Protein AF-A0A9N9MI35-F1 (afdb_monomer)

Structure (mmCIF, N/CA/C/O backbone):
data_AF-A0A9N9MI35-F1
#
_entry.id   AF-A0A9N9MI35-F1
#
loop_
_atom_site.group_PDB
_atom_site.id
_atom_site.type_symbol
_atom_site.label_atom_id
_atom_site.label_alt_id
_atom_site.label_comp_id
_atom_site.label_asym_id
_atom_site.label_entity_id
_atom_site.label_seq_id
_atom_site.pdbx_PDB_ins_code
_atom_site.Cartn_x
_atom_site.Cartn_y
_atom_site.Cartn_z
_atom_site.occupancy
_atom_site.B_iso_or_equiv
_atom_site.auth_seq_id
_atom_site.auth_comp_id
_atom_site.auth_asym_id
_atom_site.auth_atom_id
_atom_site.pdbx_PDB_model_num
ATOM 1 N N . MET A 1 1 ? 12.259 -37.736 10.407 1.00 40.69 1 MET A N 1
ATOM 2 C CA . MET A 1 1 ? 12.952 -36.653 11.135 1.00 40.69 1 MET A CA 1
ATOM 3 C C . MET A 1 1 ? 13.592 -35.749 10.094 1.00 40.69 1 MET A C 1
ATOM 5 O O . MET A 1 1 ? 14.554 -36.170 9.468 1.00 40.69 1 MET A O 1
ATOM 9 N N . ALA A 1 2 ? 12.995 -34.592 9.800 1.00 45.25 2 ALA A N 1
ATOM 10 C CA . ALA A 1 2 ? 13.574 -33.649 8.844 1.00 45.25 2 ALA A CA 1
ATOM 11 C C . ALA A 1 2 ? 14.770 -32.943 9.503 1.00 45.25 2 ALA A C 1
ATOM 13 O O . ALA A 1 2 ? 14.651 -32.440 10.617 1.00 45.25 2 ALA A O 1
ATOM 14 N N . SER A 1 3 ? 15.927 -32.971 8.840 1.00 60.53 3 SER A N 1
ATOM 15 C CA . SER A 1 3 ? 17.161 -32.325 9.295 1.00 60.53 3 SER A CA 1
ATOM 16 C C . SER A 1 3 ? 16.957 -30.808 9.330 1.00 60.53 3 SER A C 1
ATOM 18 O O . SER A 1 3 ? 16.676 -30.190 8.302 1.00 60.53 3 SER A O 1
ATOM 20 N N . VAL A 1 4 ? 17.048 -30.218 10.526 1.00 69.19 4 VAL A N 1
ATOM 21 C CA . VAL A 1 4 ? 16.998 -28.765 10.721 1.00 69.19 4 VAL A CA 1
ATOM 22 C C . VAL A 1 4 ? 18.174 -28.144 9.952 1.00 69.19 4 VAL A C 1
ATOM 24 O O . VAL A 1 4 ? 19.313 -28.545 10.193 1.00 69.19 4 VAL A O 1
ATOM 27 N N . PRO A 1 5 ? 17.936 -27.198 9.022 1.00 63.09 5 PRO A N 1
ATOM 28 C CA . PRO A 1 5 ? 19.008 -26.592 8.239 1.00 63.09 5 PRO A CA 1
ATOM 29 C C . PRO A 1 5 ? 19.981 -25.867 9.162 1.00 63.09 5 PRO A C 1
ATOM 31 O O . PRO A 1 5 ? 19.540 -25.048 9.976 1.00 63.09 5 PRO A O 1
ATOM 34 N N . SER A 1 6 ? 21.278 -26.138 9.009 1.00 79.94 6 SER A N 1
ATOM 35 C CA . SER A 1 6 ? 22.301 -25.485 9.819 1.00 79.94 6 SER A CA 1
ATOM 36 C C . SER A 1 6 ? 22.276 -23.974 9.581 1.00 79.94 6 SER A C 1
ATOM 38 O O . SER A 1 6 ? 21.866 -23.480 8.523 1.00 79.94 6 SER A O 1
ATOM 40 N N . GLU A 1 7 ? 22.721 -23.208 10.568 1.00 79.12 7 GLU A N 1
ATOM 41 C CA . GLU A 1 7 ? 22.787 -21.751 10.474 1.00 79.12 7 GLU A CA 1
ATOM 42 C C . GLU A 1 7 ? 23.645 -21.276 9.287 1.00 79.12 7 GLU A C 1
ATOM 44 O O . GLU A 1 7 ? 23.303 -20.305 8.601 1.00 79.12 7 GLU A O 1
ATOM 49 N N . ASN A 1 8 ? 24.673 -22.055 8.939 1.00 83.06 8 ASN A N 1
ATOM 50 C CA . ASN A 1 8 ? 25.465 -21.860 7.730 1.00 83.06 8 ASN A CA 1
ATOM 51 C C . ASN A 1 8 ? 24.627 -21.981 6.451 1.00 83.06 8 ASN A C 1
ATOM 53 O O . ASN A 1 8 ? 24.761 -21.138 5.564 1.00 83.06 8 ASN A O 1
ATOM 57 N N . ASP A 1 9 ? 23.712 -22.946 6.359 1.00 77.06 9 ASP A N 1
ATOM 58 C CA . ASP A 1 9 ? 22.869 -23.133 5.171 1.00 77.06 9 ASP A CA 1
ATOM 59 C C . ASP A 1 9 ? 21.912 -21.958 4.964 1.00 77.06 9 ASP A C 1
ATOM 61 O O . ASP A 1 9 ? 21.671 -21.522 3.835 1.00 77.06 9 ASP A O 1
ATOM 65 N N . ARG A 1 10 ? 21.386 -21.389 6.056 1.00 77.56 10 ARG A N 1
ATOM 66 C CA . ARG A 1 10 ? 20.548 -20.180 5.999 1.00 77.56 10 ARG A CA 1
ATOM 67 C C . ARG A 1 10 ? 21.352 -18.979 5.510 1.00 77.56 10 ARG A C 1
ATOM 69 O O . ARG A 1 10 ? 20.865 -18.201 4.685 1.00 77.56 10 ARG A O 1
ATOM 76 N N . ASN A 1 11 ? 22.587 -18.843 5.982 1.00 81.50 11 ASN A N 1
ATOM 77 C CA . ASN A 1 11 ? 23.458 -17.733 5.618 1.00 81.50 11 ASN A CA 1
ATOM 78 C C . ASN A 1 11 ? 23.934 -17.837 4.156 1.00 81.50 11 ASN A C 1
ATOM 80 O O . ASN A 1 11 ? 23.905 -16.856 3.411 1.00 81.50 11 ASN A O 1
ATOM 84 N N . ILE A 1 12 ? 24.265 -19.048 3.701 1.00 82.56 12 ILE A N 1
ATOM 85 C CA . ILE A 1 12 ? 24.601 -19.344 2.302 1.00 82.56 12 ILE A CA 1
ATOM 86 C C . ILE A 1 12 ? 23.404 -19.050 1.392 1.00 82.56 12 ILE A C 1
ATOM 88 O O . ILE A 1 12 ? 23.557 -18.345 0.394 1.00 82.56 12 ILE A O 1
ATOM 92 N N . LYS A 1 13 ? 22.190 -19.481 1.763 1.00 75.38 13 LYS A N 1
ATOM 93 C CA . LYS A 1 13 ? 20.966 -19.160 1.009 1.00 75.38 13 LYS A CA 1
ATOM 94 C C . LYS A 1 13 ? 20.755 -17.652 0.877 1.00 75.38 13 LYS A C 1
ATOM 96 O O . LYS A 1 13 ? 20.490 -17.185 -0.228 1.00 75.38 13 LYS A O 1
ATOM 101 N N . LYS A 1 14 ? 20.929 -16.875 1.954 1.00 75.50 14 LYS A N 1
ATOM 102 C CA . LYS A 1 14 ? 20.838 -15.401 1.910 1.00 75.50 14 LYS A CA 1
ATOM 103 C C . LYS A 1 14 ? 21.874 -14.791 0.958 1.00 75.50 14 LYS A C 1
ATOM 105 O O . LYS A 1 14 ? 21.517 -13.932 0.151 1.00 75.50 14 LYS A O 1
ATOM 110 N N . LYS A 1 15 ? 23.128 -15.259 1.000 1.00 83.25 15 LYS A N 1
ATOM 111 C CA . LYS A 1 15 ? 24.202 -14.802 0.098 1.00 83.25 15 LYS A CA 1
ATOM 112 C C . LYS A 1 15 ? 23.883 -15.098 -1.369 1.00 83.25 15 LYS A C 1
ATOM 114 O O . LYS A 1 15 ? 23.993 -14.200 -2.198 1.00 83.25 15 LYS A O 1
ATOM 119 N N . ILE A 1 16 ? 23.407 -16.306 -1.674 1.00 81.50 16 ILE A N 1
ATOM 120 C CA . ILE A 1 16 ? 22.999 -16.702 -3.031 1.00 81.50 16 ILE A CA 1
ATOM 121 C C . ILE A 1 16 ? 21.844 -15.824 -3.528 1.00 81.50 16 ILE A C 1
ATOM 123 O O . ILE A 1 16 ? 21.878 -15.325 -4.651 1.00 81.50 16 ILE A O 1
ATOM 127 N N . LEU A 1 17 ? 20.842 -15.572 -2.682 1.00 76.12 17 LEU A N 1
ATOM 128 C CA . LEU A 1 17 ? 19.680 -14.752 -3.040 1.00 76.12 17 LEU A CA 1
ATOM 129 C C . LEU A 1 17 ? 20.052 -13.285 -3.296 1.00 76.12 17 LEU A C 1
ATOM 131 O O . LEU A 1 17 ? 19.470 -12.640 -4.169 1.00 76.12 17 LEU A O 1
ATOM 135 N N . ASN A 1 18 ? 21.028 -12.762 -2.552 1.00 69.00 18 ASN A N 1
ATOM 136 C CA . ASN A 1 18 ? 21.556 -11.414 -2.747 1.00 69.00 18 ASN A CA 1
ATOM 137 C C . ASN A 1 18 ? 22.414 -11.319 -4.017 1.00 69.00 18 ASN A C 1
ATOM 139 O O . ASN A 1 18 ? 22.245 -10.378 -4.790 1.00 69.00 18 ASN A O 1
ATOM 143 N N . ALA A 1 19 ? 23.268 -12.313 -4.280 1.00 77.44 19 ALA A N 1
ATOM 144 C CA . ALA A 1 19 ? 24.051 -12.386 -5.513 1.00 77.44 19 ALA A CA 1
ATOM 145 C C . ALA A 1 19 ? 23.141 -12.464 -6.749 1.00 77.44 19 ALA A C 1
ATOM 147 O O . ALA A 1 19 ? 23.314 -11.698 -7.695 1.00 77.44 19 ALA A O 1
ATOM 148 N N . ALA A 1 20 ? 22.103 -13.305 -6.705 1.00 69.81 20 ALA A N 1
ATOM 149 C CA . ALA A 1 20 ? 21.116 -13.416 -7.776 1.00 69.81 20 ALA A CA 1
ATOM 150 C C . ALA A 1 20 ? 20.374 -12.092 -8.032 1.00 69.81 20 ALA A C 1
ATOM 152 O O . ALA A 1 20 ? 20.161 -11.720 -9.187 1.00 69.81 20 ALA A O 1
ATOM 153 N N . ARG A 1 21 ? 20.018 -11.349 -6.972 1.00 62.38 21 ARG A N 1
ATOM 154 C CA . ARG A 1 21 ? 19.421 -10.007 -7.096 1.00 62.38 21 ARG A CA 1
ATOM 155 C C . ARG A 1 21 ? 20.367 -9.017 -7.770 1.00 62.38 21 ARG A C 1
ATOM 157 O O . ARG A 1 21 ? 19.941 -8.298 -8.669 1.00 62.38 21 ARG A O 1
ATOM 164 N N . SER A 1 22 ? 21.639 -9.016 -7.380 1.00 65.19 22 SER A N 1
ATOM 165 C CA . SER A 1 22 ? 22.645 -8.118 -7.955 1.00 65.19 22 SER A CA 1
ATOM 166 C C . SER A 1 22 ? 22.891 -8.410 -9.443 1.00 65.19 22 SER A C 1
ATOM 168 O O . SER A 1 22 ? 22.906 -7.496 -10.265 1.00 65.19 22 SER A O 1
ATOM 170 N N . ILE A 1 23 ? 22.973 -9.694 -9.815 1.00 82.50 23 ILE A N 1
ATOM 171 C CA . ILE A 1 23 ? 23.137 -10.128 -11.212 1.00 82.50 23 ILE A CA 1
ATOM 172 C C . ILE A 1 23 ? 21.943 -9.699 -12.069 1.00 82.50 23 ILE A C 1
ATOM 174 O O . ILE A 1 23 ? 22.142 -9.127 -13.137 1.00 82.50 23 ILE A O 1
ATOM 178 N N . ARG A 1 24 ? 20.705 -9.926 -11.607 1.00 69.12 24 ARG A N 1
ATOM 179 C CA . ARG A 1 24 ? 19.506 -9.516 -12.361 1.00 69.12 24 ARG A CA 1
ATOM 180 C C . ARG A 1 24 ? 19.428 -8.008 -12.536 1.00 69.12 24 ARG A C 1
ATOM 182 O O . ARG A 1 24 ? 19.121 -7.549 -13.628 1.00 69.12 24 ARG A O 1
ATOM 189 N N . LYS A 1 25 ? 19.747 -7.246 -11.488 1.00 61.69 25 LYS A N 1
ATOM 190 C CA . LYS A 1 25 ? 19.750 -5.783 -11.553 1.00 61.69 25 LYS A CA 1
ATOM 191 C C . LYS A 1 25 ? 20.775 -5.277 -12.572 1.00 61.69 25 LYS A C 1
ATOM 193 O O . LYS A 1 25 ? 20.436 -4.445 -13.405 1.00 61.69 25 LYS A O 1
ATOM 198 N N . LYS A 1 26 ? 21.990 -5.838 -12.568 1.00 79.31 26 LYS A N 1
ATOM 199 C CA . LYS A 1 26 ? 23.025 -5.510 -13.561 1.00 79.31 26 LYS A CA 1
ATOM 200 C C . LYS A 1 26 ? 22.618 -5.916 -14.980 1.00 79.31 26 LYS A C 1
ATOM 202 O O . LYS A 1 26 ? 22.870 -5.174 -15.919 1.00 79.31 26 LYS A O 1
ATOM 207 N N . TYR A 1 27 ? 21.973 -7.069 -15.141 1.00 84.81 27 TYR A N 1
ATOM 208 C CA . TYR A 1 27 ? 21.456 -7.512 -16.435 1.00 84.81 27 TYR A CA 1
ATOM 209 C C . TYR A 1 27 ? 20.386 -6.561 -16.987 1.00 84.81 27 TYR A C 1
ATOM 211 O O . TYR A 1 27 ? 20.421 -6.250 -18.171 1.00 84.81 27 TYR A O 1
ATOM 219 N N . LEU A 1 28 ? 19.470 -6.082 -16.140 1.00 69.75 28 LEU A N 1
ATOM 220 C CA . LEU A 1 28 ? 18.447 -5.116 -16.543 1.00 69.75 28 LEU A CA 1
ATOM 221 C C . LEU A 1 28 ? 19.067 -3.776 -16.945 1.00 69.75 28 LEU A C 1
ATOM 223 O O . LEU A 1 28 ? 18.742 -3.285 -18.019 1.00 69.75 28 LEU A O 1
ATOM 227 N N . ALA A 1 29 ? 20.013 -3.252 -16.159 1.00 65.62 29 ALA A N 1
ATOM 228 C CA . ALA A 1 29 ? 20.746 -2.033 -16.507 1.00 65.62 29 ALA A CA 1
ATOM 229 C C . ALA A 1 29 ? 21.446 -2.162 -17.872 1.00 65.62 29 ALA A C 1
ATOM 231 O O . ALA A 1 29 ? 21.197 -1.368 -18.766 1.00 65.62 29 ALA A O 1
ATOM 232 N N . LEU A 1 30 ? 22.194 -3.251 -18.093 1.00 75.44 30 LEU A N 1
ATOM 233 C CA . LEU A 1 30 ? 22.870 -3.523 -19.371 1.00 75.44 30 LEU A CA 1
ATOM 234 C C . LEU A 1 30 ? 21.921 -3.821 -20.542 1.00 75.44 30 LEU A C 1
ATOM 236 O O . LEU A 1 30 ? 22.351 -3.851 -21.694 1.00 75.44 30 LEU A O 1
ATOM 240 N N . LYS A 1 31 ? 20.664 -4.181 -20.271 1.00 77.62 31 LYS A N 1
ATOM 241 C CA . LYS A 1 31 ? 19.644 -4.398 -21.303 1.00 77.62 31 LYS A CA 1
ATOM 242 C C . LYS A 1 31 ? 18.965 -3.084 -21.681 1.00 77.62 31 LYS A C 1
ATOM 244 O O . LYS A 1 31 ? 18.553 -2.951 -22.824 1.00 77.62 31 LYS A O 1
ATOM 249 N N . LEU A 1 32 ? 18.852 -2.154 -20.738 1.00 70.56 32 LEU A N 1
ATOM 250 C CA . LEU A 1 32 ? 18.337 -0.806 -20.964 1.00 70.56 32 LEU A CA 1
ATOM 251 C C . LEU A 1 32 ? 19.387 0.069 -21.655 1.00 70.56 32 LEU A C 1
ATOM 253 O O . LEU A 1 32 ? 19.088 0.610 -22.709 1.00 70.56 32 LEU A O 1
ATOM 257 N N . GLU A 1 33 ? 20.634 0.077 -21.172 1.00 69.19 33 GLU A N 1
ATOM 258 C CA . GLU A 1 33 ? 21.749 0.775 -21.835 1.00 69.19 33 GLU A CA 1
ATOM 259 C C . GLU A 1 33 ? 21.932 0.297 -23.279 1.00 69.19 33 GLU A C 1
ATOM 261 O O . GLU A 1 33 ? 22.078 1.109 -24.182 1.00 69.19 33 GLU A O 1
ATOM 266 N N . ARG A 1 34 ? 21.821 -1.015 -23.539 1.00 68.00 34 ARG A N 1
ATOM 267 C CA . ARG A 1 34 ? 21.859 -1.526 -24.918 1.00 68.00 34 ARG A CA 1
ATOM 268 C C . ARG A 1 34 ? 20.708 -1.035 -25.783 1.00 68.00 34 ARG A C 1
ATOM 270 O O . ARG A 1 34 ? 20.929 -0.792 -26.955 1.00 68.00 34 ARG A O 1
ATOM 277 N N . LYS A 1 35 ? 19.503 -0.873 -25.234 1.00 70.69 35 LYS A N 1
ATOM 278 C CA . LYS A 1 35 ? 18.389 -0.297 -25.999 1.00 70.69 35 LYS A CA 1
ATOM 279 C C . LYS A 1 35 ? 18.644 1.168 -26.331 1.00 70.69 35 LYS A C 1
ATOM 281 O O . LYS A 1 35 ? 18.356 1.575 -27.445 1.00 70.69 35 LYS A O 1
ATOM 286 N N . GLU A 1 36 ? 19.205 1.936 -25.402 1.00 70.00 36 GLU A N 1
ATOM 287 C CA . GLU A 1 36 ? 19.570 3.334 -25.654 1.00 70.00 36 GLU A CA 1
ATOM 288 C C . GLU A 1 36 ? 20.699 3.452 -26.687 1.00 70.00 36 GLU A C 1
ATOM 290 O O . GLU A 1 36 ? 20.628 4.296 -27.580 1.00 70.00 36 GLU A O 1
ATOM 295 N N . GLU A 1 37 ? 21.717 2.590 -26.608 1.00 70.50 37 GLU A N 1
ATOM 296 C CA . GLU A 1 37 ? 22.793 2.506 -27.601 1.00 70.50 37 GLU A CA 1
ATOM 297 C C . GLU A 1 37 ? 22.260 2.089 -28.978 1.00 70.50 37 GLU A C 1
ATOM 299 O O . GLU A 1 37 ? 22.614 2.716 -29.976 1.00 70.50 37 GLU A O 1
ATOM 304 N N . ASP A 1 38 ? 21.382 1.084 -29.036 1.00 74.38 38 ASP A N 1
ATOM 305 C CA . ASP A 1 38 ? 20.747 0.616 -30.271 1.00 74.38 38 ASP A CA 1
ATOM 306 C C . ASP A 1 38 ? 19.851 1.715 -30.876 1.00 74.38 38 ASP A C 1
ATOM 308 O O . ASP A 1 38 ? 19.936 1.989 -32.070 1.00 74.38 38 ASP A O 1
ATOM 312 N N . GLU A 1 39 ? 19.067 2.433 -30.065 1.00 79.94 39 GLU A N 1
ATOM 313 C CA . GLU A 1 39 ? 18.259 3.573 -30.519 1.00 79.94 39 GLU A CA 1
ATOM 314 C C . GLU A 1 39 ? 19.119 4.758 -30.987 1.00 79.94 39 GLU A C 1
ATOM 316 O O . GLU A 1 39 ? 18.777 5.441 -31.958 1.00 79.94 39 GLU A O 1
ATOM 321 N N . ALA A 1 40 ? 20.239 5.034 -30.315 1.00 75.88 40 ALA A N 1
ATOM 322 C CA . ALA A 1 40 ? 21.181 6.070 -30.727 1.00 75.88 40 ALA A CA 1
ATOM 323 C C . ALA A 1 40 ? 21.882 5.699 -32.041 1.00 75.88 40 ALA A C 1
ATOM 325 O O . ALA A 1 40 ? 22.038 6.553 -32.920 1.00 75.88 40 ALA A O 1
ATOM 326 N N . LEU A 1 41 ? 22.260 4.430 -32.203 1.00 80.81 41 LEU A N 1
ATOM 327 C CA . LEU A 1 41 ? 22.804 3.898 -33.447 1.00 80.81 41 LEU A CA 1
ATOM 328 C C . LEU A 1 41 ? 21.773 3.963 -34.570 1.00 80.81 41 LEU A C 1
ATOM 330 O O . LEU A 1 41 ? 22.107 4.455 -35.645 1.00 80.81 41 LEU A O 1
ATOM 334 N N . ASP A 1 42 ? 20.522 3.583 -34.322 1.00 80.81 42 ASP A N 1
ATOM 335 C CA . ASP A 1 42 ? 19.438 3.687 -35.298 1.00 80.81 42 ASP A CA 1
ATOM 336 C C . ASP A 1 42 ? 19.232 5.141 -35.746 1.00 80.81 42 ASP A C 1
ATOM 338 O O . ASP A 1 42 ? 19.115 5.410 -36.939 1.00 80.81 42 ASP A O 1
ATOM 342 N N . ARG A 1 43 ? 19.298 6.128 -34.844 1.00 84.38 43 ARG A N 1
ATOM 343 C CA . ARG A 1 43 ? 19.222 7.555 -35.226 1.00 84.38 43 ARG A CA 1
ATOM 344 C C . ARG A 1 43 ? 20.371 8.007 -36.131 1.00 84.38 43 ARG A C 1
ATOM 346 O O . ARG A 1 43 ? 20.169 8.886 -36.966 1.00 84.38 43 ARG A O 1
ATOM 353 N N . ILE A 1 44 ? 21.564 7.435 -35.968 1.00 86.75 44 ILE A N 1
ATOM 354 C CA . ILE A 1 44 ? 22.752 7.774 -36.770 1.00 86.75 44 ILE A CA 1
ATOM 355 C C . ILE A 1 44 ? 22.746 7.024 -38.107 1.00 86.75 44 ILE A C 1
ATOM 357 O O . ILE A 1 44 ? 23.144 7.577 -39.134 1.00 86.75 44 ILE A O 1
ATOM 361 N N . ILE A 1 45 ? 22.305 5.769 -38.099 1.00 87.94 45 ILE A N 1
ATOM 362 C CA . ILE A 1 45 ? 22.403 4.847 -39.230 1.00 87.94 45 ILE A CA 1
ATOM 363 C C . ILE A 1 45 ? 21.190 4.980 -40.161 1.00 87.94 45 ILE A C 1
ATOM 365 O O . ILE A 1 45 ? 21.377 4.968 -41.379 1.00 87.94 45 ILE A O 1
ATOM 369 N N . ASN A 1 46 ? 19.978 5.197 -39.633 1.00 87.06 46 ASN A N 1
ATOM 370 C CA . ASN A 1 46 ? 18.741 5.296 -40.423 1.00 87.06 46 ASN A CA 1
ATOM 371 C C . ASN A 1 46 ? 18.766 6.369 -41.525 1.00 87.06 46 ASN A C 1
ATOM 373 O O . ASN A 1 46 ? 18.336 6.065 -42.638 1.00 87.06 46 ASN A O 1
ATOM 377 N N . PRO A 1 47 ? 19.329 7.578 -41.319 1.00 90.81 47 PRO A N 1
ATOM 378 C CA . PRO A 1 47 ? 19.460 8.570 -42.390 1.00 90.81 47 PRO A CA 1
ATOM 379 C C . PRO A 1 47 ? 20.281 8.090 -43.596 1.00 90.81 47 PRO A C 1
ATOM 381 O O . PRO A 1 47 ? 20.172 8.661 -44.678 1.00 90.81 47 PRO A O 1
ATOM 384 N N . ILE A 1 48 ? 21.116 7.061 -43.415 1.00 88.69 48 ILE A N 1
ATOM 385 C CA . ILE A 1 48 ? 21.971 6.482 -44.455 1.00 88.69 48 ILE A CA 1
ATOM 386 C C . ILE A 1 48 ? 21.351 5.193 -45.005 1.00 88.69 48 ILE A C 1
ATOM 388 O O . ILE A 1 48 ? 21.366 4.971 -46.215 1.00 88.69 48 ILE A O 1
ATOM 392 N N . THR A 1 49 ? 20.806 4.328 -44.150 1.00 86.94 49 THR A N 1
ATOM 393 C CA . THR A 1 49 ? 20.280 3.017 -44.560 1.00 86.94 49 THR A CA 1
ATOM 394 C C . THR A 1 49 ? 18.923 3.098 -45.244 1.00 86.94 49 THR A C 1
ATOM 396 O O . THR A 1 49 ? 18.696 2.340 -46.187 1.00 86.94 49 THR A O 1
ATOM 399 N N . GLU A 1 50 ? 18.052 4.025 -44.844 1.00 85.94 50 GLU A N 1
ATOM 400 C CA . GLU A 1 50 ? 16.736 4.223 -45.464 1.00 85.94 50 GLU A CA 1
ATOM 401 C C . GLU A 1 50 ? 16.814 4.642 -46.943 1.00 85.94 50 GLU A C 1
ATOM 403 O O . GLU A 1 50 ? 16.241 3.939 -47.781 1.00 85.94 50 GLU A O 1
ATOM 408 N N . PRO A 1 51 ? 17.581 5.680 -47.345 1.00 89.94 51 PRO A N 1
ATOM 409 C CA . PRO A 1 51 ? 17.694 6.011 -48.765 1.00 89.94 51 PRO A CA 1
ATOM 410 C C . PRO A 1 51 ? 18.329 4.870 -49.571 1.00 89.94 51 PRO A C 1
ATOM 412 O O . PRO A 1 51 ? 17.934 4.618 -50.708 1.00 89.94 51 PRO A O 1
ATOM 415 N N . LEU A 1 52 ? 19.282 4.129 -48.994 1.00 85.12 52 LEU A N 1
ATOM 416 C CA . LEU A 1 52 ? 19.888 2.971 -49.658 1.00 85.12 52 LEU A CA 1
ATOM 417 C C . LEU A 1 52 ? 18.891 1.819 -49.855 1.00 85.12 52 LEU A C 1
ATOM 419 O O . LEU A 1 52 ? 18.915 1.189 -50.915 1.00 85.12 52 LEU A O 1
ATOM 423 N N . ARG A 1 53 ? 17.992 1.565 -48.895 1.00 85.00 53 ARG A N 1
ATOM 424 C CA . ARG A 1 53 ? 16.883 0.608 -49.060 1.00 85.00 53 ARG A CA 1
ATOM 425 C C . ARG A 1 53 ? 15.948 1.033 -50.184 1.00 85.00 53 ARG A C 1
ATOM 427 O O . ARG A 1 53 ? 15.652 0.221 -51.057 1.00 85.00 53 ARG A O 1
ATOM 434 N N . GLU A 1 54 ? 15.586 2.311 -50.232 1.00 87.06 54 GLU A N 1
ATOM 435 C CA . GLU A 1 54 ? 14.732 2.862 -51.285 1.00 87.06 54 GLU A CA 1
ATOM 436 C C . GLU A 1 54 ? 15.364 2.703 -52.684 1.00 87.06 54 GLU A C 1
ATOM 438 O O . GLU A 1 54 ? 14.685 2.365 -53.659 1.00 87.06 54 GLU A O 1
ATOM 443 N N . PHE A 1 55 ? 16.687 2.877 -52.803 1.00 85.25 55 PHE A N 1
ATOM 444 C CA . PHE A 1 55 ? 17.410 2.616 -54.053 1.00 85.25 55 PHE A CA 1
ATOM 445 C C . PHE A 1 55 ? 17.409 1.134 -54.446 1.00 85.25 55 PHE A C 1
ATOM 447 O O . PHE A 1 55 ? 17.275 0.814 -55.632 1.00 85.25 55 PHE A O 1
ATOM 454 N N . VAL A 1 56 ? 17.544 0.219 -53.485 1.00 86.38 56 VAL A N 1
ATOM 455 C CA . VAL A 1 56 ? 17.487 -1.227 -53.746 1.00 86.38 56 VAL A CA 1
ATOM 456 C C . VAL A 1 56 ? 16.088 -1.630 -54.218 1.00 86.38 56 VAL A C 1
ATOM 458 O O . VAL A 1 56 ? 15.954 -2.288 -55.247 1.00 86.38 56 VAL A O 1
ATOM 461 N N . GLU A 1 57 ? 15.033 -1.160 -53.560 1.00 82.44 57 GLU A N 1
ATOM 462 C CA . GLU A 1 57 ? 13.652 -1.461 -53.955 1.00 82.44 57 GLU A CA 1
ATOM 463 C C . GLU A 1 57 ? 13.314 -0.914 -55.352 1.00 82.44 57 GLU A C 1
ATOM 465 O O . GLU A 1 57 ? 12.725 -1.615 -56.181 1.00 82.44 57 GLU A O 1
ATOM 470 N N . LYS A 1 58 ? 13.790 0.295 -55.683 1.00 80.38 58 LYS A N 1
ATOM 471 C CA . LYS A 1 58 ? 13.631 0.895 -57.020 1.00 80.38 58 LYS A CA 1
ATOM 472 C C . LYS A 1 58 ? 14.426 0.179 -58.116 1.00 80.38 58 LYS A C 1
ATOM 474 O O . LYS A 1 58 ? 14.031 0.214 -59.283 1.00 80.38 58 LYS A O 1
ATOM 479 N N . THR A 1 59 ? 15.544 -0.464 -57.780 1.00 68.75 59 THR A N 1
ATOM 480 C CA . THR A 1 59 ? 16.395 -1.162 -58.761 1.00 68.75 59 THR A CA 1
ATOM 481 C C . THR A 1 59 ? 15.985 -2.616 -58.979 1.00 68.75 59 THR A C 1
ATOM 483 O O . THR A 1 59 ? 16.097 -3.104 -60.103 1.00 68.75 59 THR A O 1
ATOM 486 N N . VAL A 1 60 ? 15.404 -3.288 -57.980 1.00 61.19 60 VAL A N 1
ATOM 487 C CA . VAL A 1 60 ? 14.882 -4.662 -58.118 1.00 61.19 60 VAL A CA 1
ATOM 488 C C . VAL A 1 60 ? 13.691 -4.731 -59.094 1.00 61.19 60 VAL A C 1
ATOM 490 O O . VAL A 1 60 ? 13.523 -5.733 -59.792 1.00 61.19 60 VAL A O 1
ATOM 493 N N . GLY A 1 61 ? 12.927 -3.643 -59.257 1.00 55.94 61 GLY A N 1
ATOM 494 C CA . GLY A 1 61 ? 11.868 -3.527 -60.272 1.00 55.94 61 GLY A CA 1
ATOM 495 C C . GLY A 1 61 ? 12.354 -3.269 -61.709 1.00 55.94 61 GLY A C 1
ATOM 496 O O . GLY A 1 61 ? 11.586 -3.432 -62.659 1.00 55.94 61 GLY A O 1
ATOM 497 N N . ARG A 1 62 ? 13.626 -2.896 -61.915 1.00 51.72 62 ARG A N 1
ATOM 498 C CA . ARG A 1 62 ? 14.176 -2.575 -63.240 1.00 51.72 62 ARG A CA 1
ATOM 499 C C . ARG A 1 62 ? 15.242 -3.602 -63.605 1.00 51.72 62 ARG A C 1
ATOM 501 O O . ARG A 1 62 ? 16.420 -3.419 -63.324 1.00 51.72 62 ARG A O 1
ATOM 508 N N . LYS A 1 63 ? 14.832 -4.677 -64.290 1.00 51.25 63 LYS A N 1
ATOM 509 C CA . LYS A 1 63 ? 15.752 -5.612 -64.964 1.00 51.25 63 LYS A CA 1
ATOM 510 C C . LYS A 1 63 ? 16.557 -4.867 -66.035 1.00 51.25 63 LYS A C 1
ATOM 512 O O . LYS A 1 63 ? 16.215 -4.892 -67.214 1.00 51.25 63 LYS A O 1
ATOM 517 N N . VAL A 1 64 ? 17.631 -4.200 -65.631 1.00 51.97 64 VAL A N 1
ATOM 518 C CA . VAL A 1 64 ? 18.662 -3.718 -66.545 1.00 51.97 64 VAL A CA 1
ATOM 519 C C . VAL A 1 64 ? 19.657 -4.857 -66.711 1.00 51.97 64 VAL A C 1
ATOM 521 O O . VAL A 1 64 ? 20.370 -5.226 -65.782 1.00 51.97 64 VAL A O 1
ATOM 524 N N . GLN A 1 65 ? 19.677 -5.443 -67.906 1.00 49.62 65 GLN A N 1
ATOM 525 C CA . GLN A 1 65 ? 20.724 -6.372 -68.314 1.00 49.62 65 GLN A CA 1
ATOM 526 C C . GLN A 1 65 ? 22.032 -5.589 -68.464 1.00 49.62 65 GLN A C 1
ATOM 528 O O . GLN A 1 65 ? 22.303 -5.014 -69.518 1.00 49.62 65 GLN A O 1
ATOM 533 N N . VAL A 1 66 ? 22.845 -5.537 -67.411 1.00 48.69 66 VAL A N 1
ATOM 534 C CA . VAL A 1 66 ? 24.213 -5.026 -67.517 1.00 48.69 66 VAL A CA 1
ATOM 535 C C . VAL A 1 66 ? 25.100 -6.171 -67.997 1.00 48.69 66 VAL A C 1
ATOM 537 O O . VAL A 1 66 ? 25.276 -7.181 -67.318 1.00 48.69 66 VAL A O 1
ATOM 540 N N . LYS A 1 67 ? 25.636 -6.031 -69.213 1.00 50.84 67 LYS A N 1
ATOM 541 C CA . LYS A 1 67 ? 26.683 -6.909 -69.744 1.00 50.84 67 LYS A CA 1
ATOM 542 C C . LYS A 1 67 ? 27.923 -6.761 -68.861 1.00 50.84 67 LYS A C 1
ATOM 544 O O . LYS A 1 67 ? 28.546 -5.706 -68.852 1.00 50.84 67 LYS A O 1
ATOM 549 N N . HIS A 1 68 ? 28.282 -7.816 -68.137 1.00 45.41 68 HIS A N 1
ATOM 550 C CA . HIS A 1 68 ? 29.554 -7.880 -67.427 1.00 45.41 68 HIS A CA 1
ATOM 551 C C . HIS A 1 68 ? 30.695 -8.047 -68.440 1.00 45.41 68 HIS A C 1
ATOM 553 O O . HIS A 1 68 ? 30.879 -9.125 -69.010 1.00 45.41 68 HIS A O 1
ATOM 559 N N . GLU A 1 69 ? 31.466 -6.984 -68.657 1.00 46.72 69 GLU A N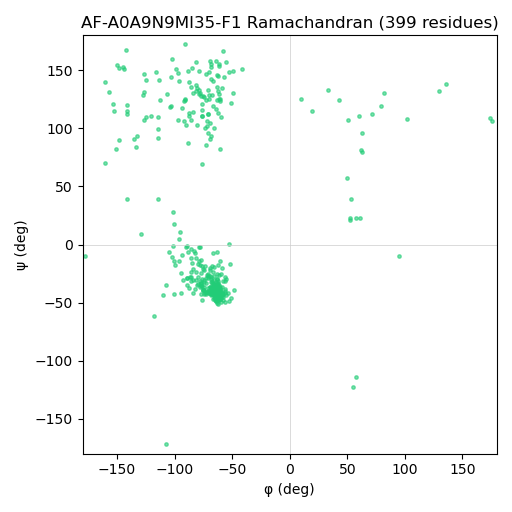 1
ATOM 560 C CA . GLU A 1 69 ? 32.790 -7.072 -69.266 1.00 46.72 69 GLU A CA 1
ATOM 561 C C . GLU A 1 69 ? 33.770 -7.608 -68.214 1.00 46.72 69 GLU A C 1
ATOM 563 O O . GLU A 1 69 ? 33.903 -7.073 -67.112 1.00 46.72 69 GLU A O 1
ATOM 568 N N . LYS A 1 70 ? 34.399 -8.744 -68.524 1.00 46.38 70 LYS A N 1
ATOM 569 C CA . LYS A 1 70 ? 35.328 -9.442 -67.633 1.00 46.38 70 LYS A CA 1
ATOM 570 C C . LYS A 1 70 ? 36.629 -8.646 -67.522 1.00 46.38 70 LYS A C 1
ATOM 572 O O . LYS A 1 70 ? 37.531 -8.834 -68.333 1.00 46.38 70 LYS A O 1
ATOM 577 N N . VAL A 1 71 ? 36.762 -7.821 -66.488 1.00 44.69 71 VAL A N 1
ATOM 578 C CA . VAL A 1 71 ? 38.064 -7.272 -66.090 1.00 44.69 71 VAL A CA 1
ATOM 579 C C . VAL A 1 71 ? 38.729 -8.247 -65.122 1.00 44.69 71 VAL A C 1
ATOM 581 O O . VAL A 1 71 ? 38.258 -8.488 -64.012 1.00 44.69 71 VAL A O 1
ATOM 584 N N . LYS A 1 72 ? 39.829 -8.846 -65.582 1.00 51.50 72 LYS A N 1
ATOM 585 C CA . LYS A 1 72 ? 40.731 -9.687 -64.795 1.00 51.50 72 LYS A CA 1
ATOM 586 C C . LYS A 1 72 ? 41.542 -8.778 -63.866 1.00 51.50 72 LYS A C 1
ATOM 588 O O . LYS A 1 72 ? 42.496 -8.150 -64.311 1.00 51.50 72 LYS A O 1
ATOM 593 N N . LEU A 1 73 ? 41.152 -8.696 -62.596 1.00 49.59 73 LEU A N 1
ATOM 594 C CA . LEU A 1 73 ? 41.964 -8.082 -61.545 1.00 49.59 73 LEU A CA 1
ATOM 595 C C . LEU A 1 73 ? 42.777 -9.180 -60.857 1.00 49.59 73 LEU A C 1
ATOM 597 O O . LEU A 1 73 ? 42.220 -10.122 -60.294 1.00 49.59 73 LEU A O 1
ATOM 601 N N . GLU A 1 74 ? 44.101 -9.081 -60.960 1.00 49.47 74 GLU A N 1
ATOM 602 C CA . GLU A 1 74 ? 45.027 -9.923 -60.210 1.00 49.47 74 GLU A CA 1
ATOM 603 C C . GLU A 1 74 ? 45.011 -9.526 -58.731 1.00 49.47 74 GLU A C 1
ATOM 605 O O . GLU A 1 74 ? 45.050 -8.347 -58.380 1.00 49.47 74 GLU A O 1
ATOM 610 N N . ALA A 1 75 ? 44.916 -10.534 -57.866 1.00 44.62 75 ALA A N 1
ATOM 611 C CA . ALA A 1 75 ? 44.816 -10.372 -56.426 1.00 44.62 75 ALA A CA 1
ATOM 612 C C . ALA A 1 75 ? 46.143 -9.872 -55.816 1.00 44.62 75 ALA A C 1
ATOM 614 O O . ALA A 1 75 ? 47.179 -10.516 -56.016 1.00 44.62 75 ALA A O 1
ATOM 615 N N . PRO A 1 76 ? 46.138 -8.798 -55.007 1.00 43.25 76 PRO A N 1
ATOM 616 C CA . PRO A 1 76 ? 47.255 -8.494 -54.129 1.00 43.25 76 PRO A CA 1
ATOM 617 C C . PRO A 1 76 ? 47.269 -9.494 -52.965 1.00 43.25 76 PRO A C 1
ATOM 619 O O . PRO A 1 76 ? 46.290 -9.658 -52.241 1.00 43.25 76 PRO A O 1
ATOM 622 N N . LYS A 1 77 ? 48.401 -10.184 -52.797 1.00 46.66 77 LYS A N 1
ATOM 623 C CA . LYS A 1 77 ? 48.678 -11.045 -51.642 1.00 46.66 77 LYS A CA 1
ATOM 624 C C . LYS A 1 77 ? 48.854 -10.168 -50.402 1.00 46.66 77 LYS A C 1
ATOM 626 O O . LYS A 1 77 ? 49.909 -9.561 -50.233 1.00 46.66 77 LYS A O 1
ATOM 631 N N . THR A 1 78 ? 47.857 -10.134 -49.530 1.00 37.12 78 THR A N 1
ATOM 632 C CA . THR A 1 78 ? 47.996 -9.628 -48.162 1.00 37.12 78 THR A CA 1
ATOM 633 C C . THR A 1 78 ? 47.973 -10.796 -47.182 1.00 37.12 78 THR A C 1
ATOM 635 O O . THR A 1 78 ? 47.153 -11.709 -47.266 1.00 37.12 78 THR A O 1
ATOM 638 N N . TYR A 1 79 ? 48.976 -10.793 -46.309 1.00 43.78 79 TYR A N 1
ATOM 639 C CA . TYR A 1 79 ? 49.214 -11.771 -45.259 1.00 43.78 79 TYR A CA 1
ATOM 640 C C . TYR A 1 79 ? 48.043 -11.782 -44.267 1.00 43.78 79 TYR A C 1
ATOM 642 O O . TYR A 1 79 ? 47.710 -10.748 -43.696 1.00 43.78 79 TYR A O 1
ATOM 650 N N . PHE A 1 80 ? 47.450 -12.957 -44.048 1.00 40.38 80 PHE A N 1
ATOM 651 C CA . PHE A 1 80 ? 46.602 -13.217 -42.889 1.00 40.38 80 PHE A CA 1
ATOM 652 C C . PHE A 1 80 ? 47.499 -13.423 -41.667 1.00 40.38 80 PHE A C 1
ATOM 654 O O . PHE A 1 80 ? 48.275 -14.378 -41.613 1.00 40.38 80 PHE A O 1
ATOM 661 N N . GLU A 1 81 ? 47.378 -12.526 -40.695 1.00 47.47 81 GLU A N 1
ATOM 662 C CA . GLU A 1 81 ? 47.844 -12.744 -39.332 1.00 47.47 81 GLU A CA 1
ATOM 663 C C . GLU A 1 81 ? 46.778 -13.565 -38.590 1.00 47.47 81 GLU A C 1
ATOM 665 O O . GLU A 1 81 ? 45.575 -13.346 -38.729 1.00 47.47 81 GLU A O 1
ATOM 670 N N . SER A 1 82 ? 47.228 -14.608 -37.904 1.00 45.34 82 SER A N 1
ATOM 671 C CA . SER A 1 82 ? 46.413 -15.691 -37.361 1.00 45.34 82 SER A CA 1
ATOM 672 C C . SER A 1 82 ? 45.538 -15.262 -36.181 1.00 45.34 82 SER A C 1
ATOM 674 O O . SER A 1 82 ? 46.061 -14.847 -35.148 1.00 45.34 82 SER A O 1
ATOM 676 N N . GLU A 1 83 ? 44.228 -15.491 -36.283 1.00 51.69 83 GLU A N 1
ATOM 677 C CA . GLU A 1 83 ? 43.318 -15.483 -35.135 1.00 51.69 83 GLU A CA 1
ATOM 678 C C . GLU A 1 83 ? 43.581 -16.679 -34.189 1.00 51.69 83 GLU A C 1
ATOM 680 O O . GLU A 1 83 ? 43.844 -17.801 -34.649 1.00 51.69 83 GLU A O 1
ATOM 685 N N . PRO A 1 84 ? 43.482 -16.485 -32.860 1.00 44.75 84 PRO A N 1
ATOM 686 C CA . PRO A 1 84 ? 43.591 -17.561 -31.885 1.00 44.75 84 PRO A CA 1
ATOM 687 C C . PRO A 1 84 ? 42.314 -18.417 -31.852 1.00 44.75 84 PRO A C 1
ATOM 689 O O . PRO A 1 84 ? 41.199 -17.930 -31.679 1.00 44.75 84 PRO A O 1
ATOM 692 N N . LYS A 1 85 ? 42.491 -19.735 -31.981 1.00 42.91 85 LYS A N 1
ATOM 693 C CA . LYS A 1 85 ? 41.423 -20.744 -31.923 1.00 42.91 85 LYS A CA 1
ATOM 694 C C . LYS A 1 85 ? 40.804 -20.818 -30.521 1.00 42.91 85 LYS A C 1
ATOM 696 O O . LYS A 1 85 ? 41.477 -21.224 -29.577 1.00 42.91 85 LYS A O 1
ATOM 701 N N . LEU A 1 86 ? 39.505 -20.541 -30.411 1.00 47.47 86 LEU A N 1
ATOM 702 C CA . LEU A 1 86 ? 38.674 -20.943 -29.269 1.00 47.47 86 LEU A CA 1
ATOM 703 C C . LEU A 1 86 ? 38.218 -22.412 -29.423 1.00 47.47 86 LEU A C 1
ATOM 705 O O . LEU A 1 86 ? 37.807 -22.812 -30.518 1.00 47.47 86 LEU A O 1
ATOM 709 N N . PRO A 1 87 ? 38.253 -23.239 -28.360 1.00 52.12 87 PRO A N 1
ATOM 710 C CA . PRO A 1 87 ? 37.715 -24.593 -28.409 1.00 52.12 87 PRO A CA 1
ATOM 711 C C . PRO A 1 87 ? 36.175 -24.618 -28.347 1.00 52.12 87 PRO A C 1
ATOM 713 O O . PRO A 1 87 ? 35.552 -24.315 -27.337 1.00 52.12 87 PRO A O 1
ATOM 716 N N . ARG A 1 88 ? 35.605 -24.997 -29.493 1.00 42.81 88 ARG A N 1
ATOM 717 C CA . ARG A 1 88 ? 34.507 -25.949 -29.762 1.00 42.81 88 ARG A CA 1
ATOM 718 C C . ARG A 1 88 ? 33.682 -26.500 -28.566 1.00 42.81 88 ARG A C 1
ATOM 720 O O . ARG A 1 88 ? 34.214 -27.211 -27.724 1.00 42.81 88 ARG A O 1
ATOM 727 N N . ASN A 1 89 ? 32.359 -26.309 -28.679 1.00 43.66 89 ASN A N 1
ATOM 728 C CA . ASN A 1 89 ? 31.214 -27.062 -28.126 1.00 43.66 89 ASN A CA 1
ATOM 729 C C . ASN A 1 89 ? 31.164 -27.390 -26.623 1.00 43.66 89 ASN A C 1
ATOM 731 O O . ASN A 1 89 ? 31.704 -28.400 -26.182 1.00 43.66 89 ASN A O 1
ATOM 735 N N . VAL A 1 90 ? 30.278 -26.685 -25.912 1.00 38.19 90 VAL A N 1
ATOM 736 C CA . VAL A 1 90 ? 29.374 -27.331 -24.949 1.00 38.19 90 VAL A CA 1
ATOM 737 C C . VAL A 1 90 ? 27.951 -26.903 -25.300 1.00 38.19 90 VAL A C 1
ATOM 739 O O . VAL A 1 90 ? 27.565 -25.751 -25.123 1.00 38.19 90 VAL A O 1
ATOM 742 N N . GLU A 1 91 ? 27.204 -27.842 -25.864 1.00 39.06 91 GLU A N 1
ATOM 743 C CA . GLU A 1 91 ? 25.768 -27.763 -26.104 1.00 39.06 91 GLU A CA 1
ATOM 744 C C . GLU A 1 91 ? 25.061 -27.729 -24.741 1.00 39.06 91 GLU A C 1
ATOM 746 O O . GLU A 1 91 ? 24.959 -28.739 -24.048 1.00 39.06 91 GLU A O 1
ATOM 751 N N . PHE A 1 92 ? 24.652 -26.539 -24.301 1.00 37.53 92 PHE A N 1
ATOM 752 C CA . PHE A 1 92 ? 23.858 -26.380 -23.086 1.00 37.53 92 PHE A CA 1
ATOM 753 C C . PHE A 1 92 ? 22.395 -26.685 -23.416 1.00 37.53 92 PHE A C 1
ATOM 755 O O . PHE A 1 92 ? 21.697 -25.857 -23.997 1.00 37.53 92 PHE A O 1
ATOM 762 N N . GLN A 1 93 ? 21.929 -27.874 -23.037 1.00 43.06 93 GLN A N 1
ATOM 763 C CA . GLN A 1 93 ? 20.497 -28.150 -22.951 1.00 43.06 93 GLN A CA 1
ATOM 764 C C . GLN A 1 93 ? 19.942 -27.558 -21.643 1.00 43.06 93 GLN A C 1
ATOM 766 O O . GLN A 1 93 ? 20.548 -27.759 -20.585 1.00 43.06 93 GLN A O 1
ATOM 771 N N . PRO A 1 94 ? 18.812 -26.829 -21.670 1.00 41.97 94 PRO A N 1
ATOM 772 C CA . PRO A 1 94 ? 18.169 -26.360 -20.455 1.00 41.97 94 PRO A CA 1
ATOM 773 C C . PRO A 1 94 ? 17.439 -27.536 -19.802 1.00 41.97 94 PRO A C 1
ATOM 775 O O . PRO A 1 94 ? 16.438 -28.027 -20.317 1.00 41.97 94 PRO A O 1
ATOM 778 N N . ALA A 1 95 ? 17.942 -28.000 -18.661 1.00 39.66 95 ALA A N 1
ATOM 779 C CA . ALA A 1 95 ? 17.193 -28.912 -17.811 1.00 39.66 95 ALA A CA 1
ATOM 780 C C . ALA A 1 95 ? 16.049 -28.140 -17.126 1.00 39.66 95 ALA A C 1
ATOM 782 O O . ALA A 1 95 ? 16.261 -27.411 -16.155 1.00 39.66 95 ALA A O 1
ATOM 783 N N . GLU A 1 96 ? 14.833 -28.304 -17.648 1.00 45.41 96 GLU A N 1
ATOM 784 C CA . GLU A 1 96 ? 13.618 -28.386 -16.827 1.00 45.41 96 GLU A CA 1
ATOM 785 C C . GLU A 1 96 ? 13.751 -29.560 -15.830 1.00 45.41 96 GLU A C 1
ATOM 787 O O . GLU A 1 96 ? 14.615 -30.407 -16.046 1.00 45.41 96 GLU A O 1
ATOM 792 N N . ILE A 1 97 ? 12.874 -29.641 -14.803 1.00 36.94 97 ILE A N 1
ATOM 793 C CA . ILE A 1 97 ? 12.816 -30.614 -13.664 1.00 36.94 97 ILE A CA 1
ATOM 794 C C . ILE A 1 97 ? 13.399 -29.933 -12.388 1.00 36.94 97 ILE A C 1
ATOM 796 O O . ILE A 1 97 ? 14.591 -29.675 -12.320 1.00 36.94 97 ILE A O 1
ATOM 800 N N . ILE A 1 98 ? 12.681 -29.525 -11.321 1.00 37.88 98 ILE A N 1
ATOM 801 C CA . ILE A 1 98 ? 11.449 -29.999 -10.655 1.00 37.88 98 ILE A CA 1
ATOM 802 C C . ILE A 1 98 ? 10.764 -28.816 -9.950 1.00 37.88 98 ILE A C 1
ATOM 804 O O . ILE A 1 98 ? 11.318 -28.221 -9.024 1.00 37.88 98 ILE A O 1
ATOM 808 N N . ALA A 1 99 ? 9.523 -28.530 -10.334 1.00 38.88 99 ALA A N 1
ATOM 809 C CA . ALA A 1 99 ? 8.518 -28.069 -9.389 1.00 38.88 99 ALA A CA 1
ATOM 810 C C . ALA A 1 99 ? 7.962 -29.304 -8.668 1.00 38.88 99 ALA A C 1
ATOM 812 O O . ALA A 1 99 ? 7.662 -30.284 -9.344 1.00 38.88 99 ALA A O 1
ATOM 813 N N . GLN A 1 100 ? 7.831 -29.221 -7.338 1.00 34.91 100 GLN A N 1
ATOM 814 C CA . GLN A 1 100 ? 6.978 -29.999 -6.415 1.00 34.91 100 GLN A CA 1
ATOM 815 C C . GLN A 1 100 ? 7.730 -30.445 -5.150 1.00 34.91 100 GLN A C 1
ATOM 817 O O . GLN A 1 100 ? 8.858 -30.924 -5.207 1.00 34.91 100 GLN A O 1
ATOM 822 N N . THR A 1 101 ? 7.019 -30.332 -4.021 1.00 31.02 101 THR A N 1
ATOM 823 C CA . THR A 1 101 ? 7.394 -30.583 -2.612 1.00 31.02 101 THR A CA 1
ATOM 824 C C . THR A 1 101 ? 8.200 -29.438 -1.971 1.00 31.02 101 THR A C 1
ATOM 826 O O . THR A 1 101 ? 9.250 -29.057 -2.461 1.00 31.02 101 THR A O 1
ATOM 829 N N . SER A 1 102 ? 7.765 -28.762 -0.908 1.00 35.53 102 SER A N 1
ATOM 830 C CA . SER A 1 102 ? 6.858 -29.151 0.173 1.00 35.53 102 SER A CA 1
ATOM 831 C C . SER A 1 102 ? 6.216 -27.922 0.830 1.00 35.53 102 SER A C 1
ATOM 833 O O . SER A 1 102 ? 6.908 -26.983 1.230 1.00 35.53 102 SER A O 1
ATOM 835 N N . GLU A 1 103 ? 4.898 -27.983 0.989 1.00 32.22 103 GLU A N 1
ATOM 836 C CA . GLU A 1 103 ? 4.151 -27.260 2.014 1.00 32.22 103 GLU A CA 1
ATOM 837 C C . GLU A 1 103 ? 4.551 -27.730 3.427 1.00 32.22 103 GLU A C 1
ATOM 839 O O . GLU A 1 103 ? 4.972 -28.871 3.610 1.00 32.22 103 GLU A O 1
ATOM 844 N N . ASN A 1 104 ? 4.304 -26.853 4.407 1.00 36.81 104 ASN A N 1
ATOM 845 C CA . ASN A 1 104 ? 4.151 -27.106 5.847 1.00 36.81 104 ASN A CA 1
ATOM 846 C C . ASN A 1 104 ? 5.394 -27.483 6.680 1.00 36.81 104 ASN A C 1
ATOM 848 O O . ASN A 1 104 ? 5.936 -28.577 6.566 1.00 36.81 104 ASN A O 1
ATOM 852 N N . LEU A 1 105 ? 5.786 -26.571 7.588 1.00 32.72 105 LEU A N 1
ATOM 853 C CA . LEU A 1 105 ? 5.706 -26.673 9.068 1.00 32.72 105 LEU A CA 1
ATOM 854 C C . LEU A 1 105 ? 6.385 -25.409 9.680 1.00 32.72 105 LEU A C 1
ATOM 856 O O . LEU A 1 105 ? 7.554 -25.159 9.404 1.00 32.72 105 LEU A O 1
ATOM 860 N N . ILE A 1 106 ? 5.608 -24.447 10.216 1.00 35.41 106 ILE A N 1
ATOM 861 C CA . ILE A 1 106 ? 5.399 -24.158 11.667 1.00 35.41 106 ILE A CA 1
ATOM 862 C C . ILE A 1 106 ? 6.720 -23.734 12.350 1.00 35.41 106 ILE A C 1
ATOM 864 O O . ILE A 1 106 ? 7.640 -24.533 12.457 1.00 35.41 106 ILE A O 1
ATOM 868 N N . SER A 1 107 ? 6.975 -22.423 12.484 1.00 40.50 107 SER A N 1
ATOM 869 C CA . SER A 1 107 ? 6.865 -21.614 13.724 1.00 40.50 107 SER A CA 1
ATOM 870 C C . SER A 1 107 ? 7.422 -22.290 14.973 1.00 40.50 107 SER A C 1
ATOM 872 O O . SER A 1 107 ? 6.930 -23.348 15.320 1.00 40.50 107 SER A O 1
ATOM 874 N N . ASP A 1 108 ? 8.358 -21.640 15.660 1.00 33.88 108 ASP A N 1
ATOM 875 C CA . ASP A 1 108 ? 8.273 -21.431 17.107 1.00 33.88 108 ASP A CA 1
ATOM 876 C C . ASP A 1 108 ? 9.208 -20.281 17.501 1.00 33.88 108 ASP A C 1
ATOM 878 O O . ASP A 1 108 ? 10.266 -20.069 16.898 1.00 33.88 108 ASP A O 1
ATOM 882 N N . ASP A 1 109 ? 8.682 -19.485 18.424 1.00 45.41 109 ASP A N 1
ATOM 883 C CA . ASP A 1 109 ? 9.275 -18.339 19.093 1.00 45.41 109 ASP A CA 1
ATOM 884 C C . ASP A 1 109 ? 10.488 -18.761 19.935 1.00 45.41 109 ASP A C 1
ATOM 886 O O . ASP A 1 109 ? 10.459 -19.833 20.527 1.00 45.41 109 ASP A O 1
ATOM 890 N N . ASP A 1 110 ? 11.497 -17.895 20.030 1.00 41.84 110 ASP A N 1
ATOM 891 C CA . ASP A 1 110 ? 12.280 -17.708 21.255 1.00 41.84 110 ASP A CA 1
ATOM 892 C C . ASP A 1 110 ? 12.822 -16.270 21.255 1.00 41.84 110 ASP A C 1
ATOM 894 O O . ASP A 1 110 ? 13.581 -15.854 20.372 1.00 41.84 110 ASP A O 1
ATOM 898 N N . ASP A 1 111 ? 12.340 -15.501 22.229 1.00 48.34 111 ASP A N 1
ATOM 899 C CA . ASP A 1 111 ? 12.987 -14.301 22.737 1.00 48.34 111 ASP A CA 1
ATOM 900 C C . ASP A 1 111 ? 14.331 -14.729 23.359 1.00 48.34 111 ASP A C 1
ATOM 902 O O . ASP A 1 111 ? 14.342 -15.587 24.241 1.00 48.34 111 ASP A O 1
ATOM 906 N N . ASP A 1 112 ? 15.451 -14.152 22.914 1.00 43.34 112 ASP A N 1
ATOM 907 C CA . ASP A 1 112 ? 16.675 -14.128 23.722 1.00 43.34 112 ASP A CA 1
ATOM 908 C C . ASP A 1 112 ? 17.401 -12.790 23.557 1.00 43.34 112 ASP A C 1
ATOM 910 O O . ASP A 1 112 ? 17.841 -12.364 22.483 1.00 43.34 112 ASP A O 1
ATOM 914 N N . ASP A 1 113 ? 17.426 -12.107 24.683 1.00 47.53 113 ASP A N 1
ATOM 915 C CA . ASP A 1 113 ? 17.973 -10.819 25.008 1.00 47.53 113 ASP A CA 1
ATOM 916 C C . ASP A 1 113 ? 19.359 -10.995 25.636 1.00 47.53 113 ASP A C 1
ATOM 918 O O . ASP A 1 113 ? 19.494 -11.311 26.811 1.00 47.53 113 ASP A O 1
ATOM 922 N N . GLY A 1 114 ? 20.404 -10.653 24.876 1.00 41.84 114 GLY A N 1
ATOM 923 C CA . GLY A 1 114 ? 21.668 -10.191 25.452 1.00 41.84 114 GLY A CA 1
ATOM 924 C C . GLY A 1 114 ? 22.943 -10.871 24.950 1.00 41.84 114 GLY A C 1
ATOM 925 O O . GLY A 1 114 ? 23.085 -12.083 25.014 1.00 41.84 114 GLY A O 1
ATOM 926 N N . ALA A 1 115 ? 23.916 -10.009 24.613 1.00 37.66 115 ALA A N 1
ATOM 927 C CA . ALA A 1 115 ? 25.349 -10.278 24.415 1.00 37.66 115 ALA A CA 1
ATOM 928 C C . ALA A 1 115 ? 25.727 -10.861 23.024 1.00 37.66 115 ALA A C 1
ATOM 930 O O . ALA A 1 115 ? 25.107 -11.791 22.541 1.00 37.66 115 ALA A O 1
ATOM 931 N N . GLU A 1 116 ? 26.710 -10.377 22.259 1.00 36.84 116 GLU A N 1
ATOM 932 C CA . GLU A 1 116 ? 27.794 -9.427 22.498 1.00 36.84 116 GLU A CA 1
ATOM 933 C C . GLU A 1 116 ? 28.077 -8.557 21.262 1.00 36.84 116 GLU A C 1
ATOM 935 O O . GLU A 1 116 ? 27.926 -8.963 20.108 1.00 36.84 116 GLU A O 1
ATOM 940 N N . ASP A 1 117 ? 28.549 -7.352 21.558 1.00 45.59 117 ASP A N 1
ATOM 941 C CA . ASP A 1 117 ? 29.094 -6.358 20.649 1.00 45.59 117 ASP A CA 1
ATOM 942 C C . ASP A 1 117 ? 30.442 -6.831 20.079 1.00 45.59 117 ASP A C 1
ATOM 944 O O . ASP A 1 117 ? 31.498 -6.622 20.676 1.00 45.59 117 ASP A O 1
ATOM 948 N N . VAL A 1 118 ? 30.421 -7.521 18.934 1.00 40.38 118 VAL A N 1
ATOM 949 C CA . VAL A 1 118 ? 31.646 -7.842 18.189 1.00 40.38 118 VAL A CA 1
ATOM 950 C C . VAL A 1 118 ? 31.448 -7.588 16.690 1.00 40.38 118 VAL A C 1
ATOM 952 O O . VAL A 1 118 ? 31.077 -8.463 15.912 1.00 40.38 118 VAL A O 1
ATOM 955 N N . PHE A 1 119 ? 31.786 -6.358 16.298 1.00 42.94 119 PHE A N 1
ATOM 956 C CA . PHE A 1 119 ? 32.486 -6.028 15.050 1.00 42.94 119 PHE A CA 1
ATOM 957 C C . PHE A 1 119 ? 31.757 -6.362 13.726 1.00 42.94 119 PHE A C 1
ATOM 959 O O . PHE A 1 119 ? 32.086 -7.326 13.034 1.00 42.94 119 PHE A O 1
ATOM 966 N N . TYR A 1 120 ? 30.809 -5.508 13.314 1.00 43.88 120 TYR A N 1
ATOM 967 C CA . TYR A 1 120 ? 30.115 -5.622 12.015 1.00 43.88 120 TYR A CA 1
ATOM 968 C C . TYR A 1 120 ? 29.843 -4.277 11.308 1.00 43.88 120 TYR A C 1
ATOM 970 O O . TYR A 1 120 ? 28.804 -4.103 10.682 1.00 43.88 120 TYR A O 1
ATOM 978 N N . GLU A 1 121 ? 30.765 -3.315 11.349 1.00 45.94 121 GLU A N 1
ATOM 979 C CA . GLU A 1 121 ? 30.548 -2.004 10.700 1.00 45.94 121 GLU A CA 1
ATOM 980 C C . GLU A 1 121 ? 30.916 -1.863 9.199 1.00 45.94 121 GLU A C 1
ATOM 982 O O . GLU A 1 121 ? 30.249 -1.090 8.513 1.00 45.94 121 GLU A O 1
ATOM 987 N N . PRO A 1 122 ? 31.871 -2.590 8.579 1.00 44.91 122 PRO A N 1
ATOM 988 C CA . PRO A 1 122 ? 32.299 -2.214 7.215 1.00 44.91 122 PRO A CA 1
ATOM 989 C C . PRO A 1 122 ? 31.349 -2.577 6.052 1.00 44.91 122 PRO A C 1
ATOM 991 O O . PRO A 1 122 ? 31.486 -2.037 4.956 1.00 44.91 122 PRO A O 1
ATOM 994 N N . LEU A 1 123 ? 30.404 -3.511 6.233 1.00 42.94 123 LEU A N 1
ATOM 995 C CA . LEU A 1 123 ? 29.596 -4.070 5.127 1.00 42.94 123 LEU A CA 1
ATOM 996 C C . LEU A 1 123 ? 28.193 -3.464 4.978 1.00 42.94 123 LEU A C 1
ATOM 998 O O . LEU A 1 123 ? 27.584 -3.613 3.917 1.00 42.94 123 LEU A O 1
ATOM 1002 N N . GLN A 1 124 ? 27.673 -2.793 6.008 1.00 44.12 124 GLN A N 1
ATOM 1003 C CA . GLN A 1 124 ? 26.378 -2.107 5.923 1.00 44.12 124 GLN A CA 1
ATOM 1004 C C . GLN A 1 124 ? 26.521 -0.792 5.146 1.00 44.12 124 GLN A C 1
ATOM 1006 O O . GLN A 1 124 ? 25.769 -0.569 4.197 1.00 44.12 124 GLN A O 1
ATOM 1011 N N . HIS A 1 125 ? 27.593 -0.038 5.411 1.00 41.72 125 HIS A N 1
ATOM 1012 C CA . HIS A 1 125 ? 27.940 1.174 4.668 1.00 41.72 125 HIS A CA 1
ATOM 1013 C C . HIS A 1 125 ? 28.132 0.926 3.163 1.00 41.72 125 HIS A C 1
ATOM 1015 O O . HIS A 1 125 ? 27.559 1.640 2.354 1.00 41.72 125 HIS A O 1
ATOM 1021 N N . LEU A 1 126 ? 28.805 -0.157 2.750 1.00 39.97 126 LEU A N 1
ATOM 1022 C CA . LEU A 1 126 ? 29.037 -0.433 1.322 1.00 39.97 126 LEU A CA 1
ATOM 1023 C C . LEU A 1 126 ? 27.751 -0.792 0.545 1.00 39.97 126 LEU A C 1
ATOM 1025 O O . LEU A 1 126 ? 27.638 -0.536 -0.655 1.00 39.97 126 LEU A O 1
ATOM 1029 N N . LYS A 1 127 ? 26.768 -1.399 1.221 1.00 52.16 127 LYS A N 1
ATOM 1030 C CA . LYS A 1 127 ? 25.459 -1.722 0.638 1.00 52.16 127 LYS A CA 1
ATOM 1031 C C . LYS A 1 127 ? 24.591 -0.468 0.517 1.00 52.16 127 LYS A C 1
ATOM 1033 O O . LYS A 1 127 ? 23.910 -0.298 -0.493 1.00 52.16 127 LYS A O 1
ATOM 1038 N N . GLU A 1 128 ? 24.650 0.403 1.517 1.00 53.22 128 GLU A N 1
ATOM 1039 C CA . GLU A 1 128 ? 23.980 1.701 1.510 1.00 53.22 128 GLU A CA 1
ATOM 1040 C C . GLU A 1 128 ? 24.591 2.648 0.476 1.00 53.22 128 GLU A C 1
ATOM 1042 O O . GLU A 1 128 ? 23.841 3.279 -0.260 1.00 53.22 128 GLU A O 1
ATOM 1047 N N . ASP A 1 129 ? 25.914 2.677 0.327 1.00 47.53 129 ASP A N 1
ATOM 1048 C CA . ASP A 1 129 ? 26.617 3.538 -0.630 1.00 47.53 129 ASP A CA 1
ATOM 1049 C C . ASP A 1 129 ? 26.359 3.115 -2.085 1.00 47.53 129 ASP A C 1
ATOM 1051 O O . ASP A 1 129 ? 26.135 3.961 -2.949 1.00 47.53 129 ASP A O 1
ATOM 1055 N N . LEU A 1 130 ? 26.276 1.807 -2.364 1.00 48.31 130 LEU A N 1
ATOM 1056 C CA . LEU A 1 130 ? 25.953 1.290 -3.701 1.00 48.31 130 LEU A CA 1
ATOM 1057 C C . LEU A 1 130 ? 24.454 1.419 -4.044 1.00 48.31 130 LEU A C 1
ATOM 1059 O O . LEU A 1 130 ? 24.091 1.564 -5.211 1.00 48.31 130 LEU A O 1
ATOM 1063 N N . GLN A 1 131 ? 23.560 1.371 -3.046 1.00 52.91 131 GLN A N 1
ATOM 1064 C CA . GLN A 1 131 ? 22.127 1.622 -3.250 1.00 52.91 131 GLN A CA 1
ATOM 1065 C C . GLN A 1 131 ? 21.814 3.118 -3.373 1.00 52.91 131 GLN A C 1
ATOM 1067 O O . GLN A 1 131 ? 20.982 3.460 -4.213 1.00 52.91 131 GLN A O 1
ATOM 1072 N N . LYS A 1 132 ? 22.512 3.987 -2.626 1.00 53.31 132 LYS A N 1
ATOM 1073 C CA . LYS A 1 132 ? 22.468 5.454 -2.761 1.00 53.31 132 LYS A CA 1
ATOM 1074 C C . LYS A 1 132 ? 23.027 5.905 -4.115 1.00 53.31 132 LYS A C 1
ATOM 1076 O O . LYS A 1 132 ? 22.361 6.663 -4.804 1.00 53.31 132 LYS A O 1
ATOM 1081 N N . SER A 1 133 ? 24.148 5.335 -4.567 1.00 51.03 133 SER A N 1
ATOM 1082 C CA . SER A 1 133 ? 24.772 5.650 -5.867 1.00 51.03 133 SER A CA 1
ATOM 1083 C C . SER A 1 133 ? 23.914 5.313 -7.098 1.00 51.03 133 SER A C 1
ATOM 1085 O O . SER A 1 133 ? 24.123 5.918 -8.143 1.00 51.03 133 SER A O 1
ATOM 1087 N N . ILE A 1 134 ? 22.975 4.361 -7.008 1.00 50.69 134 ILE A N 1
ATOM 1088 C CA . ILE A 1 134 ? 22.043 4.021 -8.107 1.00 50.69 134 ILE A CA 1
ATOM 1089 C C . ILE A 1 134 ? 20.710 4.782 -7.966 1.00 50.69 134 ILE A C 1
ATOM 1091 O O . ILE A 1 134 ? 20.012 4.987 -8.955 1.00 50.69 134 ILE A O 1
ATOM 1095 N N . HIS A 1 135 ? 20.348 5.191 -6.743 1.00 53.25 135 HIS A N 1
ATOM 1096 C CA . HIS A 1 135 ? 19.178 6.038 -6.476 1.00 53.25 135 HIS A CA 1
ATOM 1097 C C . HIS A 1 135 ? 19.414 7.518 -6.795 1.00 53.25 135 HIS A C 1
ATOM 1099 O O . HIS A 1 135 ? 18.447 8.262 -6.952 1.00 53.25 135 HIS A O 1
ATOM 1105 N N . ASP A 1 136 ? 20.670 7.952 -6.912 1.00 51.53 136 ASP A N 1
ATOM 1106 C CA . ASP A 1 136 ? 21.007 9.269 -7.440 1.00 51.53 136 ASP A CA 1
ATOM 1107 C C . ASP A 1 136 ? 20.784 9.301 -8.965 1.00 51.53 136 ASP A C 1
ATOM 1109 O O . ASP A 1 136 ? 21.693 9.077 -9.757 1.00 51.53 136 ASP A O 1
ATOM 1113 N N . ARG A 1 137 ? 19.535 9.592 -9.360 1.00 56.41 137 ARG A N 1
ATOM 1114 C CA . ARG A 1 137 ? 19.145 10.184 -10.658 1.00 56.41 137 ARG A CA 1
ATOM 1115 C C . ARG A 1 137 ? 19.734 9.516 -11.911 1.00 56.41 137 ARG A C 1
ATOM 1117 O O . ARG A 1 137 ? 20.336 10.175 -12.755 1.00 56.41 137 ARG A O 1
ATOM 1124 N N . SER A 1 138 ? 19.500 8.215 -12.082 1.00 64.19 138 SER A N 1
ATOM 1125 C CA . SER A 1 138 ? 19.514 7.639 -13.437 1.00 64.19 138 SER A CA 1
ATOM 1126 C C . SER A 1 138 ? 18.126 7.803 -14.065 1.00 64.19 138 SER A C 1
ATOM 1128 O O . SER A 1 138 ? 17.129 7.532 -13.394 1.00 64.19 138 SER A O 1
ATOM 1130 N N . GLY A 1 139 ? 18.049 8.222 -15.334 1.00 72.88 139 GLY A N 1
ATOM 1131 C CA . GLY A 1 139 ? 16.771 8.385 -16.049 1.00 72.88 139 GLY A CA 1
ATOM 1132 C C . GLY A 1 139 ? 15.914 7.112 -16.051 1.00 72.88 139 GLY A C 1
ATOM 1133 O O . GLY A 1 139 ? 14.696 7.185 -15.952 1.00 72.88 139 GLY A O 1
ATOM 1134 N N . ALA A 1 140 ? 16.550 5.937 -16.008 1.00 75.88 140 ALA A N 1
ATOM 1135 C CA . ALA A 1 140 ? 15.874 4.644 -15.908 1.00 75.88 140 ALA A CA 1
ATOM 1136 C C . ALA A 1 140 ? 15.070 4.444 -14.605 1.00 75.88 140 ALA A C 1
ATOM 1138 O O . ALA A 1 140 ? 14.088 3.704 -14.594 1.00 75.88 140 ALA A O 1
ATOM 1139 N N . TYR A 1 141 ? 15.476 5.062 -13.487 1.00 80.88 141 TYR A N 1
ATOM 1140 C CA . TYR A 1 141 ? 14.704 4.987 -12.239 1.00 80.88 141 TYR A CA 1
ATOM 1141 C C . TYR A 1 141 ? 13.483 5.912 -12.277 1.00 80.88 141 TYR A C 1
ATOM 1143 O O . TYR A 1 141 ? 12.423 5.544 -11.777 1.00 80.88 141 TYR A O 1
ATOM 1151 N N . GLU A 1 142 ? 13.616 7.080 -12.906 1.00 85.19 142 GLU A N 1
ATOM 1152 C CA . GLU A 1 142 ? 12.492 7.992 -13.135 1.00 85.19 142 GLU A CA 1
ATOM 1153 C C . GLU A 1 142 ? 11.463 7.353 -14.082 1.00 85.19 142 GLU A C 1
ATOM 1155 O O . GLU A 1 142 ? 10.287 7.293 -13.737 1.00 85.19 142 GLU A O 1
ATOM 1160 N N . GLU A 1 143 ? 11.906 6.733 -15.182 1.00 87.06 143 GLU A N 1
ATOM 1161 C CA . GLU A 1 143 ? 11.029 5.995 -16.107 1.00 87.06 143 GLU A CA 1
ATOM 1162 C C . GLU A 1 143 ? 10.317 4.810 -15.426 1.00 87.06 143 GLU A C 1
ATOM 1164 O O . GLU A 1 143 ? 9.159 4.506 -15.712 1.00 87.06 143 GLU A O 1
ATOM 1169 N N . PHE A 1 144 ? 10.985 4.138 -14.482 1.00 88.12 144 PHE A N 1
ATOM 1170 C CA . PHE A 1 144 ? 10.351 3.105 -13.664 1.00 88.12 144 PHE A CA 1
ATOM 1171 C C . PHE A 1 144 ? 9.231 3.673 -12.780 1.00 88.12 144 PHE A C 1
ATOM 1173 O O . PHE A 1 144 ? 8.162 3.070 -12.685 1.00 88.12 144 PHE A O 1
ATOM 1180 N N . LEU A 1 145 ? 9.451 4.827 -12.143 1.00 91.00 145 LEU A N 1
ATOM 1181 C CA . LEU A 1 145 ? 8.421 5.484 -11.338 1.00 91.00 145 LEU A CA 1
ATOM 1182 C C . LEU A 1 145 ? 7.267 6.004 -12.206 1.00 91.00 145 LEU A C 1
ATOM 1184 O O . LEU A 1 145 ? 6.117 5.929 -11.778 1.00 91.00 145 LEU A O 1
ATOM 1188 N N . ASP A 1 146 ? 7.533 6.439 -13.437 1.00 91.88 146 ASP A N 1
ATOM 1189 C CA . ASP A 1 146 ? 6.510 6.920 -14.375 1.00 91.88 146 ASP A CA 1
ATOM 1190 C C . ASP A 1 146 ? 5.469 5.859 -14.768 1.00 91.88 146 ASP A C 1
ATOM 1192 O O . ASP A 1 146 ? 4.365 6.202 -15.194 1.00 91.88 146 ASP A O 1
ATOM 1196 N N . GLN A 1 147 ? 5.757 4.574 -14.544 1.00 91.12 147 GLN A N 1
ATOM 1197 C CA . GLN A 1 147 ? 4.781 3.488 -14.708 1.00 91.12 147 GLN A CA 1
ATOM 1198 C C . GLN A 1 147 ? 3.673 3.521 -13.647 1.00 91.12 147 GLN A C 1
ATOM 1200 O O . GLN A 1 147 ? 2.601 2.942 -13.838 1.00 91.12 147 GLN A O 1
ATOM 1205 N N . TYR A 1 148 ? 3.921 4.188 -12.520 1.00 94.44 148 TYR A N 1
ATOM 1206 C CA . TYR A 1 148 ? 2.981 4.301 -11.418 1.00 94.44 148 TYR A CA 1
ATOM 1207 C C . TYR A 1 148 ? 2.210 5.623 -11.484 1.00 94.44 148 TYR A C 1
ATOM 1209 O O . TYR A 1 148 ? 2.763 6.657 -11.867 1.00 94.44 148 TYR A O 1
ATOM 1217 N N . PRO A 1 149 ? 0.942 5.644 -11.036 1.00 95.81 149 PRO A N 1
ATOM 1218 C CA . PRO A 1 149 ? 0.197 6.888 -10.880 1.00 95.81 149 PRO A CA 1
ATOM 1219 C C . PRO A 1 149 ? 0.931 7.850 -9.947 1.00 95.81 149 PRO A C 1
ATOM 1221 O O . PRO A 1 149 ? 1.486 7.419 -8.937 1.00 95.81 149 PRO A O 1
ATOM 1224 N N . LYS A 1 150 ? 0.861 9.158 -10.220 1.00 94.62 150 LYS A N 1
ATOM 1225 C CA . LYS A 1 150 ? 1.597 10.199 -9.471 1.00 94.62 150 LYS A CA 1
ATOM 1226 C C . LYS A 1 150 ? 1.477 10.088 -7.948 1.00 94.62 150 LYS A C 1
ATOM 1228 O O . LYS A 1 150 ? 2.459 10.287 -7.247 1.00 94.62 150 LYS A O 1
ATOM 1233 N N . VAL A 1 151 ? 0.291 9.742 -7.439 1.00 94.88 151 VAL A N 1
ATOM 1234 C CA . VAL A 1 151 ? 0.060 9.552 -5.994 1.00 94.88 151 VAL A CA 1
ATOM 1235 C C . VAL A 1 151 ? 0.868 8.370 -5.451 1.00 94.88 151 VAL A C 1
ATOM 1237 O O . VAL A 1 151 ? 1.447 8.469 -4.379 1.00 94.88 151 VAL A O 1
ATOM 1240 N N . ALA A 1 152 ? 0.955 7.266 -6.195 1.00 96.00 152 ALA A N 1
ATOM 1241 C CA . ALA A 1 152 ? 1.681 6.066 -5.789 1.00 96.00 152 ALA A CA 1
ATOM 1242 C C . ALA A 1 152 ? 3.206 6.228 -5.891 1.00 96.00 152 ALA A C 1
ATOM 1244 O O . ALA A 1 152 ? 3.921 5.616 -5.099 1.00 96.00 152 ALA A O 1
ATOM 1245 N N . GLN A 1 153 ? 3.702 7.048 -6.826 1.00 94.81 153 GLN A N 1
ATOM 1246 C CA . GLN A 1 153 ? 5.137 7.232 -7.088 1.00 94.81 153 GLN A CA 1
ATOM 1247 C C . GLN A 1 153 ? 5.934 7.550 -5.821 1.00 94.81 153 GLN A C 1
ATOM 1249 O O . GLN A 1 153 ? 6.953 6.915 -5.567 1.00 94.81 153 GLN A O 1
ATOM 1254 N N . GLU A 1 154 ? 5.443 8.474 -4.991 1.00 92.94 154 GLU A N 1
ATOM 1255 C CA . GLU A 1 154 ? 6.106 8.857 -3.740 1.00 92.94 154 GLU A CA 1
ATOM 1256 C C . GLU A 1 154 ? 6.267 7.663 -2.785 1.00 92.94 154 GLU A C 1
ATOM 1258 O O . GLU A 1 154 ? 7.322 7.461 -2.183 1.00 92.94 154 GLU A O 1
ATOM 1263 N N . TYR A 1 155 ? 5.231 6.837 -2.655 1.00 95.50 155 TYR A N 1
ATOM 1264 C CA . TYR A 1 155 ? 5.246 5.682 -1.761 1.00 95.50 155 TYR A CA 1
ATOM 1265 C C . TYR A 1 155 ? 6.095 4.539 -2.304 1.00 95.50 155 TYR A C 1
ATOM 1267 O O . TYR A 1 155 ? 6.808 3.883 -1.543 1.00 95.50 155 TYR A O 1
ATOM 1275 N N . VAL A 1 156 ? 6.034 4.313 -3.616 1.00 94.44 156 VAL A N 1
ATOM 1276 C CA . VAL A 1 156 ? 6.853 3.325 -4.319 1.00 94.44 156 VAL A CA 1
ATOM 1277 C C . VAL A 1 156 ? 8.331 3.695 -4.201 1.00 94.44 156 VAL A C 1
ATOM 1279 O O . VAL A 1 156 ? 9.149 2.850 -3.838 1.00 94.44 156 VAL A O 1
ATOM 1282 N N . ASP A 1 157 ? 8.669 4.969 -4.390 1.00 92.25 157 ASP A N 1
ATOM 1283 C CA . ASP A 1 157 ? 10.023 5.481 -4.203 1.00 92.25 157 ASP A CA 1
ATOM 1284 C C . ASP A 1 157 ? 10.518 5.262 -2.763 1.00 92.25 157 ASP A C 1
ATOM 1286 O O . ASP A 1 157 ? 11.570 4.656 -2.541 1.00 92.25 157 ASP A O 1
ATOM 1290 N N . ARG A 1 158 ? 9.718 5.638 -1.756 1.00 92.75 158 ARG A N 1
ATOM 1291 C CA . ARG A 1 158 ? 10.043 5.368 -0.341 1.00 92.75 158 ARG A CA 1
ATOM 1292 C C . ARG A 1 158 ? 10.207 3.872 -0.045 1.00 92.75 158 ARG A C 1
ATOM 1294 O O . ARG A 1 158 ? 11.075 3.499 0.750 1.00 92.75 158 ARG A O 1
ATOM 1301 N N . TYR A 1 159 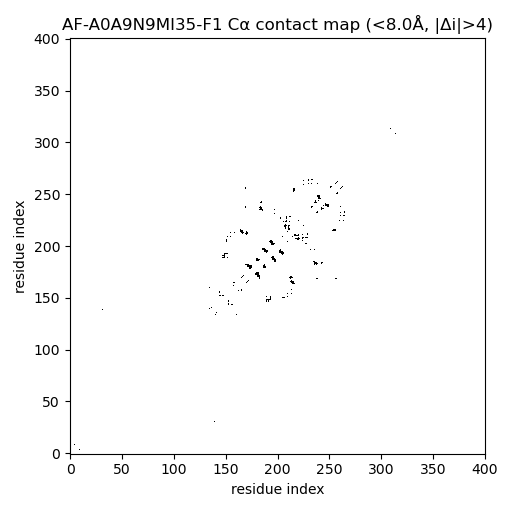? 9.405 3.015 -0.683 1.00 93.31 159 TYR A N 1
ATOM 1302 C CA . TYR A 1 159 ? 9.488 1.559 -0.550 1.00 93.31 159 TYR A CA 1
ATOM 1303 C C . TYR A 1 159 ? 10.840 1.025 -1.041 1.00 93.31 159 TYR A C 1
ATOM 1305 O O . TYR A 1 159 ? 11.496 0.258 -0.329 1.00 93.31 159 TYR A O 1
ATOM 1313 N N . TYR A 1 160 ? 11.308 1.454 -2.217 1.00 87.50 160 TYR A N 1
ATOM 1314 C CA . TYR A 1 160 ? 12.596 1.005 -2.765 1.00 87.50 160 TYR A CA 1
ATOM 1315 C C . TYR A 1 160 ? 13.813 1.663 -2.119 1.00 87.50 160 TYR A C 1
ATOM 1317 O O . TYR A 1 160 ? 14.871 1.025 -2.051 1.00 87.50 160 TYR A O 1
ATOM 1325 N N . LYS A 1 161 ? 13.650 2.862 -1.551 1.00 85.81 161 LYS A N 1
ATOM 1326 C CA . LYS A 1 161 ? 14.629 3.479 -0.644 1.00 85.81 161 LYS A CA 1
ATOM 1327 C C . LYS A 1 161 ? 14.783 2.722 0.677 1.00 85.81 161 LYS A C 1
ATOM 1329 O O . LYS A 1 161 ? 15.690 3.035 1.440 1.00 85.81 161 LYS A O 1
ATOM 1334 N N . GLN A 1 162 ? 13.942 1.710 0.931 1.00 78.69 162 GLN A N 1
ATOM 1335 C CA . GLN A 1 162 ? 13.927 0.911 2.161 1.00 78.69 162 GLN A CA 1
ATOM 1336 C C . GLN A 1 162 ? 13.827 1.785 3.411 1.00 78.69 162 GLN A C 1
ATOM 1338 O O . GLN A 1 162 ? 14.466 1.499 4.421 1.00 78.69 162 GLN A O 1
ATOM 1343 N N . SER A 1 163 ? 13.016 2.844 3.337 1.00 82.75 163 SER A N 1
ATOM 1344 C CA . SER A 1 163 ? 12.772 3.692 4.494 1.00 82.75 163 SER A CA 1
ATOM 1345 C C . SER A 1 163 ? 12.178 2.864 5.632 1.00 82.75 163 SER A C 1
ATOM 1347 O O . SER A 1 163 ? 11.232 2.090 5.463 1.00 82.75 163 SER A O 1
ATOM 1349 N N . ASP A 1 164 ? 12.704 3.071 6.828 1.00 88.50 164 ASP A N 1
ATOM 1350 C CA . ASP A 1 164 ? 12.226 2.513 8.083 1.00 88.50 164 ASP A CA 1
ATOM 1351 C C . ASP A 1 164 ? 10.802 2.982 8.445 1.00 88.50 164 ASP A C 1
ATOM 1353 O O . ASP A 1 164 ? 10.176 2.413 9.346 1.00 88.50 164 ASP A O 1
ATOM 1357 N N . GLU A 1 165 ? 10.235 3.920 7.682 1.00 92.12 165 GLU A N 1
ATOM 1358 C CA . GLU A 1 165 ? 8.830 4.327 7.725 1.00 92.12 165 GLU A CA 1
ATOM 1359 C C . GLU A 1 165 ? 7.873 3.305 7.090 1.00 92.12 165 GLU A C 1
ATOM 1361 O O . GLU A 1 165 ? 6.690 3.303 7.434 1.00 92.12 165 GLU A O 1
ATOM 1366 N N . ILE A 1 166 ? 8.351 2.423 6.205 1.00 94.69 166 ILE A N 1
ATOM 1367 C CA . ILE A 1 166 ? 7.506 1.514 5.415 1.00 94.69 166 ILE A CA 1
ATOM 1368 C C . ILE A 1 166 ? 7.045 0.309 6.239 1.00 94.69 166 ILE A C 1
ATOM 1370 O O . ILE A 1 166 ? 7.832 -0.392 6.877 1.00 94.69 166 ILE A O 1
ATOM 1374 N N . ASP A 1 167 ? 5.745 0.028 6.223 1.00 95.06 167 ASP A N 1
ATOM 1375 C CA . ASP A 1 167 ? 5.144 -1.092 6.935 1.00 95.06 167 ASP A CA 1
ATOM 1376 C C . ASP A 1 167 ? 5.048 -2.357 6.081 1.00 95.06 167 ASP A C 1
ATOM 1378 O O . ASP A 1 167 ? 4.143 -2.527 5.272 1.00 95.06 167 ASP A O 1
ATOM 1382 N N . HIS A 1 168 ? 5.910 -3.324 6.373 1.00 91.38 168 HIS A N 1
ATOM 1383 C CA . HIS A 1 168 ? 5.859 -4.648 5.752 1.00 91.38 168 HIS A CA 1
ATOM 1384 C C . HIS A 1 168 ? 4.971 -5.662 6.501 1.00 91.38 168 HIS A C 1
ATOM 1386 O O . HIS A 1 168 ? 4.872 -6.816 6.085 1.00 91.38 168 HIS A O 1
ATOM 1392 N N . SER A 1 169 ? 4.356 -5.298 7.632 1.00 92.50 169 SER A N 1
ATOM 1393 C CA . SER A 1 169 ? 3.565 -6.236 8.452 1.00 92.50 169 SER A CA 1
ATOM 1394 C C . SER A 1 169 ? 2.075 -6.214 8.123 1.00 92.50 169 SER A C 1
ATOM 1396 O O . SER A 1 169 ? 1.433 -7.273 8.087 1.00 92.50 169 SER A O 1
ATOM 1398 N N . TYR A 1 170 ? 1.535 -5.012 7.919 1.00 94.88 170 TYR A N 1
ATOM 1399 C CA . TYR A 1 170 ? 0.137 -4.753 7.568 1.00 94.88 170 TYR A CA 1
ATOM 1400 C C . TYR A 1 170 ? 0.006 -3.840 6.348 1.00 94.88 170 TYR A C 1
ATOM 1402 O O . TYR A 1 170 ? -1.094 -3.373 6.066 1.00 94.88 170 TYR A O 1
ATOM 1410 N N . GLY A 1 171 ? 1.108 -3.562 5.658 1.00 95.31 171 GLY A N 1
ATOM 1411 C CA . GLY A 1 171 ? 1.122 -2.821 4.413 1.00 95.31 171 GLY A CA 1
ATOM 1412 C C . GLY A 1 171 ? 1.405 -3.700 3.203 1.00 95.31 171 GLY A C 1
ATOM 1413 O O . GLY A 1 171 ? 1.436 -4.935 3.285 1.00 95.31 171 GLY A O 1
ATOM 1414 N N . LEU A 1 172 ? 1.592 -3.026 2.075 1.00 96.56 172 LEU A N 1
ATOM 1415 C CA . LEU A 1 172 ? 1.867 -3.635 0.785 1.00 96.56 172 LEU A CA 1
ATOM 1416 C C . LEU A 1 172 ? 3.262 -4.262 0.727 1.00 96.56 172 LEU A C 1
ATOM 1418 O O . LEU A 1 172 ? 4.222 -3.803 1.349 1.00 96.56 172 LEU A O 1
ATOM 1422 N N . LYS A 1 173 ? 3.364 -5.335 -0.055 1.00 95.25 173 LYS A N 1
ATOM 1423 C CA . LYS A 1 173 ? 4.608 -6.039 -0.348 1.00 95.25 173 LYS A CA 1
ATOM 1424 C C . LYS A 1 173 ? 4.772 -6.177 -1.848 1.00 95.25 173 LYS A C 1
ATOM 1426 O O . LYS A 1 173 ? 3.881 -6.690 -2.519 1.00 95.25 173 LYS A O 1
ATOM 1431 N N . HIS A 1 174 ? 5.933 -5.778 -2.338 1.00 94.19 174 HIS A N 1
ATOM 1432 C CA . HIS A 1 174 ? 6.347 -6.022 -3.713 1.00 94.19 174 HIS A CA 1
ATOM 1433 C C . HIS A 1 174 ? 7.125 -7.335 -3.809 1.00 94.19 174 HIS A C 1
ATOM 1435 O O . HIS A 1 174 ? 8.126 -7.521 -3.105 1.00 94.19 174 HIS A O 1
ATOM 1441 N N . ASP A 1 175 ? 6.664 -8.253 -4.657 1.00 90.12 175 ASP A N 1
ATOM 1442 C CA . ASP A 1 175 ? 7.415 -9.451 -5.020 1.00 90.12 175 ASP A CA 1
ATOM 1443 C C . ASP A 1 175 ? 8.281 -9.172 -6.250 1.00 90.12 175 ASP A C 1
ATOM 1445 O O . ASP A 1 175 ? 7.834 -9.211 -7.391 1.00 90.12 175 ASP A O 1
ATOM 1449 N N . MET A 1 176 ? 9.577 -8.986 -6.012 1.00 80.50 176 MET A N 1
ATOM 1450 C CA . MET A 1 176 ? 10.561 -8.692 -7.056 1.00 80.50 176 MET A CA 1
ATOM 1451 C C . MET A 1 176 ? 10.699 -9.778 -8.138 1.00 80.50 176 MET A C 1
ATOM 1453 O O . MET A 1 176 ? 11.402 -9.560 -9.123 1.00 80.50 176 MET A O 1
ATOM 1457 N N . LYS A 1 177 ? 10.168 -10.992 -7.932 1.00 82.62 177 LYS A N 1
ATOM 1458 C CA . LYS A 1 177 ? 10.250 -12.065 -8.940 1.00 82.62 177 LYS A CA 1
ATOM 1459 C C . LYS A 1 177 ? 9.146 -11.963 -9.979 1.00 82.62 177 LYS A C 1
ATOM 1461 O O . LYS A 1 177 ? 9.404 -12.238 -11.145 1.00 82.62 177 LYS A O 1
ATOM 1466 N N . THR A 1 178 ? 7.942 -11.667 -9.516 1.00 85.81 178 THR A N 1
ATOM 1467 C CA . THR A 1 178 ? 6.727 -11.579 -10.330 1.00 85.81 178 THR A CA 1
ATOM 1468 C C . THR A 1 178 ? 6.430 -10.147 -10.749 1.00 85.81 178 THR A C 1
ATOM 1470 O O . THR A 1 178 ? 5.645 -9.949 -11.664 1.00 85.81 178 THR A O 1
ATOM 1473 N N . ASP A 1 179 ? 7.101 -9.184 -10.114 1.00 85.50 179 ASP A N 1
ATOM 1474 C CA . ASP A 1 179 ? 6.835 -7.752 -10.214 1.00 85.50 179 ASP A CA 1
ATOM 1475 C C . ASP A 1 179 ? 5.427 -7.362 -9.731 1.00 85.50 179 ASP A C 1
ATOM 1477 O O . ASP A 1 179 ? 4.897 -6.308 -10.065 1.00 85.50 179 ASP A O 1
ATOM 1481 N N . ASP A 1 180 ? 4.825 -8.209 -8.889 1.00 92.19 180 ASP A N 1
ATOM 1482 C CA . ASP A 1 180 ? 3.474 -8.015 -8.382 1.00 92.19 180 ASP A CA 1
ATOM 1483 C C . ASP A 1 180 ? 3.474 -7.349 -7.002 1.00 92.19 180 ASP A C 1
ATOM 1485 O O . ASP A 1 180 ? 4.240 -7.702 -6.094 1.00 92.19 180 ASP A O 1
ATOM 1489 N N . TRP A 1 181 ? 2.521 -6.443 -6.797 1.00 96.50 181 TRP A N 1
ATOM 1490 C CA . TRP A 1 181 ? 2.175 -5.940 -5.474 1.00 96.50 181 TRP A CA 1
ATOM 1491 C C . TRP A 1 181 ? 1.125 -6.839 -4.821 1.00 96.50 181 TRP A C 1
ATOM 1493 O O . TRP A 1 181 ? 0.183 -7.323 -5.449 1.00 96.50 181 TRP A O 1
ATOM 1503 N N . SER A 1 182 ? 1.282 -7.087 -3.526 1.00 96.44 182 SER A N 1
ATOM 1504 C CA . SER A 1 182 ? 0.392 -7.961 -2.768 1.00 96.44 182 SER A CA 1
ATOM 1505 C C . SER A 1 182 ? 0.194 -7.477 -1.342 1.00 96.44 182 SER A C 1
ATOM 1507 O O . SER A 1 182 ? 1.050 -6.823 -0.742 1.00 96.44 182 SER A O 1
ATOM 1509 N N . MET A 1 183 ? -0.960 -7.823 -0.785 1.00 96.12 183 MET A N 1
ATOM 1510 C CA . MET A 1 183 ? -1.294 -7.599 0.610 1.00 96.12 183 MET A CA 1
ATOM 1511 C C . MET A 1 183 ? -2.071 -8.805 1.121 1.00 96.12 183 MET A C 1
ATOM 1513 O O . MET A 1 183 ? -3.133 -9.148 0.603 1.00 96.12 183 MET A O 1
ATOM 1517 N N . GLY A 1 184 ? -1.528 -9.464 2.145 1.00 95.38 184 GLY A N 1
ATOM 1518 C CA . GLY A 1 184 ? -2.087 -10.711 2.661 1.00 95.38 184 GLY A CA 1
ATOM 1519 C C . GLY A 1 184 ? -2.239 -11.768 1.564 1.00 95.38 184 GLY A C 1
ATOM 1520 O O . GLY A 1 184 ? -1.266 -12.126 0.909 1.00 95.38 184 GLY A O 1
ATOM 1521 N N . SER A 1 185 ? -3.467 -12.250 1.376 1.00 95.00 185 SER A N 1
ATOM 1522 C CA . SER A 1 185 ? -3.824 -13.268 0.377 1.00 95.00 185 SER A CA 1
ATOM 1523 C C . SER A 1 185 ? -4.141 -12.717 -1.021 1.00 95.00 185 SER A C 1
ATOM 1525 O O . SER A 1 185 ? -4.393 -13.502 -1.932 1.00 95.00 185 SER A O 1
ATOM 1527 N N . GLN A 1 186 ? -4.159 -11.394 -1.213 1.00 97.25 186 GLN A N 1
ATOM 1528 C CA . GLN A 1 186 ? -4.617 -10.770 -2.458 1.00 97.25 186 GLN A CA 1
ATOM 1529 C C . GLN A 1 186 ? -3.497 -10.016 -3.172 1.00 97.25 186 GLN A C 1
ATOM 1531 O O . GLN A 1 186 ? -2.620 -9.418 -2.541 1.00 97.25 186 GLN A O 1
ATOM 1536 N N . LYS A 1 187 ? -3.581 -9.991 -4.504 1.00 96.50 187 LYS A N 1
ATOM 1537 C CA . LYS A 1 187 ? -2.797 -9.078 -5.340 1.00 96.50 187 LYS A CA 1
ATOM 1538 C C . LYS A 1 187 ? -3.419 -7.687 -5.339 1.00 96.50 187 LYS A C 1
ATOM 1540 O O . LYS A 1 187 ? -4.640 -7.539 -5.215 1.00 96.50 187 LYS A O 1
ATOM 1545 N N . VAL A 1 188 ? -2.563 -6.687 -5.484 1.00 97.69 188 VAL A N 1
ATOM 1546 C CA . VAL A 1 188 ? -2.927 -5.276 -5.498 1.00 97.69 188 VAL A CA 1
ATOM 1547 C C . VAL A 1 188 ? -2.355 -4.641 -6.751 1.00 97.69 188 VAL A C 1
ATOM 1549 O O . VAL A 1 188 ? -1.184 -4.825 -7.043 1.00 97.69 188 VAL A O 1
ATOM 1552 N N . ASN A 1 189 ? -3.179 -3.893 -7.475 1.00 96.88 189 ASN A N 1
ATOM 1553 C CA . ASN A 1 189 ? -2.771 -3.175 -8.676 1.00 96.88 189 ASN A CA 1
ATOM 1554 C C . ASN A 1 189 ? -3.111 -1.694 -8.530 1.00 96.88 189 ASN A C 1
ATOM 1556 O O . ASN A 1 189 ? -4.180 -1.349 -8.018 1.00 96.88 189 ASN A O 1
ATOM 1560 N N . PHE A 1 190 ? -2.228 -0.833 -9.025 1.00 96.94 190 PHE A N 1
ATOM 1561 C CA . PHE A 1 190 ? -2.471 0.603 -9.114 1.00 96.94 190 PHE A CA 1
ATOM 1562 C C . PHE A 1 190 ? -3.087 0.916 -10.476 1.00 96.94 190 PHE A C 1
ATOM 1564 O O . PHE A 1 190 ? -2.544 0.539 -11.513 1.00 96.94 190 PHE A O 1
ATOM 1571 N N . LEU A 1 191 ? -4.252 1.555 -10.474 1.00 96.69 191 LEU A N 1
ATOM 1572 C CA . LEU A 1 191 ? -4.952 1.955 -11.689 1.00 96.69 191 LEU A CA 1
ATOM 1573 C C . LEU A 1 191 ? -4.418 3.308 -12.181 1.00 96.69 191 LEU A C 1
ATOM 1575 O O . LEU A 1 191 ? -4.022 4.123 -11.350 1.00 96.69 191 LEU A O 1
ATOM 1579 N N . PRO A 1 192 ? -4.455 3.609 -13.494 1.00 95.56 192 PRO A N 1
ATOM 1580 C CA . PRO A 1 192 ? -3.882 4.846 -14.041 1.00 95.56 192 PRO A CA 1
ATOM 1581 C C . PRO A 1 192 ? -4.425 6.142 -13.419 1.00 95.56 192 PRO A C 1
ATOM 1583 O O . PRO A 1 192 ? -3.720 7.144 -13.353 1.00 95.56 192 PRO A O 1
ATOM 1586 N N . ASN A 1 193 ? -5.668 6.124 -12.930 1.00 95.69 193 ASN A N 1
ATOM 1587 C CA . ASN A 1 193 ? -6.303 7.257 -12.253 1.00 95.69 193 ASN A CA 1
ATOM 1588 C C . ASN A 1 193 ? -5.842 7.452 -10.792 1.00 95.69 193 ASN A C 1
ATOM 1590 O O . ASN A 1 193 ? -6.288 8.390 -10.139 1.00 95.69 193 ASN A O 1
ATOM 1594 N N . GLY A 1 194 ? -4.968 6.583 -10.276 1.00 96.31 194 GLY A N 1
ATOM 1595 C CA . GLY A 1 194 ? -4.496 6.587 -8.892 1.00 96.31 194 GLY A CA 1
ATOM 1596 C C . GLY A 1 194 ? -5.267 5.654 -7.962 1.00 96.31 194 GLY A C 1
ATOM 1597 O O . GLY A 1 194 ? -4.799 5.417 -6.849 1.00 96.31 194 GLY A O 1
ATOM 1598 N N . ASP A 1 195 ? -6.391 5.086 -8.399 1.00 98.12 195 ASP A N 1
ATOM 1599 C CA . ASP A 1 195 ? -7.183 4.158 -7.592 1.00 98.12 195 ASP A CA 1
ATOM 1600 C C . ASP A 1 195 ? -6.466 2.824 -7.380 1.00 98.12 195 ASP A C 1
ATOM 1602 O O . ASP A 1 195 ? -5.589 2.411 -8.141 1.00 98.12 195 ASP A O 1
ATOM 1606 N N . ILE A 1 196 ? -6.861 2.123 -6.323 1.00 98.19 196 ILE A N 1
ATOM 1607 C CA . ILE A 1 196 ? -6.213 0.886 -5.896 1.00 98.19 196 ILE A CA 1
ATOM 1608 C C . ILE A 1 196 ? -7.185 -0.265 -6.103 1.00 98.19 196 ILE A C 1
ATOM 1610 O O . ILE A 1 196 ? -8.287 -0.262 -5.560 1.00 98.19 196 ILE A O 1
ATOM 1614 N N . LYS A 1 197 ? -6.777 -1.285 -6.856 1.00 98.12 197 LYS A N 1
ATOM 1615 C CA . LYS A 1 197 ? -7.560 -2.505 -7.053 1.00 98.12 197 LYS A CA 1
ATOM 1616 C C . LYS A 1 197 ? -6.991 -3.634 -6.205 1.00 98.12 197 LYS A C 1
ATOM 1618 O O . LYS A 1 197 ? -5.852 -4.038 -6.409 1.00 98.12 197 LYS A O 1
ATOM 1623 N N . VAL A 1 198 ? -7.792 -4.172 -5.289 1.00 97.75 198 VAL A N 1
ATOM 1624 C CA . VAL A 1 198 ? -7.434 -5.322 -4.445 1.00 97.75 198 VAL A CA 1
ATOM 1625 C C . VAL A 1 198 ? -8.335 -6.494 -4.819 1.00 97.75 198 VAL A C 1
ATOM 1627 O O . VAL A 1 198 ? -9.543 -6.479 -4.565 1.00 97.75 198 VAL A O 1
ATOM 1630 N N . GLY A 1 199 ? -7.756 -7.513 -5.455 1.00 93.44 199 GLY A N 1
ATOM 1631 C CA . GLY A 1 199 ? -8.527 -8.606 -6.048 1.00 93.44 199 GLY A CA 1
ATOM 1632 C C . GLY A 1 199 ? -9.545 -8.089 -7.076 1.00 93.44 199 GLY A C 1
ATOM 1633 O O . GLY A 1 199 ? -9.172 -7.554 -8.122 1.00 93.44 199 GLY A O 1
ATOM 1634 N N . ALA A 1 200 ? -10.838 -8.246 -6.782 1.00 93.44 200 ALA A N 1
ATOM 1635 C CA . ALA A 1 200 ? -11.931 -7.837 -7.668 1.00 93.44 200 ALA A CA 1
ATOM 1636 C C . ALA A 1 200 ? -12.481 -6.424 -7.400 1.00 93.44 200 ALA A C 1
ATOM 1638 O O . ALA A 1 200 ? -13.287 -5.946 -8.194 1.00 93.44 200 ALA A O 1
ATOM 1639 N N . VAL A 1 201 ? -12.077 -5.758 -6.311 1.00 97.19 201 VAL A N 1
ATOM 1640 C CA . VAL A 1 201 ? -12.688 -4.487 -5.891 1.00 97.19 201 VAL A CA 1
ATOM 1641 C C . VAL A 1 201 ? -11.709 -3.326 -5.995 1.00 97.19 201 VAL A C 1
ATOM 1643 O O . VAL A 1 201 ? -10.530 -3.472 -5.674 1.00 97.19 201 VAL A O 1
ATOM 1646 N N . SER A 1 202 ? -12.223 -2.177 -6.428 1.00 98.00 202 SER A N 1
ATOM 1647 C CA . SER A 1 202 ? -11.483 -0.923 -6.551 1.00 98.00 202 SER A CA 1
ATOM 1648 C C . SER A 1 202 ? -11.813 0.036 -5.407 1.00 98.00 202 SER A C 1
ATOM 1650 O O . SER A 1 202 ? -12.956 0.111 -4.955 1.00 98.00 202 SER A O 1
ATOM 1652 N N . TYR A 1 203 ? -10.804 0.781 -4.974 1.00 98.06 203 TYR A N 1
ATOM 1653 C CA . TYR A 1 203 ? -10.841 1.758 -3.892 1.00 98.06 203 TYR A CA 1
ATOM 1654 C C . TYR A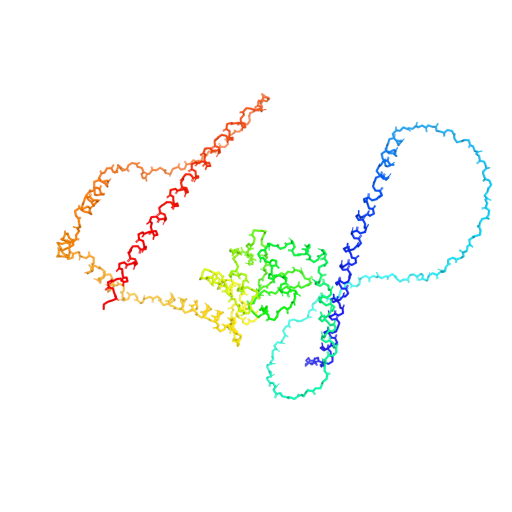 1 203 ? -10.321 3.095 -4.391 1.00 98.06 203 TYR A C 1
ATOM 1656 O O . TYR A 1 203 ? -9.405 3.125 -5.217 1.00 98.06 203 TYR A O 1
ATOM 1664 N N . LYS A 1 204 ? -10.871 4.189 -3.861 1.00 97.69 204 LYS A N 1
ATOM 1665 C CA . LYS A 1 204 ? -10.434 5.527 -4.255 1.00 97.69 204 LYS A CA 1
ATOM 1666 C C . LYS A 1 204 ? -9.006 5.775 -3.779 1.00 97.69 204 LYS A C 1
ATOM 1668 O O . LYS A 1 204 ? -8.698 5.600 -2.604 1.00 97.69 204 LYS A O 1
ATOM 1673 N N . GLY A 1 205 ? -8.148 6.203 -4.695 1.00 95.94 205 GLY A N 1
ATOM 1674 C CA . GLY A 1 205 ? -6.726 6.443 -4.469 1.00 95.94 205 GLY A CA 1
ATOM 1675 C C . GLY A 1 205 ? -6.427 7.734 -3.717 1.00 95.94 205 GLY A C 1
ATOM 1676 O O . GLY A 1 205 ? -5.888 8.672 -4.297 1.00 95.94 205 GLY A O 1
ATOM 1677 N N . THR A 1 206 ? -6.777 7.810 -2.435 1.00 97.12 206 THR A N 1
ATOM 1678 C CA . THR A 1 206 ? -6.507 8.987 -1.594 1.00 97.12 206 THR A CA 1
ATOM 1679 C C . THR A 1 206 ? -5.133 8.897 -0.927 1.00 97.12 206 THR A C 1
ATOM 1681 O O . THR A 1 206 ? -4.681 7.812 -0.559 1.00 97.12 206 THR A O 1
ATOM 1684 N N . GLN A 1 207 ? -4.481 10.040 -0.683 1.00 96.75 207 GLN A N 1
ATOM 1685 C CA . GLN A 1 207 ? -3.209 10.083 0.058 1.00 96.75 207 GLN A CA 1
ATOM 1686 C C . GLN A 1 207 ? -3.319 9.374 1.422 1.00 96.75 207 GLN A C 1
ATOM 1688 O O . GLN A 1 207 ? -2.444 8.604 1.803 1.00 96.75 207 GLN A O 1
ATOM 1693 N N . GLY A 1 208 ? -4.431 9.573 2.141 1.00 96.94 208 GLY A N 1
ATOM 1694 C CA . GLY A 1 208 ? -4.678 8.932 3.434 1.00 96.94 208 GLY A CA 1
ATOM 1695 C C . GLY A 1 208 ? -4.774 7.405 3.352 1.00 96.94 208 GLY A C 1
ATOM 1696 O O . GLY A 1 208 ? -4.285 6.705 4.243 1.00 96.94 208 GLY A O 1
ATOM 1697 N N . LEU A 1 209 ? -5.347 6.866 2.271 1.00 97.62 209 LEU A N 1
ATOM 1698 C CA . LEU A 1 209 ? -5.380 5.424 2.046 1.00 97.62 209 LEU A CA 1
ATOM 1699 C C . LEU A 1 209 ? -3.997 4.877 1.667 1.00 97.62 209 LEU A C 1
ATOM 1701 O O . LEU A 1 209 ? -3.598 3.835 2.187 1.00 97.62 209 LEU A O 1
ATOM 1705 N N . TYR A 1 210 ? -3.236 5.580 0.823 1.00 97.88 210 TYR A N 1
ATOM 1706 C CA . TYR A 1 210 ? -1.856 5.197 0.509 1.00 97.88 210 TYR A CA 1
ATOM 1707 C C . TYR A 1 210 ? -0.958 5.211 1.758 1.00 97.88 210 TYR A C 1
ATOM 1709 O O . TYR A 1 210 ? -0.235 4.241 1.995 1.00 97.88 210 TYR A O 1
ATOM 1717 N N . ASP A 1 211 ? -1.077 6.223 2.622 1.00 96.75 211 ASP A N 1
ATOM 1718 C CA . ASP A 1 211 ? -0.429 6.272 3.939 1.00 96.75 211 ASP A CA 1
ATOM 1719 C C . ASP A 1 211 ? -0.730 5.007 4.758 1.00 96.75 211 ASP A C 1
ATOM 1721 O O . ASP A 1 211 ? 0.174 4.367 5.304 1.00 96.75 211 ASP A O 1
ATOM 1725 N N . LEU A 1 212 ? -2.006 4.615 4.827 1.00 96.94 212 LEU A N 1
ATOM 1726 C CA . LEU A 1 212 ? -2.442 3.415 5.542 1.00 96.94 212 LEU A CA 1
ATOM 1727 C C . LEU A 1 212 ? -1.908 2.125 4.910 1.00 96.94 212 LEU A C 1
ATOM 1729 O O . LEU A 1 212 ? -1.656 1.158 5.631 1.00 96.94 212 LEU A O 1
ATOM 1733 N N . LEU A 1 213 ? -1.700 2.085 3.597 1.00 97.31 213 LEU A N 1
ATOM 1734 C CA . LEU A 1 213 ? -1.205 0.905 2.890 1.00 97.31 213 LEU A CA 1
ATOM 1735 C C . LEU A 1 213 ? 0.320 0.775 2.910 1.00 97.31 213 LEU A C 1
ATOM 1737 O O . LEU A 1 213 ? 0.817 -0.348 2.923 1.00 97.31 213 LEU A O 1
ATOM 1741 N N . PHE A 1 214 ? 1.066 1.876 2.958 1.00 97.06 214 PHE A N 1
ATOM 1742 C CA . PHE A 1 214 ? 2.527 1.849 2.864 1.00 97.06 214 PHE A CA 1
ATOM 1743 C C . PHE A 1 214 ? 3.243 2.147 4.178 1.00 97.06 214 PHE A C 1
ATOM 1745 O O . PHE A 1 214 ? 4.289 1.558 4.428 1.00 97.06 214 PHE A O 1
ATOM 1752 N N . LEU A 1 215 ? 2.718 3.023 5.039 1.00 96.12 215 LEU A N 1
ATOM 1753 C CA . LEU A 1 215 ? 3.476 3.561 6.174 1.00 96.12 215 LEU A CA 1
ATOM 1754 C C . LEU A 1 215 ? 3.166 2.840 7.495 1.00 96.12 215 LEU A C 1
ATOM 1756 O O . LEU A 1 215 ? 2.061 2.342 7.734 1.00 96.12 215 LEU A O 1
ATOM 1760 N N . LYS A 1 216 ? 4.148 2.815 8.404 1.00 94.81 216 LYS A N 1
ATOM 1761 C CA . LYS A 1 216 ? 4.004 2.362 9.803 1.00 94.81 216 LYS A CA 1
ATOM 1762 C C . LYS A 1 216 ? 3.234 3.365 10.657 1.00 94.81 216 LYS A C 1
ATOM 1764 O O . LYS A 1 216 ? 2.615 2.974 11.647 1.00 94.81 216 LYS A O 1
ATOM 1769 N N . LYS A 1 217 ? 3.320 4.649 10.309 1.00 93.62 217 LYS A N 1
ATOM 1770 C CA . LYS A 1 217 ? 2.702 5.772 11.020 1.00 93.62 217 LYS A CA 1
ATOM 1771 C C . LYS A 1 217 ? 2.004 6.677 9.996 1.00 93.62 217 LYS A C 1
ATOM 1773 O O . LYS A 1 217 ? 2.626 7.623 9.527 1.00 93.62 217 LYS A O 1
ATOM 1778 N N . PRO A 1 218 ? 0.763 6.352 9.608 1.00 93.56 218 PRO A N 1
ATOM 1779 C CA . PRO A 1 218 ? 0.000 7.169 8.667 1.00 93.56 218 PRO A CA 1
ATOM 1780 C C . PRO A 1 218 ? -0.342 8.530 9.297 1.00 93.56 218 PRO A C 1
ATOM 1782 O O . PRO A 1 218 ? -0.630 8.597 10.502 1.00 93.56 218 PRO A O 1
ATOM 1785 N N . ILE A 1 219 ? -0.278 9.601 8.498 1.00 90.38 219 ILE A N 1
ATOM 1786 C CA . ILE A 1 219 ? -0.465 10.987 8.959 1.00 90.38 219 ILE A CA 1
ATOM 1787 C C . ILE A 1 219 ? -1.782 11.568 8.430 1.00 90.38 219 ILE A C 1
ATOM 1789 O O . ILE A 1 219 ? -2.504 12.222 9.186 1.00 90.38 219 ILE A O 1
ATOM 1793 N N . TYR A 1 220 ? -2.105 11.336 7.155 1.00 86.19 220 TYR A N 1
ATOM 1794 C CA . TYR A 1 220 ? -3.162 12.061 6.438 1.00 86.19 220 TYR A CA 1
ATOM 1795 C C . TYR A 1 220 ? -4.490 11.296 6.285 1.00 86.19 220 TYR A C 1
ATOM 1797 O O . TYR A 1 220 ? -5.238 11.529 5.340 1.00 86.19 220 TYR A O 1
ATOM 1805 N N . GLN A 1 221 ? -4.810 10.385 7.205 1.00 90.94 221 GLN A N 1
ATOM 1806 C CA . GLN A 1 221 ? -6.009 9.543 7.129 1.00 90.94 221 GLN A CA 1
ATOM 1807 C C . GLN A 1 221 ? -7.305 10.258 7.543 1.00 90.94 221 GLN A C 1
ATOM 1809 O O . GLN A 1 221 ? -7.418 10.812 8.641 1.00 90.94 221 GLN A O 1
ATOM 1814 N N . THR A 1 222 ? -8.329 10.141 6.700 1.00 95.75 222 THR A N 1
ATOM 1815 C CA . THR A 1 222 ? -9.722 10.491 7.004 1.00 95.75 222 THR A CA 1
ATOM 1816 C C . THR A 1 222 ? -10.492 9.289 7.572 1.00 95.75 222 THR A C 1
ATOM 1818 O O . THR A 1 222 ? -9.987 8.165 7.610 1.00 95.75 222 THR A O 1
ATOM 1821 N N . GLU A 1 223 ? -11.726 9.498 8.044 1.00 94.81 223 GLU A N 1
ATOM 1822 C CA . GLU A 1 223 ? -12.583 8.380 8.476 1.00 94.81 223 GLU A CA 1
ATOM 1823 C C . GLU A 1 223 ? -13.000 7.477 7.305 1.00 94.81 223 GLU A C 1
ATOM 1825 O O . GLU A 1 223 ? -13.075 6.262 7.478 1.00 94.81 223 GLU A O 1
ATOM 1830 N N . ASP A 1 224 ? -13.194 8.035 6.106 1.00 96.44 224 ASP A N 1
ATOM 1831 C CA . ASP A 1 224 ? -13.496 7.245 4.905 1.00 96.44 224 ASP A CA 1
ATOM 1832 C C . ASP A 1 224 ? -12.326 6.316 4.546 1.00 96.44 224 ASP A C 1
ATOM 1834 O O . ASP A 1 224 ? -12.519 5.115 4.346 1.00 96.44 224 ASP A O 1
ATOM 1838 N N . ASP A 1 225 ? -11.090 6.824 4.609 1.00 97.06 225 ASP A N 1
ATOM 1839 C CA . ASP A 1 225 ? -9.886 6.019 4.357 1.00 97.06 225 ASP A CA 1
ATOM 1840 C C . ASP A 1 225 ? -9.769 4.853 5.344 1.00 97.06 225 ASP A C 1
ATOM 1842 O O . ASP A 1 225 ? -9.392 3.742 4.968 1.00 97.06 225 ASP A O 1
ATOM 1846 N N . LYS A 1 226 ? -10.134 5.067 6.616 1.00 95.69 226 LYS A N 1
ATOM 1847 C CA . LYS A 1 226 ? -10.153 4.000 7.626 1.00 95.69 226 LYS A CA 1
ATOM 1848 C C . LYS A 1 226 ? -11.204 2.942 7.311 1.00 95.69 226 LYS A C 1
ATOM 1850 O O . LYS A 1 226 ? -10.931 1.758 7.517 1.00 95.69 226 LYS A O 1
ATOM 1855 N N . LEU A 1 227 ? -12.383 3.329 6.822 1.00 95.50 227 LEU A N 1
ATOM 1856 C CA . LEU A 1 227 ? -13.425 2.384 6.414 1.00 95.50 227 LEU A CA 1
ATOM 1857 C C . LEU A 1 227 ? -12.962 1.544 5.220 1.00 95.50 227 LEU A C 1
ATOM 1859 O O . LEU A 1 227 ? -13.036 0.313 5.277 1.00 95.50 227 LEU A O 1
ATOM 1863 N N . GLN A 1 228 ? -12.401 2.186 4.194 1.00 97.50 228 GLN A N 1
ATOM 1864 C CA . GLN A 1 228 ? -11.840 1.501 3.029 1.00 97.50 228 GLN A CA 1
ATOM 1865 C C . GLN A 1 228 ? -10.693 0.565 3.431 1.00 97.50 228 GLN A C 1
ATOM 1867 O O . GLN A 1 228 ? -10.693 -0.614 3.078 1.00 97.50 228 GLN A O 1
ATOM 1872 N N . PHE A 1 229 ? -9.763 1.039 4.261 1.00 97.25 229 PHE A N 1
ATOM 1873 C CA . PHE A 1 229 ? -8.666 0.225 4.774 1.00 97.25 229 PHE A CA 1
ATOM 1874 C C . PHE A 1 229 ? -9.162 -0.960 5.612 1.00 97.25 229 PHE A C 1
ATOM 1876 O O . PHE A 1 229 ? -8.644 -2.066 5.480 1.00 97.25 229 PHE A O 1
ATOM 1883 N N . THR A 1 230 ? -10.200 -0.778 6.434 1.00 96.50 230 THR A N 1
ATOM 1884 C CA . THR A 1 230 ? -10.825 -1.871 7.202 1.00 96.50 230 THR A CA 1
ATOM 1885 C C . THR A 1 230 ? -11.352 -2.961 6.282 1.00 96.50 230 THR A C 1
ATOM 1887 O O . THR A 1 230 ? -11.167 -4.153 6.531 1.00 96.50 230 THR A O 1
ATOM 1890 N N . ASP A 1 231 ? -12.018 -2.563 5.210 1.00 96.81 231 ASP A N 1
ATOM 1891 C CA . ASP A 1 231 ? -12.545 -3.486 4.223 1.00 96.81 231 ASP A CA 1
ATOM 1892 C C . ASP A 1 231 ? -11.415 -4.206 3.452 1.00 96.81 231 ASP A C 1
ATOM 1894 O O . ASP A 1 231 ? -11.459 -5.433 3.333 1.00 96.81 231 ASP A O 1
ATOM 1898 N N . ILE A 1 232 ? -10.329 -3.511 3.084 1.00 97.62 232 ILE A N 1
ATOM 1899 C CA . ILE A 1 232 ? -9.107 -4.131 2.530 1.00 97.62 232 ILE A CA 1
ATOM 1900 C C . ILE A 1 232 ? -8.517 -5.156 3.508 1.00 97.62 232 ILE A C 1
ATOM 1902 O O . ILE A 1 232 ? -8.221 -6.290 3.121 1.00 97.62 232 ILE A O 1
ATOM 1906 N N . LEU A 1 233 ? -8.369 -4.812 4.792 1.00 96.56 233 LEU A N 1
ATOM 1907 C CA . LEU A 1 233 ? -7.848 -5.727 5.815 1.00 96.56 233 LEU A CA 1
ATOM 1908 C C . LEU A 1 233 ? -8.673 -7.018 5.897 1.00 96.56 233 LEU A C 1
ATOM 1910 O O . LEU A 1 233 ? -8.102 -8.094 6.092 1.00 96.56 233 LEU A O 1
ATOM 1914 N N . ASN A 1 234 ? -9.997 -6.911 5.760 1.00 95.31 234 ASN A N 1
ATOM 1915 C CA . ASN A 1 234 ? -10.914 -8.048 5.785 1.00 95.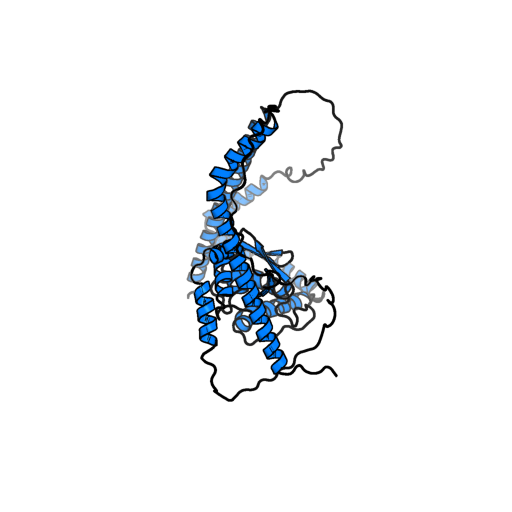31 234 ASN A CA 1
ATOM 1916 C C . ASN A 1 234 ? -10.841 -8.888 4.508 1.00 95.31 234 ASN A C 1
ATOM 1918 O O . ASN A 1 234 ? -10.815 -10.110 4.600 1.00 95.31 234 ASN A O 1
ATOM 1922 N N . ARG A 1 235 ? -10.753 -8.265 3.329 1.00 95.94 235 ARG A N 1
ATOM 1923 C CA . ARG A 1 235 ? -10.655 -8.991 2.049 1.00 95.94 235 ARG A CA 1
ATOM 1924 C C . ARG A 1 235 ? -9.329 -9.714 1.872 1.00 95.94 235 ARG A C 1
ATOM 1926 O O . ARG A 1 235 ? -9.285 -10.811 1.327 1.00 95.94 235 ARG A O 1
ATOM 1933 N N . THR A 1 236 ? -8.248 -9.104 2.344 1.00 96.94 236 THR A N 1
ATOM 1934 C CA . THR A 1 236 ? -6.895 -9.664 2.244 1.00 96.94 236 THR A CA 1
ATOM 1935 C C . THR A 1 236 ? -6.559 -10.641 3.362 1.00 96.94 236 THR A C 1
ATOM 1937 O O . THR A 1 236 ? -5.577 -11.379 3.253 1.00 96.94 236 THR A O 1
ATOM 1940 N N . ASN A 1 237 ? -7.339 -10.637 4.449 1.00 96.81 237 ASN A N 1
ATOM 1941 C CA . ASN A 1 237 ? -7.065 -11.368 5.686 1.00 96.81 237 ASN A CA 1
ATOM 1942 C C . ASN A 1 237 ? -5.665 -11.095 6.264 1.00 96.81 237 ASN A C 1
ATOM 1944 O O . ASN A 1 237 ? -5.153 -11.886 7.052 1.00 96.81 237 ASN A O 1
ATOM 1948 N N . VAL A 1 238 ? -5.031 -9.961 5.932 1.00 96.19 238 VAL A N 1
ATOM 1949 C CA . VAL A 1 238 ? -3.645 -9.663 6.349 1.00 96.19 238 VAL A CA 1
ATOM 1950 C C . VAL A 1 238 ? -3.470 -9.637 7.873 1.00 96.19 238 VAL A C 1
ATOM 1952 O O . VAL A 1 238 ? -2.379 -9.869 8.399 1.00 96.19 238 VAL A O 1
ATOM 1955 N N . HIS A 1 239 ? -4.556 -9.351 8.590 1.00 95.06 239 HIS A N 1
ATOM 1956 C CA . HIS A 1 239 ? -4.618 -9.280 10.043 1.00 95.06 239 HIS A CA 1
ATOM 1957 C C . HIS A 1 239 ? -4.815 -10.651 10.715 1.00 95.06 239 HIS A C 1
ATOM 1959 O O . HIS A 1 239 ? -4.766 -10.734 11.939 1.00 95.06 239 HIS A O 1
ATOM 1965 N N . ARG A 1 240 ? -5.026 -11.728 9.952 1.00 95.12 240 ARG A N 1
ATOM 1966 C CA . ARG A 1 240 ? -5.160 -13.103 10.457 1.00 95.12 240 ARG A CA 1
ATOM 1967 C C . ARG A 1 240 ? -3.879 -13.895 10.237 1.00 95.12 240 ARG A C 1
ATOM 1969 O O . ARG A 1 240 ? -3.032 -13.521 9.422 1.00 95.12 240 ARG A O 1
ATOM 1976 N N . ARG A 1 241 ? -3.715 -14.976 11.001 1.00 94.69 241 ARG A N 1
ATOM 1977 C CA . ARG A 1 241 ? -2.583 -15.896 10.820 1.00 94.69 241 ARG A CA 1
ATOM 1978 C C . ARG A 1 241 ? -2.653 -16.537 9.437 1.00 94.69 241 ARG A C 1
ATOM 1980 O O . ARG A 1 241 ? -3.729 -16.928 8.998 1.00 94.69 241 ARG A O 1
ATOM 1987 N N . ASP A 1 242 ? -1.507 -16.593 8.764 1.00 93.62 242 ASP A N 1
ATOM 1988 C CA . ASP A 1 242 ? -1.332 -17.168 7.422 1.00 93.62 242 ASP A CA 1
ATOM 1989 C C . ASP A 1 242 ? -2.296 -16.629 6.355 1.00 93.62 242 ASP A C 1
ATOM 1991 O O . ASP A 1 242 ? -2.531 -17.277 5.341 1.00 93.62 242 ASP A O 1
ATOM 1995 N N . PHE A 1 243 ? -2.869 -15.442 6.587 1.00 95.19 243 PHE A N 1
ATOM 1996 C CA . PHE A 1 243 ? -3.884 -14.831 5.724 1.00 95.19 243 PHE A CA 1
ATOM 1997 C C . PHE A 1 243 ? -5.139 -15.694 5.524 1.00 95.19 243 PHE A C 1
ATOM 1999 O O . PHE A 1 243 ? -5.882 -15.516 4.559 1.00 95.19 243 PHE A O 1
ATOM 2006 N N . ASP A 1 244 ? -5.395 -16.605 6.459 1.00 94.00 244 ASP A N 1
ATOM 2007 C CA . ASP A 1 244 ? -6.523 -17.521 6.417 1.00 94.00 244 ASP A CA 1
ATOM 2008 C C . ASP A 1 244 ? -7.733 -16.898 7.142 1.00 94.00 244 ASP A C 1
ATOM 2010 O O . ASP A 1 244 ? -7.616 -16.514 8.315 1.00 94.00 244 ASP A O 1
ATOM 2014 N N . PRO A 1 245 ? -8.906 -16.790 6.487 1.00 93.69 245 PRO A N 1
ATOM 2015 C CA . PRO A 1 245 ? -10.110 -16.226 7.098 1.00 93.69 245 PRO A CA 1
ATOM 2016 C C . PRO A 1 245 ? -10.601 -17.012 8.325 1.00 93.69 245 PRO A C 1
ATOM 2018 O O . PRO A 1 245 ? -11.244 -16.429 9.202 1.00 93.69 245 PRO A O 1
ATOM 2021 N N . SER A 1 246 ? -10.296 -18.310 8.413 1.00 92.38 246 SER A N 1
ATOM 2022 C CA . SER A 1 246 ? -10.708 -19.184 9.518 1.00 92.38 246 SER A CA 1
ATOM 2023 C C . SER A 1 246 ? -9.813 -19.058 10.752 1.00 92.38 246 SER A C 1
ATOM 2025 O O . SER A 1 246 ? -10.253 -19.318 11.875 1.00 92.38 246 SER A O 1
ATOM 2027 N N . LYS A 1 247 ? -8.561 -18.618 10.574 1.00 93.88 247 LYS A N 1
ATOM 2028 C CA . LYS A 1 247 ? -7.585 -18.535 11.664 1.00 93.88 247 LYS A CA 1
ATOM 2029 C C . LYS A 1 247 ? -7.774 -17.278 12.504 1.00 93.88 247 LYS A C 1
ATOM 2031 O O . LYS A 1 247 ? -8.328 -16.268 12.065 1.00 93.88 247 LYS A O 1
ATOM 2036 N N . GLN A 1 248 ? -7.288 -17.334 13.743 1.00 93.19 248 GLN A N 1
ATOM 2037 C CA . GLN A 1 248 ? -7.366 -16.211 14.676 1.00 93.19 248 GLN A CA 1
ATOM 2038 C C . GLN A 1 248 ? -6.612 -14.965 14.182 1.00 93.19 248 GLN A C 1
ATOM 2040 O O . GLN A 1 248 ? -5.654 -15.049 13.406 1.00 93.19 248 GLN A O 1
ATOM 2045 N N . VAL A 1 249 ? -7.039 -13.800 14.677 1.00 93.56 249 VAL A N 1
ATOM 2046 C CA . VAL A 1 249 ? -6.364 -12.516 14.442 1.00 93.56 249 VAL A CA 1
ATOM 2047 C C . VAL A 1 249 ? -4.956 -12.570 15.039 1.00 93.56 249 VAL A C 1
ATOM 2049 O O . VAL A 1 249 ? -4.771 -13.007 16.176 1.00 93.56 249 VAL A O 1
ATOM 2052 N N . LYS A 1 250 ? -3.950 -12.142 14.272 1.00 92.00 250 LYS A N 1
ATOM 2053 C CA . LYS A 1 250 ? -2.560 -12.106 14.732 1.00 92.00 250 LYS A CA 1
ATOM 2054 C C . LYS A 1 250 ? -2.357 -10.900 15.654 1.00 92.00 250 LYS A C 1
ATOM 2056 O O . LYS A 1 250 ? -2.694 -9.773 15.298 1.00 92.00 250 LYS A O 1
ATOM 2061 N N . GLY A 1 251 ? -1.810 -11.137 16.843 1.00 90.81 251 GLY A N 1
ATOM 2062 C CA . GLY A 1 251 ? -1.376 -10.064 17.734 1.00 90.81 251 GLY A CA 1
ATOM 2063 C C . GLY A 1 251 ? -0.098 -9.409 17.210 1.00 90.81 251 GLY A C 1
ATOM 2064 O O . GLY A 1 251 ? 0.737 -10.072 16.603 1.00 90.81 251 GLY A O 1
ATOM 2065 N N . SER A 1 252 ? 0.067 -8.105 17.433 1.00 92.88 252 SER A N 1
ATOM 2066 C CA . SER A 1 252 ? 1.324 -7.406 17.155 1.00 92.88 252 SER A CA 1
ATOM 2067 C C . SER A 1 252 ? 1.546 -6.259 18.134 1.00 92.88 252 SER A C 1
ATOM 2069 O O . SER A 1 252 ? 0.607 -5.659 18.663 1.00 92.88 252 SER A O 1
ATOM 2071 N N . THR A 1 253 ? 2.810 -5.943 18.385 1.00 92.00 253 THR A N 1
ATOM 2072 C CA . THR A 1 253 ? 3.229 -4.802 19.203 1.00 92.00 253 THR A CA 1
ATOM 2073 C C . THR A 1 253 ? 3.380 -3.516 18.391 1.00 92.00 253 THR A C 1
ATOM 2075 O O . THR A 1 253 ? 3.571 -2.457 18.986 1.00 92.00 253 THR A O 1
ATOM 2078 N N . SER A 1 254 ? 3.251 -3.572 17.058 1.00 90.88 254 SER A N 1
ATOM 2079 C CA . SER A 1 254 ? 3.470 -2.411 16.196 1.00 90.88 254 SER A CA 1
ATOM 2080 C C . SER A 1 254 ? 2.484 -1.275 16.489 1.00 90.88 254 SER A C 1
ATOM 2082 O O . SER A 1 254 ? 1.306 -1.499 16.791 1.00 90.88 254 SER A O 1
ATOM 2084 N N . SER A 1 255 ? 2.960 -0.031 16.360 1.00 91.25 255 SER A N 1
ATOM 2085 C CA . SER A 1 255 ? 2.123 1.164 16.545 1.00 91.25 255 SER A CA 1
ATOM 2086 C C . SER A 1 255 ? 0.903 1.126 15.627 1.00 91.25 255 SER A C 1
ATOM 2088 O O . SER A 1 255 ? -0.218 1.348 16.080 1.00 91.25 255 SER A O 1
ATOM 2090 N N . LYS A 1 256 ? 1.110 0.745 14.359 1.00 93.12 256 LYS A N 1
ATOM 2091 C CA . LYS A 1 256 ? 0.037 0.623 13.372 1.00 93.12 256 LYS A CA 1
ATOM 2092 C C . LYS A 1 256 ? -1.032 -0.375 13.794 1.00 93.12 256 LYS A C 1
ATOM 2094 O O . LYS A 1 256 ? -2.223 -0.098 13.669 1.00 93.12 256 LYS A O 1
ATOM 2099 N N . TYR A 1 257 ? -0.617 -1.523 14.333 1.00 94.81 257 TYR A N 1
ATOM 2100 C CA . TYR A 1 257 ? -1.566 -2.511 14.819 1.00 94.81 257 TYR A CA 1
ATOM 2101 C C . TYR A 1 257 ? -2.382 -1.970 15.989 1.00 94.81 257 TYR A C 1
ATOM 2103 O O . TYR A 1 257 ? -3.605 -2.052 15.972 1.00 94.81 257 TYR A O 1
ATOM 2111 N N . ARG A 1 258 ? -1.723 -1.382 16.991 1.00 93.19 258 ARG A N 1
ATOM 2112 C CA . ARG A 1 258 ? -2.396 -0.887 18.199 1.00 93.19 258 ARG A CA 1
ATOM 2113 C C . ARG A 1 2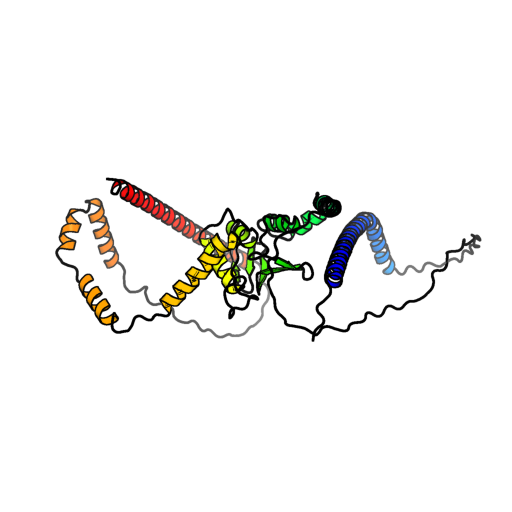58 ? -3.353 0.273 17.914 1.00 93.19 258 ARG A C 1
ATOM 2115 O O . ARG A 1 258 ? -4.423 0.308 18.510 1.00 93.19 258 ARG A O 1
ATOM 2122 N N . GLN A 1 259 ? -2.971 1.191 17.028 1.00 91.06 259 GLN A N 1
ATOM 2123 C CA . GLN A 1 259 ? -3.720 2.423 16.758 1.00 91.06 259 GLN A CA 1
ATOM 2124 C C . GLN A 1 259 ? -4.772 2.271 15.656 1.00 91.06 259 GLN A C 1
ATOM 2126 O O . GLN A 1 259 ? -5.828 2.887 15.755 1.00 91.06 259 GLN A O 1
ATOM 2131 N N . PHE A 1 260 ? -4.511 1.453 14.631 1.00 90.94 260 PHE A N 1
ATOM 2132 C CA . PHE A 1 260 ? -5.386 1.346 13.458 1.00 90.94 260 PHE A CA 1
ATOM 2133 C C . PHE A 1 260 ? -5.959 -0.062 13.299 1.00 90.94 260 PHE A C 1
ATOM 2135 O O . PHE A 1 260 ? -7.166 -0.248 13.405 1.00 90.94 260 PHE A O 1
ATOM 2142 N N . VAL A 1 261 ? -5.124 -1.088 13.110 1.00 93.56 261 VAL A N 1
ATOM 2143 C CA . VAL A 1 261 ? -5.622 -2.430 12.735 1.00 93.56 261 VAL A CA 1
ATOM 2144 C C . VAL A 1 261 ? -6.503 -3.046 13.829 1.00 93.56 261 VAL A C 1
ATOM 2146 O O . VAL A 1 261 ? -7.602 -3.516 13.546 1.00 93.56 261 VAL A O 1
ATOM 2149 N N . LYS A 1 262 ? -6.053 -3.038 15.089 1.00 93.00 262 LYS A N 1
ATOM 2150 C CA . LYS A 1 262 ? -6.765 -3.673 16.206 1.00 93.00 262 LYS A CA 1
ATOM 2151 C C . LYS A 1 262 ? -8.130 -3.019 16.462 1.00 93.00 262 LYS A C 1
ATOM 2153 O O . LYS A 1 262 ? -9.100 -3.779 16.511 1.00 93.00 262 LYS A O 1
ATOM 2158 N N . PRO A 1 263 ? -8.263 -1.681 16.591 1.00 91.88 263 PRO A N 1
ATOM 2159 C CA . PRO A 1 263 ? -9.571 -1.043 16.756 1.00 91.88 263 PRO A CA 1
ATOM 2160 C C . PRO A 1 263 ? -10.533 -1.320 15.594 1.00 91.88 263 PRO A C 1
ATOM 2162 O O . PRO A 1 263 ? -11.703 -1.623 15.829 1.00 91.88 263 PRO A O 1
ATOM 2165 N N . LEU A 1 264 ? -10.044 -1.283 14.351 1.00 90.06 264 LEU A N 1
ATOM 2166 C CA . LEU A 1 264 ? -10.875 -1.453 13.155 1.00 90.06 264 LEU A CA 1
ATOM 2167 C C . LEU A 1 264 ? -11.390 -2.893 12.993 1.00 90.06 264 LEU A C 1
ATOM 2169 O O . LEU A 1 264 ? -12.563 -3.119 12.698 1.00 90.06 264 LEU A O 1
ATOM 2173 N N . VAL A 1 265 ? -10.542 -3.889 13.252 1.00 88.62 265 VAL A N 1
ATOM 2174 C CA . VAL A 1 265 ? -10.934 -5.305 13.158 1.00 88.62 265 VAL A CA 1
ATOM 2175 C C . VAL A 1 265 ? -11.807 -5.725 14.348 1.00 88.62 265 VAL A C 1
ATOM 2177 O O . VAL A 1 265 ? -12.785 -6.453 14.171 1.00 88.62 265 VAL A O 1
ATOM 2180 N N . SER A 1 266 ? -11.494 -5.247 15.558 1.00 84.62 266 SER A N 1
ATOM 2181 C CA . SER A 1 266 ? -12.267 -5.586 16.765 1.00 84.62 266 SER A CA 1
ATOM 2182 C C . SER A 1 266 ? -13.685 -5.009 16.710 1.00 84.62 266 SER A C 1
ATOM 2184 O O . SER A 1 266 ? -14.648 -5.749 16.910 1.00 84.62 266 SER A O 1
ATOM 2186 N N . SER A 1 267 ? -13.834 -3.732 16.344 1.00 73.50 267 SER A N 1
ATOM 2187 C CA . SER A 1 267 ? -15.148 -3.074 16.238 1.00 73.50 267 SER A CA 1
ATOM 2188 C C . SER A 1 267 ? -16.056 -3.711 15.177 1.00 73.50 267 SER A C 1
ATOM 2190 O O . SER A 1 267 ? -17.248 -3.899 15.415 1.00 73.50 267 SER A O 1
ATOM 2192 N N . SER A 1 268 ? -15.492 -4.143 14.043 1.00 61.59 268 SER A N 1
ATOM 2193 C CA . SER A 1 268 ? -16.225 -4.884 13.005 1.00 61.59 268 SER A CA 1
ATOM 2194 C C . SER A 1 268 ? -16.796 -6.212 13.524 1.00 61.59 268 SER A C 1
ATOM 2196 O O . SER A 1 268 ? -17.935 -6.577 13.220 1.00 61.59 268 SER A O 1
ATOM 2198 N N . SER A 1 269 ? -16.034 -6.935 14.350 1.00 59.47 269 SER A N 1
ATOM 2199 C CA . SER A 1 269 ? -16.486 -8.205 14.932 1.00 59.47 269 SER A CA 1
ATOM 2200 C C . SER A 1 269 ? -17.602 -8.017 15.968 1.00 59.47 269 SER A C 1
ATOM 2202 O O . SER A 1 269 ? -18.543 -8.811 16.020 1.00 59.47 269 SER A O 1
ATOM 2204 N N . GLU A 1 270 ? -17.544 -6.938 16.746 1.00 57.91 270 GLU A N 1
ATOM 2205 C CA . GLU A 1 270 ? -18.524 -6.624 17.785 1.00 57.91 270 GLU A CA 1
ATOM 2206 C C . GLU A 1 270 ? -19.853 -6.157 17.179 1.00 57.91 270 GLU A C 1
ATOM 2208 O O . GLU A 1 270 ? -20.916 -6.647 17.563 1.00 57.91 270 GLU A O 1
ATOM 2213 N N . ALA A 1 271 ? -19.796 -5.338 16.124 1.00 57.00 271 ALA A N 1
ATOM 2214 C CA . ALA A 1 271 ? -20.966 -4.962 15.334 1.00 57.00 271 ALA A CA 1
ATOM 2215 C C . ALA A 1 271 ? -21.651 -6.179 14.678 1.00 57.00 271 ALA A C 1
ATOM 2217 O O . ALA A 1 271 ? -22.880 -6.244 14.623 1.00 57.00 271 ALA A O 1
ATOM 2218 N N . LYS A 1 272 ? -20.883 -7.182 14.223 1.00 58.44 272 LYS A N 1
ATOM 2219 C CA . LYS A 1 272 ? -21.442 -8.442 13.694 1.00 58.44 272 LYS A CA 1
ATOM 2220 C C . LYS A 1 272 ? -22.093 -9.299 14.785 1.00 58.44 272 LYS A C 1
ATOM 2222 O O . LYS A 1 272 ? -23.168 -9.843 14.549 1.00 58.44 272 LYS A O 1
ATOM 2227 N N . ARG A 1 273 ? -21.500 -9.381 15.985 1.00 54.53 273 ARG A N 1
ATOM 2228 C CA . ARG A 1 273 ? -22.080 -10.116 17.131 1.00 54.53 273 ARG A CA 1
ATOM 2229 C C . ARG A 1 273 ? -23.378 -9.487 17.640 1.00 54.53 273 ARG A C 1
ATOM 2231 O O . ARG A 1 273 ? -24.273 -10.214 18.066 1.00 54.53 273 ARG A O 1
ATOM 2238 N N . LEU A 1 274 ? -23.488 -8.161 17.581 1.00 56.75 274 LEU A N 1
ATOM 2239 C CA . LEU A 1 274 ? -24.717 -7.443 17.926 1.00 56.75 274 LEU A CA 1
ATOM 2240 C C . LEU A 1 274 ? -25.836 -7.703 16.907 1.00 56.75 274 LEU A C 1
ATOM 2242 O O . LEU A 1 274 ? -26.976 -7.882 17.313 1.00 56.75 274 LEU A O 1
ATOM 2246 N N . LYS A 1 275 ? -25.513 -7.827 15.611 1.00 53.69 275 LYS A N 1
ATOM 2247 C CA . LYS A 1 275 ? -26.491 -8.183 14.565 1.00 53.69 275 LYS A CA 1
ATOM 2248 C C . LYS A 1 275 ? -26.953 -9.646 14.607 1.00 53.69 275 LYS A C 1
ATOM 2250 O O . LYS A 1 275 ? -28.055 -9.932 14.166 1.00 53.69 275 LYS A O 1
ATOM 2255 N N . SER A 1 276 ? -26.144 -10.571 15.135 1.00 54.09 276 SER A N 1
ATOM 2256 C CA . SER A 1 276 ? -26.523 -11.991 15.271 1.00 54.09 276 SER A CA 1
ATOM 2257 C C . SER A 1 276 ? -27.383 -12.306 16.501 1.00 54.09 276 SER A C 1
ATOM 2259 O O . SER A 1 276 ? -27.838 -13.436 16.653 1.00 54.09 276 SER A O 1
ATOM 2261 N N . LYS A 1 277 ? -27.587 -11.341 17.405 1.00 50.31 277 LYS A N 1
ATOM 2262 C CA . LYS A 1 277 ? -28.620 -11.447 18.438 1.00 50.31 277 LYS A CA 1
ATOM 2263 C C . LYS A 1 277 ? -29.910 -10.877 17.855 1.00 50.31 277 LYS A C 1
ATOM 2265 O O . LYS A 1 277 ? -30.173 -9.690 18.011 1.00 50.31 277 LYS A O 1
ATOM 2270 N N . GLU A 1 278 ? -30.691 -11.717 17.176 1.00 47.62 278 GLU A N 1
ATOM 2271 C CA . GLU A 1 278 ? -32.104 -11.407 16.927 1.00 47.62 278 GLU A CA 1
ATOM 2272 C C . GLU A 1 278 ? -32.755 -10.995 18.259 1.00 47.62 278 GLU A C 1
ATOM 2274 O O . GLU A 1 278 ? -32.569 -11.695 19.267 1.00 47.62 278 GLU A O 1
ATOM 2279 N N . PRO A 1 279 ? -33.481 -9.863 18.319 1.00 47.09 279 PRO A N 1
ATOM 2280 C CA . PRO A 1 279 ? -34.285 -9.558 19.483 1.00 47.09 279 PRO A CA 1
ATOM 2281 C C . PRO A 1 279 ? -35.309 -10.681 19.640 1.00 47.09 279 PRO A C 1
ATOM 2283 O O . PRO A 1 279 ? -36.032 -11.051 18.720 1.00 47.09 279 PRO A O 1
ATOM 2286 N N . ASN A 1 280 ? -35.315 -11.275 20.827 1.00 51.66 280 ASN A N 1
ATOM 2287 C CA . ASN A 1 280 ? -36.290 -12.272 21.226 1.00 51.66 280 ASN A CA 1
ATOM 2288 C C . ASN A 1 280 ? -37.695 -11.700 20.942 1.00 51.66 280 ASN A C 1
ATOM 2290 O O . ASN A 1 280 ? -38.023 -10.646 21.488 1.00 51.66 280 ASN A O 1
ATOM 2294 N N . ARG A 1 281 ? -38.507 -12.380 20.115 1.00 55.53 281 ARG A N 1
ATOM 2295 C CA . ARG A 1 281 ? -39.854 -11.971 19.629 1.00 55.53 281 ARG A CA 1
ATOM 2296 C C . ARG A 1 281 ? -40.875 -11.580 20.712 1.00 55.53 281 ARG A C 1
ATOM 2298 O O . ARG A 1 281 ? -42.010 -11.257 20.410 1.00 55.53 281 ARG A O 1
ATOM 2305 N N . LYS A 1 282 ? -40.495 -11.618 21.988 1.00 55.91 282 LYS A N 1
ATOM 2306 C CA . LYS A 1 282 ? -41.314 -11.171 23.119 1.00 55.91 282 LYS A CA 1
ATOM 2307 C C . LYS A 1 282 ? -41.276 -9.657 23.345 1.00 55.91 282 LYS A C 1
ATOM 2309 O O . LYS A 1 282 ? -42.091 -9.165 24.109 1.00 55.91 282 LYS A O 1
ATOM 2314 N N . ASN A 1 283 ? -40.358 -8.940 22.695 1.00 57.34 283 ASN A N 1
ATOM 2315 C CA . ASN A 1 283 ? -40.209 -7.495 22.875 1.00 57.34 283 ASN A CA 1
ATOM 2316 C C . ASN A 1 283 ? -40.818 -6.678 21.724 1.00 57.34 283 ASN A C 1
ATOM 2318 O O . ASN A 1 283 ? -40.931 -5.467 21.862 1.00 57.34 283 ASN A O 1
ATOM 2322 N N . GLU A 1 284 ? -41.203 -7.300 20.604 1.00 58.84 284 GLU A N 1
ATOM 2323 C CA . GLU A 1 284 ? -41.815 -6.585 19.471 1.00 58.84 284 GLU A CA 1
ATOM 2324 C C . GLU A 1 284 ? -43.213 -6.066 19.834 1.00 58.84 284 GLU A C 1
ATOM 2326 O O . GLU A 1 284 ? -43.472 -4.889 19.621 1.00 58.84 284 GLU A O 1
ATOM 2331 N N . ASP A 1 285 ? -44.032 -6.856 20.537 1.00 64.88 285 ASP A N 1
ATOM 2332 C CA . ASP A 1 285 ? -45.350 -6.412 21.023 1.00 64.88 285 ASP A CA 1
ATOM 2333 C C . ASP A 1 285 ? -45.251 -5.267 22.054 1.00 64.88 285 ASP A C 1
ATOM 2335 O O . ASP A 1 285 ? -46.118 -4.398 22.123 1.00 64.88 285 ASP A O 1
ATOM 2339 N N . GLU A 1 286 ? -44.191 -5.235 22.872 1.00 68.31 286 GLU A N 1
ATOM 2340 C CA . GLU A 1 286 ? -43.956 -4.144 23.830 1.00 68.31 286 GLU A CA 1
ATOM 2341 C C . GLU A 1 286 ? -43.415 -2.882 23.145 1.00 68.31 286 GLU A C 1
ATOM 2343 O O . GLU A 1 286 ? -43.752 -1.770 23.553 1.00 68.31 286 GLU A O 1
ATOM 2348 N N . ILE A 1 287 ? -42.614 -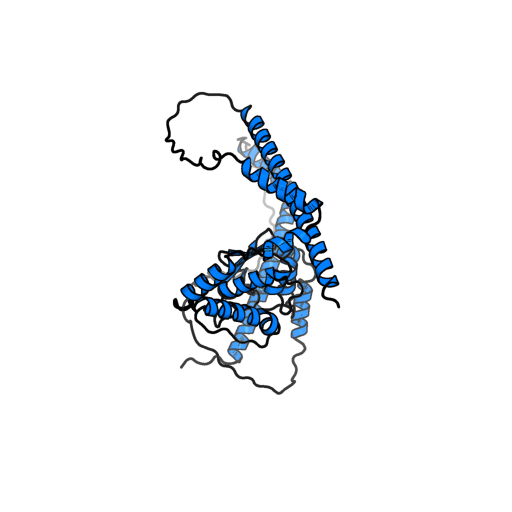3.042 22.088 1.00 66.88 287 ILE A N 1
ATOM 2349 C CA . ILE A 1 287 ? -42.072 -1.937 21.292 1.00 66.88 287 ILE A CA 1
ATOM 2350 C C . ILE A 1 287 ? -43.158 -1.338 20.391 1.00 66.88 287 ILE A C 1
ATOM 2352 O O . ILE A 1 287 ? -43.268 -0.117 20.346 1.00 66.88 287 ILE A O 1
ATOM 2356 N N . GLU A 1 288 ? -44.003 -2.143 19.743 1.00 69.56 288 GLU A N 1
ATOM 2357 C CA . GLU A 1 288 ? -45.146 -1.652 18.958 1.00 69.56 288 GLU A CA 1
ATOM 2358 C C . GLU A 1 288 ? -46.149 -0.916 19.847 1.00 69.56 288 GLU A C 1
ATOM 2360 O O . GLU A 1 288 ? -46.566 0.194 19.520 1.00 69.56 288 GLU A O 1
ATOM 2365 N N . LYS A 1 289 ? -46.432 -1.443 21.043 1.00 77.06 289 LYS A N 1
ATOM 2366 C CA . LYS A 1 289 ? -47.306 -0.782 22.021 1.00 77.06 289 LYS A CA 1
ATOM 2367 C C . LYS A 1 289 ? -46.702 0.508 22.594 1.00 77.06 289 LYS A C 1
ATOM 2369 O O . LYS A 1 289 ? -47.433 1.449 22.902 1.00 77.06 289 LYS A O 1
ATOM 2374 N N . ALA A 1 290 ? -45.375 0.583 22.721 1.00 71.31 290 ALA A N 1
ATOM 2375 C CA . ALA A 1 290 ? -44.672 1.806 23.110 1.00 71.31 290 ALA A CA 1
ATOM 2376 C C . ALA A 1 290 ? -44.625 2.838 21.970 1.00 71.31 290 ALA A C 1
ATOM 2378 O O . ALA A 1 290 ? -44.756 4.032 22.224 1.00 71.31 290 ALA A O 1
ATOM 2379 N N . ILE A 1 291 ? -44.483 2.396 20.719 1.00 71.62 291 ILE A N 1
ATOM 2380 C CA . ILE A 1 291 ? -44.498 3.261 19.535 1.00 71.62 291 ILE A CA 1
ATOM 2381 C C . ILE A 1 291 ? -45.910 3.811 19.285 1.00 71.62 291 ILE A C 1
ATOM 2383 O O . ILE A 1 291 ? -46.041 5.011 19.059 1.00 71.62 291 ILE A O 1
ATOM 2387 N N . GLU A 1 292 ? -46.969 3.006 19.427 1.00 70.12 292 GLU A N 1
ATOM 2388 C CA . GLU A 1 292 ? -48.360 3.488 19.373 1.00 70.12 292 GLU A CA 1
ATOM 2389 C C . GLU A 1 292 ? -48.660 4.504 20.483 1.00 70.12 292 GLU A C 1
ATOM 2391 O O . GLU A 1 292 ? -49.311 5.515 20.229 1.00 70.12 292 GLU A O 1
ATOM 2396 N N . SER A 1 293 ? -48.112 4.307 21.687 1.00 67.44 293 SER A N 1
ATOM 2397 C CA . SER A 1 293 ? -48.225 5.272 22.791 1.00 67.44 293 SER A CA 1
ATOM 2398 C C . SER A 1 293 ? -47.490 6.597 22.537 1.00 67.44 293 SER A C 1
ATOM 2400 O O . SER A 1 293 ? -47.819 7.591 23.182 1.00 67.44 293 SER A O 1
ATOM 2402 N N . ILE A 1 294 ? -46.479 6.620 21.663 1.00 60.59 294 ILE A N 1
ATOM 2403 C CA . ILE A 1 294 ? -45.712 7.829 21.308 1.00 60.59 294 ILE A CA 1
ATOM 2404 C C . ILE A 1 294 ? -46.307 8.511 20.065 1.00 60.59 294 ILE A C 1
ATOM 2406 O O . ILE A 1 294 ? -46.230 9.731 19.935 1.00 60.59 294 ILE A O 1
ATOM 2410 N N . LEU A 1 295 ? -46.908 7.738 19.156 1.00 51.81 295 LEU A N 1
ATOM 2411 C CA . LEU A 1 295 ? -47.497 8.226 17.909 1.00 51.81 295 LEU A CA 1
ATOM 2412 C C . LEU A 1 295 ? -48.938 8.726 18.051 1.00 51.81 295 LEU A C 1
ATOM 2414 O O . LEU A 1 295 ? -49.425 9.383 17.131 1.00 51.81 295 LEU A O 1
ATOM 2418 N N . THR A 1 296 ? -49.624 8.489 19.173 1.00 52.91 296 THR A N 1
ATOM 2419 C CA . THR A 1 296 ? -50.854 9.232 19.473 1.00 52.91 296 THR A CA 1
ATOM 2420 C C . THR A 1 296 ? -50.485 10.676 19.817 1.00 52.91 296 THR A C 1
ATOM 2422 O O . THR A 1 296 ? -49.861 10.900 20.857 1.00 52.91 296 THR A O 1
ATOM 2425 N N . PRO A 1 297 ? -50.837 11.675 18.985 1.00 48.75 297 PRO A N 1
ATOM 2426 C CA . PRO A 1 297 ? -50.461 13.050 19.250 1.00 48.75 297 PRO A CA 1
ATOM 2427 C C . PRO A 1 297 ? -51.274 13.533 20.445 1.00 48.75 297 PRO A C 1
ATOM 2429 O O . PRO A 1 297 ? -52.493 13.692 20.357 1.00 48.75 297 PRO A O 1
ATOM 2432 N N . ASP A 1 298 ? -50.602 13.785 21.563 1.00 50.00 298 ASP A N 1
ATOM 2433 C CA . ASP A 1 298 ? -51.212 14.513 22.663 1.00 50.00 298 ASP A CA 1
ATOM 2434 C C . ASP A 1 298 ? -51.622 15.892 22.122 1.00 50.00 298 ASP A C 1
ATOM 2436 O O . ASP A 1 298 ? -50.783 16.746 21.818 1.00 50.00 298 ASP A O 1
ATOM 2440 N N . HIS A 1 299 ? -52.935 16.113 21.989 1.00 50.59 299 HIS A N 1
ATOM 2441 C CA . HIS A 1 299 ? -53.566 17.328 21.444 1.00 50.59 299 HIS A CA 1
ATOM 2442 C C . HIS A 1 299 ? -53.062 18.619 22.130 1.00 50.59 299 HIS A C 1
ATOM 2444 O O . HIS A 1 299 ? -53.215 19.730 21.621 1.00 50.59 299 HIS A O 1
ATOM 2450 N N . LYS A 1 300 ? -52.429 18.486 23.297 1.00 51.66 300 LYS A N 1
ATOM 2451 C CA . LYS A 1 300 ? -51.877 19.585 24.081 1.00 51.66 300 LYS A CA 1
ATOM 2452 C C . LYS A 1 300 ? -50.517 20.090 23.578 1.00 51.66 300 LYS A C 1
ATOM 2454 O O . LYS A 1 300 ? -50.240 21.270 23.741 1.00 51.66 300 LYS A O 1
ATOM 2459 N N . PHE A 1 301 ? -49.699 19.254 22.931 1.00 47.06 301 PHE A N 1
ATOM 2460 C CA . PHE A 1 301 ? -48.350 19.650 22.493 1.00 47.06 301 PHE A CA 1
ATOM 2461 C C . PHE A 1 301 ? -48.372 20.539 21.237 1.00 47.06 301 PHE A C 1
ATOM 2463 O O . PHE A 1 301 ? -47.621 21.509 21.140 1.00 47.06 301 PHE A O 1
ATOM 2470 N N . ASN A 1 302 ? -49.302 20.282 20.311 1.00 50.34 302 ASN A N 1
ATOM 2471 C CA . ASN A 1 302 ? -49.442 21.083 19.088 1.00 50.34 302 ASN A CA 1
ATOM 2472 C C . ASN A 1 302 ? -50.011 22.492 19.344 1.00 50.34 302 ASN A C 1
ATOM 2474 O O . ASN A 1 302 ? -49.667 23.424 18.623 1.00 50.34 302 ASN A O 1
ATOM 2478 N N . GLN A 1 303 ? -50.807 22.688 20.403 1.00 55.69 303 GLN A N 1
ATOM 2479 C CA . GLN A 1 303 ? -51.330 24.015 20.770 1.00 55.69 303 GLN A CA 1
ATOM 2480 C C . GLN A 1 303 ? -50.262 24.968 21.324 1.00 55.69 303 GLN A C 1
ATOM 2482 O O . GLN A 1 303 ? -50.415 26.188 21.224 1.00 55.69 303 GLN A O 1
ATOM 2487 N N . ASP A 1 304 ? -49.185 24.435 21.902 1.00 54.59 304 ASP A N 1
ATOM 2488 C CA . ASP A 1 304 ? -48.110 25.258 22.454 1.00 54.59 304 ASP A CA 1
ATOM 2489 C C . ASP A 1 304 ? -47.030 25.578 21.406 1.00 54.59 304 ASP A C 1
ATOM 2491 O O . ASP A 1 304 ? -46.466 26.669 21.443 1.00 54.59 304 ASP A O 1
ATOM 2495 N N . LEU A 1 305 ? -46.812 24.719 20.403 1.00 52.16 305 LEU A N 1
ATOM 2496 C CA . LEU A 1 305 ? -45.880 24.973 19.290 1.00 52.16 305 LEU A CA 1
ATOM 2497 C C . LEU A 1 305 ? -46.305 26.147 18.390 1.00 52.16 305 LEU A C 1
ATOM 2499 O O . LEU A 1 305 ? -45.459 26.938 17.968 1.00 52.16 305 LEU A O 1
ATOM 2503 N N . GLU A 1 306 ? -47.607 26.350 18.170 1.00 57.44 306 GLU A N 1
ATOM 2504 C CA . GLU A 1 306 ? -48.115 27.495 17.396 1.00 57.44 306 GLU A CA 1
ATOM 2505 C C . GLU A 1 306 ? -47.874 28.858 18.065 1.00 57.44 306 GLU A C 1
ATOM 2507 O O . GLU A 1 306 ? -47.894 29.892 17.386 1.00 57.44 306 GLU A O 1
ATOM 2512 N N . LYS A 1 307 ? -47.616 28.894 19.379 1.00 62.78 307 LYS A N 1
ATOM 2513 C CA . LYS A 1 307 ? -47.279 30.134 20.099 1.00 62.78 307 LYS A CA 1
ATOM 2514 C C . LYS A 1 307 ? -45.820 30.557 19.930 1.00 62.78 307 LYS A C 1
ATOM 2516 O O . LYS A 1 307 ? -45.515 31.716 20.201 1.00 62.78 307 LYS A O 1
ATOM 2521 N N . PHE A 1 308 ? -44.938 29.661 19.481 1.00 50.38 308 PHE A N 1
ATOM 2522 C CA . PHE A 1 308 ? -43.499 29.928 19.362 1.00 50.38 308 PHE A CA 1
ATOM 2523 C C . PHE A 1 308 ? -43.009 30.161 17.926 1.00 50.38 308 PHE A C 1
ATOM 2525 O O . PHE A 1 308 ? -41.856 30.545 17.745 1.00 50.38 308 PHE A O 1
ATOM 2532 N N . LEU A 1 309 ? -43.867 29.978 16.919 1.00 55.28 309 LEU A N 1
ATOM 2533 C CA . LEU A 1 309 ? -43.537 30.224 15.512 1.00 55.28 309 LEU A CA 1
ATOM 2534 C C . LEU A 1 309 ? -43.706 31.708 15.150 1.00 55.28 309 LEU A C 1
ATOM 2536 O O . LEU A 1 309 ? -44.752 32.312 15.418 1.00 55.28 309 LEU A O 1
ATOM 2540 N N . CYS A 1 310 ? -42.686 32.294 14.516 1.00 56.06 310 CYS A N 1
ATOM 2541 C CA . CYS A 1 310 ? -42.734 33.670 14.018 1.00 56.06 310 CYS A CA 1
ATOM 2542 C C . CYS A 1 310 ? -43.719 33.803 12.830 1.00 56.06 310 CYS A C 1
ATOM 2544 O O . CYS A 1 310 ? -43.966 32.821 12.128 1.00 56.06 310 CYS A O 1
ATOM 2546 N N . PRO A 1 311 ? -44.281 35.000 12.552 1.00 61.41 311 PRO A N 1
ATOM 2547 C CA . PRO A 1 311 ? -45.299 35.185 11.505 1.00 61.41 311 PRO A CA 1
ATOM 2548 C C . PRO A 1 311 ? -44.873 34.714 10.103 1.00 61.41 311 PRO A C 1
ATOM 2550 O O . PRO A 1 311 ? -45.705 34.238 9.338 1.00 61.41 311 PRO A O 1
ATOM 2553 N N . GLU A 1 312 ? -43.579 34.794 9.786 1.00 56.09 312 GLU A N 1
ATOM 2554 C CA . GLU A 1 312 ? -43.000 34.364 8.501 1.00 56.09 312 GLU A CA 1
ATOM 2555 C C . GLU A 1 312 ? -42.875 32.838 8.355 1.00 56.09 312 GLU A C 1
ATOM 2557 O O . GLU A 1 312 ? -42.791 32.332 7.238 1.00 56.09 312 GLU A O 1
ATOM 2562 N N . GLU A 1 313 ? -42.873 32.092 9.462 1.00 52.69 313 GLU A N 1
ATOM 2563 C CA . GLU A 1 313 ? -42.853 30.623 9.443 1.00 52.69 313 GLU A CA 1
ATOM 2564 C C . GLU A 1 313 ? -44.270 30.054 9.310 1.00 52.69 313 GLU A C 1
ATOM 2566 O O . GLU A 1 313 ? -44.461 29.000 8.705 1.00 52.69 313 GLU A O 1
ATOM 2571 N N . LYS A 1 314 ? -45.283 30.786 9.796 1.00 62.47 314 LYS A N 1
ATOM 2572 C CA . LYS A 1 314 ? -46.695 30.407 9.638 1.00 62.47 314 LYS A CA 1
ATOM 2573 C C . LYS A 1 314 ? -47.153 30.489 8.181 1.00 62.47 314 LYS A C 1
ATOM 2575 O O . LYS A 1 314 ? -47.836 29.582 7.720 1.00 62.47 314 LYS A O 1
ATOM 2580 N N . SER A 1 315 ? -46.705 31.501 7.434 1.00 59.69 315 SER A N 1
ATOM 2581 C CA . SER A 1 315 ? -47.048 31.639 6.011 1.00 59.69 315 SER A CA 1
ATOM 2582 C C . SER A 1 315 ? -46.415 30.557 5.127 1.00 59.69 315 SER A C 1
ATOM 2584 O O . SER A 1 315 ? -47.033 30.125 4.162 1.00 59.69 315 SER A O 1
ATOM 2586 N N . GLN A 1 316 ? -45.217 30.062 5.456 1.00 49.72 316 GLN A N 1
ATOM 2587 C CA . GLN A 1 316 ? -44.560 28.996 4.682 1.00 49.72 316 GLN A CA 1
ATOM 2588 C C . GLN A 1 316 ? -45.213 27.621 4.874 1.00 49.72 316 GLN A C 1
ATOM 2590 O O . GLN A 1 316 ? -45.235 26.820 3.941 1.00 49.72 316 GLN A O 1
ATOM 2595 N N . ILE A 1 317 ? -45.754 27.338 6.061 1.00 57.50 317 ILE A N 1
ATOM 2596 C CA . ILE A 1 317 ? -46.474 26.084 6.326 1.00 57.50 317 ILE A CA 1
ATOM 2597 C C . ILE A 1 317 ? -47.812 26.068 5.573 1.00 57.50 317 ILE A C 1
ATOM 2599 O O . ILE A 1 317 ? -48.161 25.049 4.981 1.00 57.50 317 ILE A O 1
ATOM 2603 N N . GLU A 1 318 ? -48.510 27.204 5.524 1.00 54.66 318 GLU A N 1
ATOM 2604 C CA . GLU A 1 318 ? -49.771 27.360 4.788 1.00 54.66 318 GLU A CA 1
ATOM 2605 C C . GLU A 1 318 ? -49.562 27.225 3.264 1.00 54.66 318 GLU A C 1
ATOM 2607 O O . GLU A 1 318 ? -50.310 26.514 2.597 1.00 54.66 318 GLU A O 1
ATOM 2612 N N . ILE A 1 319 ? -48.460 27.766 2.725 1.00 53.69 319 ILE A N 1
ATOM 2613 C CA . ILE A 1 319 ? -48.087 27.609 1.304 1.00 53.69 319 ILE A CA 1
ATOM 2614 C C . ILE A 1 319 ? -47.796 26.141 0.936 1.00 53.69 319 ILE A C 1
ATOM 2616 O O . ILE A 1 319 ? -48.178 25.685 -0.142 1.00 53.69 319 ILE A O 1
ATOM 2620 N N . ASN A 1 320 ? -47.148 25.376 1.821 1.00 50.50 320 ASN A N 1
ATOM 2621 C CA . ASN A 1 320 ? -46.825 23.970 1.550 1.00 50.50 320 ASN A CA 1
ATOM 2622 C C . ASN A 1 320 ? -48.051 23.047 1.644 1.00 50.50 320 ASN A C 1
ATOM 2624 O O . ASN A 1 320 ? -48.140 22.078 0.893 1.00 50.50 320 ASN A O 1
ATOM 2628 N N . GLN A 1 321 ? -49.014 23.359 2.518 1.00 59.59 321 GLN A N 1
ATOM 2629 C CA . GLN A 1 321 ? -50.273 22.611 2.617 1.00 59.59 321 GLN A CA 1
ATOM 2630 C C . GLN A 1 321 ? -51.203 22.852 1.419 1.00 59.59 321 GLN A C 1
ATOM 2632 O O . GLN A 1 321 ? -51.956 21.953 1.040 1.00 59.59 321 GLN A O 1
ATOM 2637 N N . ASP A 1 322 ? -51.130 24.027 0.790 1.00 52.38 322 ASP A N 1
ATOM 2638 C CA . ASP A 1 322 ? -51.871 24.302 -0.441 1.00 52.38 322 ASP A CA 1
ATOM 2639 C C . ASP A 1 322 ? -51.215 23.661 -1.674 1.00 52.38 322 ASP A C 1
ATOM 2641 O O . ASP A 1 322 ? -51.928 23.172 -2.547 1.00 52.38 322 ASP A O 1
ATOM 2645 N N . LEU A 1 323 ? -49.883 23.549 -1.733 1.00 50.19 323 LEU A N 1
ATOM 2646 C CA . LEU A 1 323 ? -49.184 22.887 -2.847 1.00 50.19 323 LEU A CA 1
ATOM 2647 C C . LEU A 1 323 ? -49.495 21.384 -2.961 1.00 50.19 323 LEU A C 1
ATOM 2649 O O . LEU A 1 323 ? -49.618 20.873 -4.075 1.00 50.19 323 LEU A O 1
ATOM 2653 N N . GLU A 1 324 ? -49.709 20.679 -1.846 1.00 55.69 324 GLU A N 1
ATOM 2654 C CA . GLU A 1 324 ? -50.123 19.265 -1.876 1.00 55.69 324 GLU A CA 1
ATOM 2655 C C . GLU A 1 324 ? -51.555 19.061 -2.401 1.00 55.69 324 GLU A C 1
ATOM 2657 O O . GLU A 1 324 ? -51.871 17.993 -2.924 1.00 55.69 324 GLU A O 1
ATOM 2662 N N . LYS A 1 325 ? -52.416 20.087 -2.345 1.00 57.62 325 LYS A N 1
ATOM 2663 C CA . LYS A 1 325 ? -53.764 20.039 -2.938 1.00 57.62 325 LYS A CA 1
ATOM 2664 C C . LYS A 1 325 ? -53.780 20.245 -4.454 1.00 57.62 325 LYS A C 1
ATOM 2666 O O . LYS A 1 325 ? -54.801 19.949 -5.072 1.00 57.62 325 LYS A O 1
ATOM 2671 N N . PHE A 1 326 ? -52.690 20.730 -5.055 1.00 44.88 326 PHE A N 1
ATOM 2672 C CA . PHE A 1 326 ? -52.621 21.031 -6.492 1.00 44.88 326 PHE A CA 1
ATOM 2673 C C . PHE A 1 326 ? -51.898 19.971 -7.340 1.00 44.88 326 PHE A C 1
ATOM 2675 O O . PHE A 1 326 ? -51.858 20.098 -8.563 1.00 44.88 326 PHE A O 1
ATOM 2682 N N . LEU A 1 327 ? -51.382 18.895 -6.740 1.00 42.81 327 LEU A N 1
ATOM 2683 C CA . LEU A 1 327 ? -50.770 17.788 -7.481 1.00 42.81 327 LEU A CA 1
ATOM 2684 C C . LEU A 1 327 ? -51.841 16.776 -7.930 1.00 42.81 327 LEU A C 1
ATOM 2686 O O . LEU A 1 327 ? -52.394 16.027 -7.124 1.00 42.81 327 LEU A O 1
ATOM 2690 N N . CYS A 1 328 ? -52.147 16.771 -9.232 1.00 44.50 328 CYS A N 1
ATOM 2691 C CA . CYS A 1 328 ? -53.097 15.843 -9.853 1.00 44.50 328 CYS A CA 1
ATOM 2692 C C . CYS A 1 328 ? -52.576 14.385 -9.867 1.00 44.50 328 CYS A C 1
ATOM 2694 O O . CYS A 1 328 ? -51.365 14.169 -9.915 1.00 44.50 328 CYS A O 1
ATOM 2696 N N . PRO A 1 329 ? -53.455 13.359 -9.867 1.00 44.94 329 PRO A N 1
ATOM 2697 C CA . PRO A 1 329 ? -53.052 11.964 -9.640 1.00 44.94 329 PRO A CA 1
ATOM 2698 C C . PRO A 1 329 ? -52.428 11.236 -10.847 1.00 44.94 329 PRO A C 1
ATOM 2700 O O . PRO A 1 329 ? -52.067 10.068 -10.712 1.00 44.94 329 PRO A O 1
ATOM 2703 N N . GLU A 1 330 ? -52.319 11.863 -12.020 1.00 46.62 330 GLU A N 1
ATOM 2704 C CA . GLU A 1 330 ? -52.115 11.144 -13.292 1.00 46.62 330 GLU A CA 1
ATOM 2705 C C . GLU A 1 330 ? -50.652 10.900 -13.712 1.00 46.62 330 GLU A C 1
ATOM 2707 O O . GLU A 1 330 ? -50.418 10.176 -14.673 1.00 46.62 330 GLU A O 1
ATOM 2712 N N . GLU A 1 331 ? -49.645 11.370 -12.969 1.00 44.88 331 GLU A N 1
ATOM 2713 C CA . GLU A 1 331 ? -48.226 11.122 -13.315 1.00 44.88 331 GLU A CA 1
ATOM 2714 C C . GLU A 1 331 ? -47.586 9.916 -12.599 1.00 44.88 331 GLU A C 1
ATOM 2716 O O . GLU A 1 331 ? -46.376 9.708 -12.666 1.00 44.88 331 GLU A O 1
ATOM 2721 N N . LYS A 1 332 ? -48.371 9.069 -11.918 1.00 47.91 332 LYS A N 1
ATOM 2722 C CA . LYS A 1 332 ? -47.831 7.923 -11.153 1.00 47.91 332 LYS A CA 1
ATOM 2723 C C . LYS A 1 332 ? -47.838 6.574 -11.881 1.00 47.91 332 LYS A C 1
ATOM 2725 O O . LYS A 1 332 ? -47.458 5.577 -11.270 1.00 47.91 332 LYS A O 1
ATOM 2730 N N . SER A 1 333 ? -48.221 6.498 -13.158 1.00 49.34 333 SER A N 1
ATOM 2731 C CA . SER A 1 333 ? -48.289 5.202 -13.851 1.00 49.34 333 SER A CA 1
ATOM 2732 C C . SER A 1 333 ? -48.048 5.264 -15.362 1.00 49.34 333 SER A C 1
ATOM 2734 O O . SER A 1 333 ? -49.011 5.201 -16.116 1.00 49.34 333 SER A O 1
ATOM 2736 N N . GLN A 1 334 ? -46.784 5.299 -15.804 1.00 37.88 334 GLN A N 1
ATOM 2737 C CA . GLN A 1 334 ? -46.370 4.814 -17.135 1.00 37.88 334 GLN A CA 1
ATOM 2738 C C . GLN A 1 334 ? -44.932 4.261 -17.090 1.00 37.88 334 GLN A C 1
ATOM 2740 O O . GLN A 1 334 ? -43.963 4.981 -17.305 1.00 37.88 334 GLN A O 1
ATOM 2745 N N . ILE A 1 335 ? -44.793 2.964 -16.803 1.00 39.16 335 ILE A N 1
ATOM 2746 C CA . ILE A 1 335 ? -43.663 2.147 -17.269 1.00 39.16 335 ILE A CA 1
ATOM 2747 C C . ILE A 1 335 ? -44.298 0.875 -17.825 1.00 39.16 335 ILE A C 1
ATOM 2749 O O . ILE A 1 335 ? -44.594 -0.056 -17.079 1.00 39.16 335 ILE A O 1
ATOM 2753 N N . GLU A 1 336 ? -44.559 0.866 -19.130 1.00 38.34 336 GLU A N 1
ATOM 2754 C CA . GLU A 1 336 ? -45.031 -0.308 -19.857 1.00 38.34 336 GLU A CA 1
ATOM 2755 C C . GLU A 1 336 ? -44.079 -0.583 -21.032 1.00 38.34 336 GLU A C 1
ATOM 2757 O O . GLU A 1 336 ? -43.922 0.220 -21.945 1.00 38.34 336 GLU A O 1
ATOM 2762 N N . ILE A 1 337 ? -43.342 -1.684 -20.872 1.00 45.09 337 ILE A N 1
ATOM 2763 C CA . ILE A 1 337 ? -42.931 -2.701 -21.851 1.00 45.09 337 ILE A CA 1
ATOM 2764 C C . ILE A 1 337 ? -43.000 -2.282 -23.333 1.00 45.09 337 ILE A C 1
ATOM 2766 O O . ILE A 1 337 ? -44.082 -2.173 -23.903 1.00 45.09 337 ILE A O 1
ATOM 2770 N N . ILE A 1 338 ? -41.837 -2.218 -23.993 1.00 34.56 338 ILE A N 1
ATOM 2771 C CA . ILE A 1 338 ? -41.737 -2.302 -25.456 1.00 34.56 338 ILE A CA 1
ATOM 2772 C C . ILE A 1 338 ? -40.857 -3.502 -25.816 1.00 34.56 338 ILE A C 1
ATOM 2774 O O . ILE A 1 338 ? -39.650 -3.515 -25.578 1.00 34.56 338 ILE A O 1
ATOM 2778 N N . ASP A 1 339 ? -41.523 -4.504 -26.379 1.00 43.34 339 ASP A N 1
ATOM 2779 C CA . ASP A 1 339 ? -40.993 -5.662 -27.089 1.00 43.34 339 ASP A CA 1
ATOM 2780 C C . ASP A 1 339 ? -41.214 -5.393 -28.583 1.00 43.34 339 ASP A C 1
ATOM 2782 O O . ASP A 1 339 ? -42.365 -5.209 -28.982 1.00 43.34 339 ASP A O 1
ATOM 2786 N N . ILE A 1 340 ? -40.158 -5.307 -29.405 1.00 34.72 340 ILE A N 1
ATOM 2787 C CA . ILE A 1 340 ? -40.306 -5.278 -30.870 1.00 34.72 340 ILE A CA 1
ATOM 2788 C C . ILE A 1 340 ? -39.192 -6.088 -31.542 1.00 34.72 340 ILE A C 1
ATOM 2790 O O . ILE A 1 340 ? -38.011 -5.743 -31.557 1.00 34.72 340 ILE A O 1
ATOM 2794 N N . SER A 1 341 ? -39.663 -7.176 -32.136 1.00 38.53 341 SER A N 1
ATOM 2795 C CA . SER A 1 341 ? -39.084 -8.025 -33.164 1.00 38.53 341 SER A CA 1
ATOM 2796 C C . SER A 1 341 ? -38.599 -7.290 -34.423 1.00 38.53 341 SER A C 1
ATOM 2798 O O . SER A 1 341 ? -39.222 -6.340 -34.888 1.00 38.53 341 SER A O 1
ATOM 2800 N N . SER A 1 342 ? -37.550 -7.854 -35.028 1.00 42.72 342 SER A N 1
ATOM 2801 C CA . SER A 1 342 ? -37.039 -7.634 -36.397 1.00 42.72 342 SER A CA 1
ATOM 2802 C C . SER A 1 342 ? -38.139 -7.524 -37.477 1.00 42.72 342 SER A C 1
ATOM 2804 O O . SER A 1 342 ? -39.181 -8.172 -37.329 1.00 42.72 342 SER A O 1
ATOM 2806 N N . PRO A 1 343 ? -37.911 -6.784 -38.586 1.00 51.12 343 PRO A N 1
ATOM 2807 C CA . PRO A 1 343 ? -37.501 -7.488 -39.813 1.00 51.12 343 PRO A CA 1
ATOM 2808 C C . PRO A 1 343 ? -36.593 -6.719 -40.809 1.00 51.12 343 PRO A C 1
ATOM 2810 O O . PRO A 1 343 ? -36.591 -5.498 -40.894 1.00 51.12 343 PRO A O 1
ATOM 2813 N N . GLU A 1 344 ? -35.845 -7.533 -41.558 1.00 43.97 344 GLU A N 1
ATOM 2814 C CA . GLU A 1 344 ? -35.453 -7.512 -42.985 1.00 43.97 344 GLU A CA 1
ATOM 2815 C C . GLU A 1 344 ? -35.203 -6.212 -43.795 1.00 43.97 344 GLU A C 1
ATOM 2817 O O . GLU A 1 344 ? -36.013 -5.299 -43.900 1.00 43.97 344 GLU A O 1
ATOM 2822 N N . SER A 1 345 ? -34.060 -6.278 -44.494 1.00 42.47 345 SER A N 1
ATOM 2823 C CA . SER A 1 345 ? -33.519 -5.468 -45.605 1.00 42.47 345 SER A CA 1
ATOM 2824 C C . SER A 1 345 ? -34.453 -5.375 -46.836 1.00 42.47 345 SER A C 1
ATOM 2826 O O . SER A 1 345 ? -35.256 -6.286 -47.046 1.00 42.47 345 SER A O 1
ATOM 2828 N N . PRO A 1 346 ? -34.335 -4.342 -47.705 1.00 50.91 346 PRO A N 1
ATOM 2829 C CA . PRO A 1 346 ? -33.393 -4.414 -48.837 1.00 50.91 346 PRO A CA 1
ATOM 2830 C C . PRO A 1 346 ? -32.665 -3.093 -49.189 1.00 50.91 346 PRO A C 1
ATOM 2832 O O . PRO A 1 346 ? -33.010 -2.008 -48.737 1.00 50.91 346 PRO A O 1
ATOM 2835 N N . ALA A 1 347 ? -31.636 -3.257 -50.023 1.00 49.78 347 ALA A N 1
ATOM 2836 C CA . ALA A 1 347 ? -30.674 -2.299 -50.574 1.00 49.78 347 ALA A CA 1
ATOM 2837 C C . ALA A 1 347 ? -31.219 -0.995 -51.204 1.00 49.78 347 ALA A C 1
ATOM 2839 O O . ALA A 1 347 ? -32.282 -1.017 -51.820 1.00 49.78 347 ALA A O 1
ATOM 2840 N N . ASN A 1 348 ? -30.415 0.081 -51.100 1.00 41.22 348 ASN A N 1
ATOM 2841 C CA . ASN A 1 348 ? -30.035 1.104 -52.112 1.00 41.22 348 ASN A CA 1
ATOM 2842 C C . ASN A 1 348 ? -29.212 2.201 -51.384 1.00 41.22 348 ASN A C 1
ATOM 2844 O O . ASN A 1 348 ? -29.684 2.746 -50.396 1.00 41.22 348 ASN A O 1
ATOM 2848 N N . GLU A 1 349 ? -27.897 2.299 -51.602 1.00 51.09 349 GLU A N 1
ATOM 2849 C CA . GLU A 1 349 ? -27.196 3.288 -52.458 1.00 51.09 349 GLU A CA 1
ATOM 2850 C C . GLU A 1 349 ? -27.393 4.776 -52.064 1.00 51.09 349 GLU A C 1
ATOM 2852 O O . GLU A 1 349 ? -28.462 5.349 -52.256 1.00 51.09 349 GLU A O 1
ATOM 2857 N N . ASP A 1 350 ? -26.288 5.362 -51.568 1.00 52.94 350 ASP A N 1
ATOM 2858 C CA . ASP A 1 350 ? -25.892 6.783 -51.529 1.00 52.94 350 ASP A CA 1
ATOM 2859 C C . ASP A 1 350 ? -26.743 7.811 -50.756 1.00 52.94 350 ASP A C 1
ATOM 2861 O O . ASP A 1 350 ? -27.427 8.603 -51.388 1.00 52.94 350 ASP A O 1
ATOM 2865 N N . TYR A 1 351 ? -26.587 7.922 -49.424 1.00 53.09 351 TYR A N 1
ATOM 2866 C CA . TYR A 1 351 ? -26.798 9.176 -48.657 1.00 53.09 351 TYR A CA 1
ATOM 2867 C C . TYR A 1 351 ? -26.092 9.136 -47.277 1.00 53.09 351 TYR A C 1
ATOM 2869 O O . TYR A 1 351 ? -26.745 9.094 -46.243 1.00 53.09 351 TYR A O 1
ATOM 2877 N N . ASP A 1 352 ? -24.757 9.186 -47.241 1.00 54.25 352 ASP A N 1
ATOM 2878 C CA . ASP A 1 352 ? -23.976 9.357 -46.001 1.00 54.25 352 ASP A CA 1
ATOM 2879 C C . ASP A 1 352 ? -23.243 10.701 -46.058 1.00 54.25 352 ASP A C 1
ATOM 2881 O O . ASP A 1 352 ? -22.223 10.793 -46.727 1.00 54.25 352 ASP A O 1
ATOM 2885 N N . GLU A 1 353 ? -23.778 11.745 -45.408 1.00 57.56 353 GLU A N 1
ATOM 2886 C CA . GLU A 1 353 ? -22.992 12.917 -44.943 1.00 57.56 353 GLU A CA 1
ATOM 2887 C C . GLU A 1 353 ? -23.819 13.967 -44.164 1.00 57.56 353 GLU A C 1
ATOM 2889 O O . GLU A 1 353 ? -23.240 14.862 -43.552 1.00 57.56 353 GLU A O 1
ATOM 2894 N N . MET A 1 354 ? -25.159 13.881 -44.119 1.00 52.66 354 MET A N 1
ATOM 2895 C CA . MET A 1 354 ? -25.988 14.883 -43.414 1.00 52.66 354 MET A CA 1
ATOM 2896 C C . MET A 1 354 ? -26.477 14.474 -42.011 1.00 52.66 354 MET A C 1
ATOM 2898 O O . MET A 1 354 ? -26.869 15.351 -41.247 1.00 52.66 354 MET A O 1
ATOM 2902 N N . GLU A 1 355 ? -26.391 13.198 -41.622 1.00 54.25 355 GLU A N 1
ATOM 2903 C CA . GLU A 1 355 ? -26.961 12.702 -40.351 1.00 54.25 355 GLU A CA 1
ATOM 2904 C C . GLU A 1 355 ? -26.028 12.902 -39.132 1.00 54.25 355 GLU A C 1
ATOM 2906 O O . GLU A 1 355 ? -26.486 13.044 -38.001 1.00 54.25 355 GLU A O 1
ATOM 2911 N N . GLN A 1 356 ? -24.717 13.069 -39.349 1.00 53.44 356 GLN A N 1
ATOM 2912 C CA . GLN A 1 356 ? -23.737 13.261 -38.262 1.00 53.44 356 GLN A CA 1
ATOM 2913 C C . GLN A 1 356 ? -23.788 14.654 -37.601 1.00 53.44 356 GLN A C 1
ATOM 2915 O O . GLN A 1 356 ? -23.298 14.832 -36.485 1.00 53.44 356 GLN A O 1
ATOM 2920 N N . ASN A 1 357 ? -24.388 15.656 -38.255 1.00 54.06 357 ASN A N 1
ATOM 2921 C CA . ASN A 1 357 ? -24.477 17.013 -37.700 1.00 54.06 357 ASN A CA 1
ATOM 2922 C C . ASN A 1 357 ? -25.687 17.219 -36.774 1.00 54.06 357 ASN A C 1
ATOM 2924 O O . ASN A 1 357 ? -25.638 18.098 -35.912 1.00 54.06 357 ASN A O 1
ATOM 2928 N N . GLU A 1 358 ? -26.751 16.425 -36.911 1.00 56.25 358 GLU A N 1
ATOM 2929 C CA . GLU A 1 358 ? -27.903 16.495 -36.002 1.00 56.25 358 GLU A CA 1
ATOM 2930 C C . GLU A 1 358 ? -27.633 15.732 -34.696 1.00 56.25 358 GLU A C 1
ATOM 2932 O O . GLU A 1 358 ? -27.987 16.213 -33.616 1.00 56.25 358 GLU A O 1
ATOM 2937 N N . GLU A 1 359 ? -26.893 14.621 -34.768 1.00 57.03 359 GLU A N 1
ATOM 2938 C CA . GLU A 1 359 ? -26.530 13.806 -33.603 1.00 57.03 359 GLU A CA 1
ATOM 2939 C C . GLU A 1 359 ? -25.549 14.535 -32.661 1.00 57.03 359 GLU A C 1
ATOM 2941 O O . GLU A 1 359 ? -25.764 14.576 -31.446 1.00 57.03 359 GLU A O 1
ATOM 2946 N N . MET A 1 360 ? -24.551 15.248 -33.208 1.00 57.84 360 MET A N 1
ATOM 2947 C CA . MET A 1 360 ? -23.648 16.084 -32.398 1.00 57.84 360 MET A CA 1
ATOM 2948 C C . MET A 1 360 ? -24.368 17.238 -31.682 1.00 57.84 360 MET A C 1
ATOM 2950 O O . MET A 1 360 ? -23.940 17.669 -30.608 1.00 57.84 360 MET A O 1
ATOM 2954 N N . ASN A 1 361 ? -25.458 17.757 -32.252 1.00 66.81 361 ASN A N 1
ATOM 2955 C CA . ASN A 1 361 ? -26.196 18.866 -31.649 1.00 66.81 361 ASN A CA 1
ATOM 2956 C C . ASN A 1 361 ? -27.118 18.382 -30.513 1.00 66.81 361 ASN A C 1
ATOM 2958 O O . ASN A 1 361 ? -27.262 19.063 -29.497 1.00 66.81 361 ASN A O 1
ATOM 2962 N N . ALA A 1 362 ? -27.683 17.177 -30.634 1.00 67.31 362 ALA A N 1
ATOM 2963 C CA . ALA A 1 362 ? -28.476 16.555 -29.574 1.00 67.31 362 ALA A CA 1
ATOM 2964 C C . ALA A 1 362 ? -27.623 16.202 -28.339 1.00 67.31 362 ALA A C 1
ATOM 2966 O O . ALA A 1 362 ? -28.036 16.463 -27.205 1.00 67.31 362 ALA A O 1
ATOM 2967 N N . GLU A 1 363 ? -26.402 15.690 -28.535 1.00 70.00 363 GLU A N 1
ATOM 2968 C CA . GLU A 1 363 ? -25.486 15.404 -27.422 1.00 70.00 363 GLU A CA 1
ATOM 2969 C C . GLU A 1 363 ? -25.056 16.676 -26.675 1.00 70.00 363 GLU A C 1
ATOM 2971 O O . GLU A 1 363 ? -25.013 16.687 -25.440 1.00 70.00 363 GLU A O 1
ATOM 2976 N N . ALA A 1 364 ? -24.816 17.779 -27.391 1.00 69.12 364 ALA A N 1
ATOM 2977 C CA . ALA A 1 364 ? -24.482 19.067 -26.784 1.00 69.12 364 ALA A CA 1
ATOM 2978 C C . ALA A 1 364 ? -25.604 19.615 -25.880 1.00 69.12 364 ALA A C 1
ATOM 2980 O O . ALA A 1 364 ? -25.317 20.149 -24.804 1.00 69.12 364 ALA A O 1
ATOM 2981 N N . VAL A 1 365 ? -26.875 19.442 -26.264 1.00 78.69 365 VAL A N 1
ATOM 2982 C CA . VAL A 1 365 ? -28.026 19.871 -25.448 1.00 78.69 365 VAL A CA 1
ATOM 2983 C C . VAL A 1 365 ? -28.144 19.032 -24.172 1.00 78.69 365 VAL A C 1
ATOM 2985 O O . VAL A 1 365 ? -28.298 19.593 -23.086 1.00 78.69 365 VAL A O 1
ATOM 2988 N N . ILE A 1 366 ? -27.969 17.710 -24.265 1.00 77.25 366 ILE A N 1
ATOM 2989 C CA . ILE A 1 366 ? -28.012 16.810 -23.099 1.00 77.25 366 ILE A CA 1
ATOM 2990 C C . ILE A 1 366 ? -26.868 17.118 -22.117 1.00 77.25 366 ILE A C 1
ATOM 2992 O O . ILE A 1 366 ? -27.058 17.072 -20.898 1.00 77.25 366 ILE A O 1
ATOM 2996 N N . ILE A 1 367 ? -25.674 17.445 -22.621 1.00 76.56 367 ILE A N 1
ATOM 2997 C CA . ILE A 1 367 ? -24.529 17.827 -21.781 1.00 76.56 367 ILE A CA 1
ATOM 2998 C C . ILE A 1 367 ? -24.798 19.161 -21.069 1.00 76.56 367 ILE A C 1
ATOM 3000 O O . ILE A 1 367 ? -24.524 19.276 -19.870 1.00 76.56 367 ILE A O 1
ATOM 3004 N N . ALA A 1 368 ? -25.374 20.145 -21.765 1.00 71.38 368 ALA A N 1
ATOM 3005 C CA . ALA A 1 368 ? -25.722 21.435 -21.175 1.00 71.38 368 ALA A CA 1
ATOM 3006 C C . ALA A 1 368 ? -26.788 21.295 -20.073 1.00 71.38 368 ALA A C 1
ATOM 3008 O O . ALA A 1 368 ? -26.632 21.854 -18.986 1.00 71.38 368 ALA A O 1
ATOM 3009 N N . GLU A 1 369 ? -27.820 20.483 -20.296 1.00 82.00 369 GLU A N 1
ATOM 3010 C CA . GLU A 1 369 ? -28.886 20.254 -19.317 1.00 82.00 369 GLU A CA 1
ATOM 3011 C C . GLU A 1 369 ? -28.376 19.531 -18.059 1.00 82.00 369 GLU A C 1
ATOM 3013 O O . GLU A 1 369 ? -28.674 19.934 -16.932 1.00 82.00 369 GLU 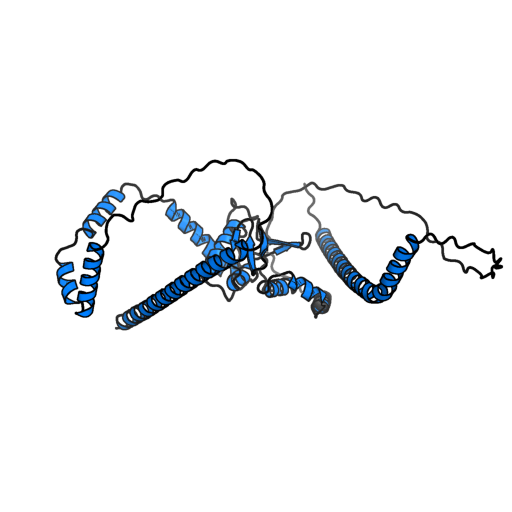A O 1
ATOM 3018 N N . LYS A 1 370 ? -27.501 18.530 -18.228 1.00 77.19 370 LYS A N 1
ATOM 3019 C CA . LYS A 1 370 ? -26.834 17.865 -17.096 1.00 77.19 370 LYS A CA 1
ATOM 3020 C C . LYS A 1 370 ? -25.924 18.814 -16.318 1.00 77.19 370 LYS A C 1
ATOM 3022 O O . LYS A 1 370 ? -25.863 18.720 -15.093 1.00 77.19 370 LYS A O 1
ATOM 3027 N N . SER A 1 371 ? -25.235 19.733 -16.999 1.00 68.19 371 SER A N 1
ATOM 3028 C CA . SER A 1 371 ? -24.388 20.730 -16.332 1.00 68.19 371 SER A CA 1
ATOM 3029 C C . SER A 1 371 ? -25.204 21.707 -15.474 1.00 68.19 371 SER A C 1
ATOM 3031 O O . SER A 1 371 ? -24.806 22.008 -14.351 1.00 68.19 371 SER A O 1
ATOM 3033 N N . PHE A 1 372 ? -26.397 22.095 -15.936 1.00 65.69 372 PHE A N 1
ATOM 3034 C CA . PHE A 1 372 ? -27.311 22.964 -15.195 1.00 65.69 372 PHE A CA 1
ATOM 3035 C C . PHE A 1 372 ? -27.865 22.289 -13.926 1.00 65.69 372 PHE A C 1
ATOM 3037 O O . PHE A 1 372 ? -27.856 22.888 -12.851 1.00 65.69 372 PHE A O 1
ATOM 3044 N N . GLN A 1 373 ? -28.256 21.011 -14.008 1.00 68.56 373 GLN A N 1
ATOM 3045 C CA . GLN A 1 373 ? -28.726 20.246 -12.839 1.00 68.56 373 GLN A CA 1
ATOM 3046 C C . GLN A 1 373 ? -27.632 20.065 -11.769 1.00 68.56 373 GLN A C 1
ATOM 3048 O O . GLN A 1 373 ? -27.913 20.069 -10.568 1.00 68.56 373 GLN A O 1
ATOM 3053 N N . LEU A 1 374 ? -26.369 19.938 -12.190 1.00 63.59 374 LEU A N 1
ATOM 3054 C CA . LEU A 1 374 ? -25.214 19.874 -11.288 1.00 63.59 374 LEU A CA 1
ATOM 3055 C C . LEU A 1 374 ? -24.982 21.196 -10.540 1.00 63.59 374 LEU A C 1
ATOM 3057 O O . LEU A 1 374 ? -24.625 21.178 -9.358 1.00 63.59 374 LEU A O 1
ATOM 3061 N N . ASP A 1 375 ? -25.218 22.336 -11.188 1.00 70.56 375 ASP A N 1
ATOM 3062 C CA . ASP A 1 375 ? -25.093 23.649 -10.554 1.00 70.56 375 ASP A CA 1
ATOM 3063 C C . ASP A 1 375 ? -26.208 23.914 -9.527 1.00 70.56 375 ASP A C 1
ATOM 3065 O O . ASP A 1 375 ? -25.926 24.435 -8.440 1.00 70.56 375 ASP A O 1
ATOM 3069 N N . GLU A 1 376 ? -27.443 23.473 -9.792 1.00 74.44 376 GLU A N 1
ATOM 3070 C CA . GLU A 1 376 ? -28.544 23.543 -8.819 1.00 74.44 376 GLU A CA 1
ATOM 3071 C C . GLU A 1 376 ? -28.291 22.654 -7.587 1.00 74.44 376 GLU A C 1
ATOM 3073 O O . GLU A 1 376 ? -28.472 23.094 -6.443 1.00 74.44 376 GLU A O 1
ATOM 3078 N N . LEU A 1 377 ? -27.778 21.433 -7.782 1.00 70.25 377 LEU A N 1
ATOM 3079 C CA . LEU A 1 377 ? -27.355 20.550 -6.686 1.00 70.25 377 LEU A CA 1
ATOM 3080 C C . LEU A 1 377 ? -26.254 21.195 -5.833 1.00 70.25 377 LEU A C 1
ATOM 3082 O O . LEU A 1 377 ? -26.368 21.266 -4.607 1.00 70.25 377 LEU A O 1
ATOM 3086 N N . ASN A 1 378 ? -25.240 21.784 -6.466 1.00 72.19 378 ASN A N 1
ATOM 3087 C CA . ASN A 1 378 ? -24.180 22.500 -5.756 1.00 72.19 378 ASN A CA 1
ATOM 3088 C C . ASN A 1 378 ? -24.706 23.718 -4.971 1.00 72.19 378 ASN A C 1
ATOM 3090 O O . ASN A 1 378 ? -24.157 24.083 -3.923 1.00 72.19 378 ASN A O 1
ATOM 3094 N N . GLN A 1 379 ? -25.762 24.380 -5.451 1.00 81.38 379 GLN A N 1
ATOM 3095 C CA . GLN A 1 379 ? -26.371 25.515 -4.759 1.00 81.38 379 GLN A CA 1
ATOM 3096 C C . GLN A 1 379 ? -27.212 25.071 -3.554 1.00 81.38 379 GLN A C 1
ATOM 3098 O O . GLN A 1 379 ? -27.135 25.705 -2.494 1.00 81.38 379 GLN A O 1
ATOM 3103 N N . THR A 1 380 ? -27.953 23.967 -3.669 1.00 81.44 380 THR A N 1
ATOM 3104 C CA . THR A 1 380 ? -28.719 23.395 -2.548 1.00 81.44 380 THR A CA 1
ATOM 3105 C C . THR A 1 380 ? -27.802 22.878 -1.435 1.00 81.44 380 THR A C 1
ATOM 3107 O O . THR A 1 380 ? -28.032 23.198 -0.265 1.00 81.44 380 THR A O 1
ATOM 3110 N N . GLU A 1 381 ? -26.690 22.213 -1.765 1.00 80.69 381 GLU A N 1
ATOM 3111 C CA . GLU A 1 381 ? -25.688 21.785 -0.777 1.00 80.69 381 GLU A CA 1
ATOM 3112 C C . GLU A 1 381 ? -25.082 22.970 -0.010 1.00 80.69 381 GLU A C 1
ATOM 3114 O O . GLU A 1 381 ? -24.967 22.940 1.222 1.00 80.69 381 GLU A O 1
ATOM 3119 N N . LYS A 1 382 ? -24.766 24.071 -0.708 1.00 82.25 382 LYS A N 1
ATOM 3120 C CA . LYS A 1 382 ? -24.283 25.310 -0.072 1.00 82.25 382 LYS A CA 1
ATOM 3121 C C . LYS A 1 382 ? -25.315 25.895 0.896 1.00 82.25 382 LYS A C 1
ATOM 3123 O O . LYS A 1 382 ? -24.935 26.357 1.977 1.00 82.25 382 LYS A O 1
ATOM 3128 N N . GLN A 1 383 ? -26.604 25.864 0.553 1.00 84.38 383 GLN A N 1
ATOM 3129 C CA . GLN A 1 383 ? -27.673 26.339 1.439 1.00 84.38 383 GLN A CA 1
ATOM 3130 C C . GLN A 1 383 ? -27.849 25.441 2.671 1.00 84.38 383 GLN A C 1
ATOM 3132 O O . GLN A 1 383 ? -27.969 25.954 3.789 1.00 84.38 383 GLN A O 1
ATOM 3137 N N . ILE A 1 384 ? -27.800 24.115 2.499 1.00 83.12 384 ILE A N 1
ATOM 3138 C CA . ILE A 1 384 ? -27.859 23.146 3.605 1.00 83.12 384 ILE A CA 1
ATOM 3139 C C . ILE A 1 384 ? -26.686 23.372 4.562 1.00 83.12 384 ILE A C 1
ATOM 3141 O O . ILE A 1 384 ? -26.885 23.464 5.776 1.00 83.12 384 ILE A O 1
ATOM 3145 N N . PHE A 1 385 ? -25.475 23.558 4.033 1.00 73.62 385 PHE A N 1
ATOM 3146 C CA . PHE A 1 385 ? -24.281 23.791 4.843 1.00 73.62 385 PHE A CA 1
ATOM 3147 C C . PHE A 1 385 ? -24.353 25.100 5.648 1.00 73.62 385 PHE A C 1
ATOM 3149 O O . PHE A 1 385 ? -23.942 25.146 6.813 1.00 73.62 385 PHE A O 1
ATOM 3156 N N . GLN A 1 386 ? -24.920 26.165 5.071 1.00 81.69 386 GLN A N 1
ATOM 3157 C CA . GLN A 1 386 ? -25.150 27.425 5.787 1.00 81.69 386 GLN A CA 1
ATOM 3158 C C . GLN A 1 386 ? -26.211 27.286 6.886 1.00 81.69 386 GLN A C 1
ATOM 3160 O O . GLN A 1 386 ? -25.986 27.742 8.012 1.00 81.69 386 GLN A O 1
ATOM 3165 N N . LYS A 1 387 ? -27.323 26.587 6.618 1.00 84.94 387 LYS A N 1
ATOM 3166 C CA . LYS A 1 387 ? -28.333 26.278 7.646 1.00 84.94 387 LYS A CA 1
ATOM 3167 C C . LYS A 1 387 ? -27.723 25.471 8.798 1.00 84.94 387 LYS A C 1
ATOM 3169 O O . LYS A 1 387 ? -27.930 25.818 9.962 1.00 84.94 387 LYS A O 1
ATOM 3174 N N . TRP A 1 388 ? -26.886 24.479 8.495 1.00 83.12 388 TRP A N 1
ATOM 3175 C CA . TRP A 1 388 ? -26.169 23.688 9.500 1.00 83.12 388 TRP A CA 1
ATOM 3176 C C . TRP A 1 388 ? -25.219 24.534 10.359 1.00 83.12 388 TRP A C 1
ATOM 3178 O O . TRP A 1 388 ? -25.191 24.386 11.583 1.00 83.12 388 TRP A O 1
ATOM 3188 N N . LYS A 1 389 ? -24.484 25.480 9.758 1.00 80.50 389 LYS A N 1
ATOM 3189 C CA . LYS A 1 389 ? -23.650 26.444 10.501 1.00 80.50 389 LYS A CA 1
ATOM 3190 C C . LYS A 1 389 ? -24.474 27.310 11.456 1.00 80.50 389 LYS A C 1
ATOM 3192 O O . LYS A 1 389 ? -24.052 27.517 12.596 1.00 80.50 389 LYS A O 1
ATOM 3197 N N . CYS A 1 390 ? -25.642 27.786 11.027 1.00 79.06 390 CYS A N 1
ATOM 3198 C CA . CYS A 1 390 ? -26.548 28.567 11.872 1.00 79.06 390 CYS A CA 1
ATOM 3199 C C . CYS A 1 390 ? -27.095 27.754 13.052 1.00 79.06 390 CYS A C 1
ATOM 3201 O O . CYS A 1 390 ? -27.061 28.239 14.185 1.00 79.06 390 CYS A O 1
ATOM 3203 N N . ILE A 1 391 ? -27.535 26.514 12.814 1.00 83.25 391 ILE A N 1
ATOM 3204 C CA . ILE A 1 391 ? -28.024 25.608 13.866 1.00 83.25 391 ILE A CA 1
ATOM 3205 C C . ILE A 1 391 ? -26.910 25.320 14.875 1.00 83.25 391 ILE A C 1
ATOM 3207 O O . ILE A 1 391 ? -27.099 25.489 16.079 1.00 83.25 391 ILE A O 1
ATOM 3211 N N . ARG A 1 392 ? -25.711 24.980 14.389 1.00 78.25 392 ARG A N 1
ATOM 3212 C CA . ARG A 1 392 ? -24.546 24.698 15.233 1.00 78.25 392 ARG A CA 1
ATOM 3213 C C . ARG A 1 392 ? -24.165 25.901 16.099 1.00 78.25 392 ARG A C 1
ATOM 3215 O O . ARG A 1 392 ? -23.895 25.735 17.285 1.00 78.25 392 ARG A O 1
ATOM 3222 N N . LYS A 1 393 ? -24.188 27.118 15.543 1.00 79.75 393 LYS A N 1
ATOM 3223 C CA . LYS A 1 393 ? -23.904 28.352 16.293 1.00 79.75 393 LYS A CA 1
ATOM 3224 C C . LYS A 1 393 ? -24.938 28.605 17.393 1.00 79.75 393 LYS A C 1
ATOM 3226 O O . LYS A 1 393 ? -24.53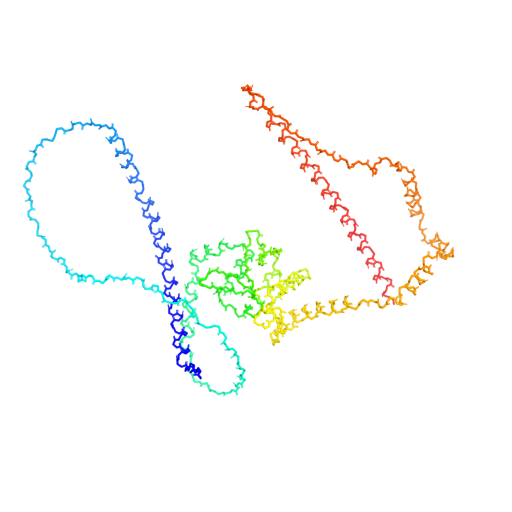3 28.916 18.509 1.00 79.75 393 LYS A O 1
ATOM 3231 N N . LYS A 1 394 ? -26.235 28.417 17.105 1.00 78.69 394 LYS A N 1
ATOM 3232 C CA . LYS A 1 394 ? -27.310 28.531 18.107 1.00 78.69 394 LYS A CA 1
ATOM 3233 C C . LYS A 1 394 ? -27.147 27.497 19.226 1.00 78.69 394 LYS A C 1
ATOM 3235 O O . LYS A 1 394 ? -27.224 27.855 20.396 1.00 78.69 394 LYS A O 1
ATOM 3240 N N . PHE A 1 395 ? -26.819 26.252 18.883 1.00 79.69 395 PHE A N 1
ATOM 3241 C CA . PHE A 1 395 ? -26.616 25.186 19.866 1.00 79.69 395 PHE A CA 1
ATOM 3242 C C . PHE A 1 395 ? -25.475 25.503 20.851 1.00 79.69 395 PHE A C 1
ATOM 3244 O O . PHE A 1 395 ? -25.648 25.379 22.061 1.00 79.69 395 PHE A O 1
ATOM 3251 N N . TYR A 1 396 ? -24.333 26.007 20.363 1.00 68.19 396 TYR A N 1
ATOM 3252 C CA . TYR A 1 396 ? -23.213 26.390 21.236 1.00 68.19 396 TYR A CA 1
ATOM 3253 C C . TYR A 1 396 ? -23.487 27.617 22.107 1.00 68.19 396 TYR A C 1
ATOM 3255 O O . TYR A 1 396 ? -22.885 27.741 23.170 1.00 68.19 396 TYR A O 1
ATOM 3263 N N . THR A 1 397 ? -24.362 28.531 21.683 1.00 74.94 397 THR A N 1
ATOM 3264 C CA . THR A 1 397 ? -24.736 29.685 22.513 1.00 74.94 397 THR A CA 1
ATOM 3265 C C . THR A 1 397 ? -25.732 29.321 23.608 1.00 74.94 397 THR A C 1
ATOM 3267 O O . THR A 1 397 ? -25.678 29.910 24.680 1.00 74.94 397 THR A O 1
ATOM 3270 N N . THR A 1 398 ? -26.607 28.341 23.371 1.00 75.06 398 THR A N 1
ATOM 3271 C CA . THR A 1 398 ? -27.633 27.927 24.342 1.00 75.06 398 THR A CA 1
ATOM 3272 C C . THR A 1 398 ? -27.080 26.987 25.417 1.00 75.06 398 THR A C 1
ATOM 3274 O O . THR A 1 398 ? -27.532 27.041 26.552 1.00 75.06 398 THR A O 1
ATOM 3277 N N . TYR A 1 399 ? -26.067 26.175 25.096 1.00 61.28 399 TYR A N 1
ATOM 3278 C CA . TYR A 1 399 ? -25.476 25.191 26.020 1.00 61.28 399 TYR A CA 1
ATOM 3279 C C . TYR A 1 399 ? -24.160 25.643 26.682 1.00 61.28 399 TYR A C 1
ATOM 3281 O O . TYR A 1 399 ? -23.407 24.821 27.200 1.00 61.28 399 TYR A O 1
ATOM 3289 N N . ARG A 1 400 ? -23.865 26.950 26.671 1.00 54.62 400 ARG A N 1
ATOM 3290 C CA . ARG A 1 400 ? -22.709 27.549 27.365 1.00 54.62 400 ARG A CA 1
ATOM 3291 C C . ARG A 1 400 ? -23.139 28.488 28.504 1.00 54.62 400 ARG A C 1
ATOM 3293 O O . ARG A 1 400 ? -22.533 29.545 28.681 1.00 54.62 400 ARG A O 1
ATOM 3300 N N . MET A 1 401 ? -24.178 28.103 29.246 1.00 45.12 401 MET A N 1
ATOM 3301 C CA . MET A 1 401 ? -24.545 28.686 30.544 1.00 45.12 401 MET A CA 1
ATOM 3302 C C . MET A 1 401 ? -24.396 27.650 31.645 1.00 45.12 401 MET A C 1
ATOM 3304 O O . MET A 1 401 ? -24.876 26.514 31.429 1.00 45.12 401 MET A O 1
#

Organism: NCBI:txid467358

Foldseek 3Di:
DDDDDDPVNVVVVVVVVVVVVVVVVVVVVVVVVVVVVVVVVCVVCVVPVVVVVVVVVVVVVDPDPDDDDDDDDDDDDDDDDDDDDDDDDDDDDDDDDDDDDDDDDDDDDDDDDDDDDDDDPPPVVVVLVVLVVVLPDDVVVVVVLVVAAPLCSVLVNCVSNVDPFWDPQQAWDQDPVVRWIAGAQWTWDQDNVQWIDTHHDIDDRDNQLSQLRTGLDGDDHDPVSLVVSLVSCQVRVSQAPSSDNPGDGDDDPGPSCVPRVVVSPVVVVVVVVVVVPDPDPVCVVVVVVVVVVVPPDPPVVVVVVVVPDDPVRVVVVVVVVVVVVPDDDPPPDDDDDDDDDDDDDDDDDDDPDPPVVVVVVVVVVVVVVVVVVVVVVVVVVVVVVVVVVVVVVVVVVVPPD

Radius of gyration: 37.98 Å; Cα contacts (8 Å, |Δi|>4): 198; chains: 1; bounding box: 103×72×100 Å

Sequence (401 aa):
MASVPSENDRNIKKKILNAARSIRKKYLALKLERKEEDEALDRIINPITEPLREFVEKTVGRKVQVKHEKVKLEAPKTYFESEPKLPRNVEFQPAEIIAQTSENLISDDDDDDGAEDVFYEPLQHLKEDLQKSIHDRSGAYEEFLDQYPKVAQEYVDRYYKQSDEIDHSYGLKHDMKTDDWSMGSQKVNFLPNGDIKVGAVSYKGTQGLYDLLFLKKPIYQTEDDKLQFTDILNRTNVHRRDFDPSKQVKGSTSSKYRQFVKPLVSSSSEAKRLKSKEPNRKNEDEIEKAIESILTPDHKFNQDLEKFLCPEEKSQIEINQDLEKFLCPEEKSQIEIIDISSPESPANEDYDEMEQNEEMNAEAVIIAEKSFQLDELNQTEKQIFQKWKCIRKKFYTTYRM

InterPro domains:
  IPR058520 Domain of unknown function DUF8207 [PF26634] (165-265)

Mean predicted aligned error: 22.92 Å

Secondary structure (DSSP, 8-state):
-PPPPPHHHHHHHHHHHHHHHHHHHHHHHHHHHHHHHHHHHHHHHHHHHHHHHHHHHHHHT-----------PPPP--PPPPPPPP-----------------------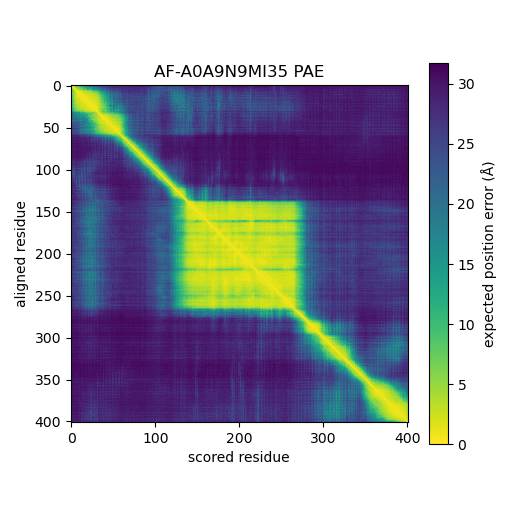------------HHHHHHHHHHHHHHS--HHHHHHHHTS-HHHHHHHHHHHTT-TTB-TTTS-EEETTTTEEEETTEEEEE-TTS-EEETTEEE---HHHHHHHHBSS--S--HHHHHHHHHHHHHH-TTBGGG-TTSPBPP---HHIIIIIHHHHHHHHHHHHHHTSPPPTTSHHHHHHHHHHHHS--HHHHHHHTTTS-HHHHHHHHHHHHHTTS--GGGS--------------------SSTHHHHHHHHHHHHHHHHHHHHHHHHHHHHHHHHHHHHHHHHHHHS--

pLDDT: mean 70.0, std 20.53, range [31.02, 98.19]

Solvent-accessible surface area (backbone atoms only — not comparable to full-atom values): 25079 Å² total; per-residue (Å²): 132,83,80,77,77,51,72,65,55,56,52,51,50,51,51,53,56,50,51,53,50,53,53,52,52,52,50,51,50,58,53,49,53,48,49,53,51,50,52,53,46,46,67,66,43,44,80,57,51,50,61,51,50,54,50,51,60,64,46,74,76,52,89,70,86,74,82,82,76,86,76,88,76,81,80,81,90,72,85,83,80,84,80,86,84,77,88,78,87,83,86,80,75,85,79,78,88,80,90,80,87,78,83,89,81,83,89,83,88,79,93,83,89,80,87,81,97,74,90,79,69,80,66,58,55,56,54,49,52,58,52,48,62,61,67,61,80,43,70,70,59,55,57,58,42,66,77,41,26,78,75,50,29,63,55,52,50,43,54,76,69,61,43,89,56,52,19,77,77,77,20,53,42,76,39,85,87,80,73,42,37,29,34,62,70,28,51,40,47,80,37,84,90,34,26,39,32,50,69,93,46,75,44,83,53,40,72,22,37,50,28,54,35,41,33,42,74,58,81,67,60,50,74,65,35,50,52,54,49,44,51,50,42,62,78,16,16,41,56,19,44,93,31,34,84,88,44,61,72,56,84,67,89,47,67,40,37,64,73,48,51,49,56,50,56,50,52,55,52,52,57,50,56,57,67,70,53,70,79,65,82,80,49,53,66,56,48,52,54,50,47,53,66,64,69,54,76,61,77,68,60,64,66,56,52,67,74,74,57,54,77,76,58,54,54,55,53,53,55,54,60,52,54,66,73,69,65,73,84,79,85,81,78,87,88,78,88,87,87,83,80,88,83,86,88,85,90,81,88,91,88,89,80,74,69,68,64,57,54,58,53,54,53,53,51,55,53,52,53,54,52,52,55,51,52,53,50,55,51,51,52,53,51,54,53,51,51,50,52,51,52,53,54,52,52,58,65,70,71,70,120